Protein AF-A0A6A5S8Y4-F1 (afdb_monomer_lite)

Foldseek 3Di:
DVVLVVCVVPPDPVPNDDDDDDDDPPPDPVNVVVVVVVVCVVDQDAPLVLLLQLLVCVVVVPVVSNVVSQPPRDDDCLNVLSVLQVVLPLSSVLVSLCSQQSLLRRQDDSVLSVLVSPLLASVVLSVQSVVLSVLLQLLQDQDPDGDRSPLNHNQQCVQQAFAALLVDVVSLVSLVVCLVVCSHSVVDPDPSSSVSSSVSSNNRHDGNHGSNVSSVVSVLCSLLSVLLCVLLNVPDPHGSLVSQLVQADADPFQWADPDPPDIDTDPDDDDSVRLSVRLVVRLSVLCSVCSLQCDQDDDDDDDVDDDDHRNDPQLVSLLVSLVSSVVSGGRRPSSVVSVVCVVVSLLVVQVVVVCVVCVVDPDDDPVSSVVSVVVVVVVVVVPPDDDPPDDDDDDDDDD

Organism: NCBI:txid706981

Secondary structure (DSSP, 8-state):
-HHHHHHHHHS-GGG---------TTS-HHHHHHHHHHHGGGSPPPHHHHHHHHHHHHHTT-HHHHHHHHTTT--TTHHHHHHHHHT-HHHHHHHHTTTT-GGGGTT--GGGHHHHHHH--HHHHHHHHHHHHHHHHHHTEETTEEPPGGG--HHHHHHHTT--TTT-HHHHHHHHHHHHTT-SSTT---HHHHHHHHHHHHT--SPPP-HHHHHHHHHHHHHHHHHHHHHH-TT--S-HHHHHHHTB---SS-EEEEETTEEEE--SPPPHHHHHHHHHHHHHHHHHHHHHHHSS--PPPPTTPPPPPP----HHHHHHHHHHHHHTTB--HHHHHHHHTHHHHHHHHHHHHHHHH-TT-----HHHHHHHHHHHHHHHHTT----------------

Sequence (399 aa):
MHRIEAARRFLNENDKWWIVRLFSYDTPKPVLVRIIESYSNKQKPSDGEIFRKIRLYHRENDQEAQKRWWSPRLEKSKPKDLRQLFRRPLLAAGFNALIDMPGLWAKLQLGALHRLLVLKCDEEMTLYLDHIAKAWKRILRCGDTMLPFSAVDAVTVQSLELLAPKHSDIDKSLVMDLMERGEIFPSQNDRGIQKTLGENICDFPGVILSLWTFFETLKYLEPLCKALRQLLGEQMRRTIRSSLTGLFFAPSKNMVQLNETKDVEIKVGLSQQDAMMVAYTELWAFCSRHFDGLTASTPRKETGGPKPHVKGPNPVAWQHLAKFAVSRGFQITHAQALVAKEEQYHSQLALDYLRKAKPMCPNFSSNHVQRVLTAVRSDESLKTPYLLTSKSSWSQPLA

pLDDT: mean 84.92, std 15.08, range [27.47, 98.0]

Structure (mmCIF, N/CA/C/O backbone):
data_AF-A0A6A5S8Y4-F1
#
_entry.id   AF-A0A6A5S8Y4-F1
#
loop_
_atom_site.group_PDB
_atom_site.id
_atom_site.type_symbol
_atom_site.label_atom_id
_atom_site.label_alt_id
_atom_site.label_comp_id
_atom_site.label_asym_id
_atom_site.label_entity_id
_atom_site.label_seq_id
_atom_site.pdbx_PDB_ins_code
_atom_site.Cartn_x
_atom_site.Cartn_y
_atom_site.Cartn_z
_atom_site.occupancy
_atom_site.B_iso_or_equiv
_atom_site.auth_seq_id
_atom_site.auth_comp_id
_atom_site.auth_asym_id
_atom_site.auth_atom_id
_atom_site.pdbx_PDB_model_num
ATOM 1 N N . MET A 1 1 ? -29.151 -1.128 18.030 1.00 43.75 1 MET A N 1
ATOM 2 C CA . MET A 1 1 ? -30.528 -0.779 17.613 1.00 43.75 1 MET A CA 1
ATOM 3 C C . MET A 1 1 ? -31.006 -1.486 16.344 1.00 43.75 1 MET A C 1
ATOM 5 O O . MET A 1 1 ? -32.141 -1.930 16.348 1.00 43.75 1 MET A O 1
ATOM 9 N N . HIS A 1 2 ? -30.185 -1.697 15.304 1.00 47.50 2 HIS A N 1
ATOM 10 C CA . HIS A 1 2 ? -30.650 -2.240 14.007 1.00 47.50 2 HIS A CA 1
ATOM 11 C C . HIS A 1 2 ? -31.459 -3.558 14.065 1.00 47.50 2 HIS A C 1
ATOM 13 O O . HIS A 1 2 ? -32.430 -3.725 13.336 1.00 47.50 2 HIS A O 1
ATOM 19 N N . ARG A 1 3 ? -31.115 -4.493 14.964 1.00 55.91 3 ARG A N 1
ATOM 20 C CA . ARG A 1 3 ? -31.872 -5.750 15.129 1.00 55.91 3 ARG A CA 1
ATOM 21 C C . ARG A 1 3 ? -33.262 -5.545 15.747 1.00 55.91 3 ARG A C 1
ATOM 23 O O . ARG A 1 3 ? -34.152 -6.329 15.453 1.00 55.91 3 ARG A O 1
ATOM 30 N N . ILE A 1 4 ? -33.440 -4.521 16.589 1.00 63.94 4 ILE A N 1
ATOM 31 C CA . ILE A 1 4 ? -34.725 -4.206 17.241 1.00 63.94 4 ILE A CA 1
ATOM 32 C C . ILE A 1 4 ? -35.672 -3.602 16.206 1.00 63.94 4 ILE A C 1
ATOM 34 O O . ILE A 1 4 ? -36.810 -4.044 16.085 1.00 63.94 4 ILE A O 1
ATOM 38 N N . GLU A 1 5 ? -35.172 -2.670 15.394 1.00 65.56 5 GLU A N 1
ATOM 39 C CA . GLU A 1 5 ? -35.935 -2.073 14.293 1.00 65.56 5 GLU A CA 1
ATOM 40 C C . GLU A 1 5 ? -36.303 -3.102 13.215 1.00 65.56 5 GLU A C 1
ATOM 42 O O . GLU A 1 5 ? -37.439 -3.132 12.744 1.00 65.56 5 GLU A O 1
ATOM 47 N N . ALA A 1 6 ? -35.373 -3.996 12.858 1.00 64.62 6 ALA A N 1
ATOM 48 C CA . ALA A 1 6 ? -35.650 -5.085 11.922 1.00 64.62 6 ALA A CA 1
ATOM 49 C C . ALA A 1 6 ? -36.683 -6.073 12.491 1.00 64.62 6 ALA A C 1
ATOM 51 O O . ALA A 1 6 ? -37.641 -6.421 11.809 1.00 64.62 6 ALA A O 1
ATOM 52 N N . ALA A 1 7 ? -36.549 -6.473 13.758 1.00 69.56 7 ALA A N 1
ATOM 53 C CA . ALA A 1 7 ? -37.529 -7.323 14.430 1.00 69.56 7 ALA A CA 1
ATOM 54 C C . ALA A 1 7 ? -38.927 -6.686 14.464 1.00 69.56 7 ALA A C 1
ATOM 56 O O . ALA A 1 7 ? -39.912 -7.365 14.199 1.00 69.56 7 ALA A O 1
ATOM 57 N N . ARG A 1 8 ? -39.028 -5.374 14.723 1.00 73.19 8 ARG A N 1
ATOM 58 C CA . ARG A 1 8 ? -40.309 -4.649 14.684 1.00 73.19 8 ARG A CA 1
ATOM 59 C C . ARG A 1 8 ? -40.976 -4.687 13.311 1.00 73.19 8 ARG A C 1
ATOM 61 O O . ARG A 1 8 ? -42.199 -4.740 13.258 1.00 73.19 8 ARG A O 1
ATOM 68 N N . ARG A 1 9 ? -40.186 -4.645 12.233 1.00 78.62 9 ARG A N 1
ATOM 69 C CA . ARG A 1 9 ? -40.687 -4.653 10.849 1.00 78.62 9 ARG A CA 1
ATOM 70 C C . ARG A 1 9 ? -41.025 -6.045 10.318 1.00 78.62 9 ARG A C 1
ATOM 72 O O . ARG A 1 9 ? -41.909 -6.143 9.480 1.00 78.62 9 ARG A O 1
ATOM 79 N N . PHE A 1 10 ? -40.315 -7.085 10.758 1.00 78.94 10 PHE A N 1
ATOM 80 C CA . PHE A 1 10 ? -40.352 -8.398 10.099 1.00 78.94 10 PHE A CA 1
ATOM 81 C C . PHE A 1 10 ? -40.799 -9.568 10.987 1.00 78.94 10 PHE A C 1
ATOM 83 O O . PHE A 1 10 ? -41.067 -10.636 10.446 1.00 78.94 10 PHE A O 1
ATOM 90 N N . LEU A 1 11 ? -40.870 -9.415 12.315 1.00 80.06 11 LEU A N 1
ATOM 91 C CA . LEU A 1 11 ? -41.334 -10.481 13.213 1.00 80.06 11 LEU A CA 1
ATOM 92 C C . LEU A 1 11 ? -42.788 -10.260 13.638 1.00 80.06 11 LEU A C 1
ATOM 94 O O . LEU A 1 11 ? -43.197 -9.144 13.974 1.00 80.06 11 LEU A O 1
ATOM 98 N N . ASN A 1 12 ? -43.543 -11.356 13.677 1.00 81.81 12 ASN A N 1
ATOM 99 C CA . ASN A 1 12 ? -44.898 -11.403 14.222 1.00 81.81 12 ASN A CA 1
ATOM 100 C C . ASN A 1 12 ? -44.878 -11.132 15.734 1.00 81.81 12 ASN A C 1
ATOM 102 O O . ASN A 1 12 ? -43.851 -11.318 16.384 1.00 81.81 12 ASN A O 1
ATOM 106 N N . GLU A 1 13 ? -46.000 -10.703 16.320 1.00 76.50 13 GLU A N 1
ATOM 107 C CA . GLU A 1 13 ? -46.037 -10.313 17.741 1.00 76.50 13 GLU A CA 1
ATOM 108 C C . GLU A 1 13 ? -45.572 -11.416 18.700 1.00 76.50 13 GLU A C 1
ATOM 110 O O . GLU A 1 13 ? -44.832 -11.127 19.639 1.00 76.50 13 GLU A O 1
ATOM 115 N N . ASN A 1 14 ? -45.889 -12.677 18.397 1.00 77.00 14 ASN A N 1
ATOM 116 C CA . ASN A 1 14 ? -45.474 -13.833 19.197 1.00 77.00 14 ASN A CA 1
ATOM 117 C C . ASN A 1 14 ? -43.965 -14.137 19.132 1.00 77.00 14 ASN A C 1
ATOM 119 O O . ASN A 1 14 ? -43.458 -14.864 19.981 1.00 77.00 14 ASN A O 1
ATOM 123 N N . ASP A 1 15 ? -43.234 -13.554 18.178 1.00 73.81 15 ASP A N 1
ATOM 124 C CA . ASP A 1 15 ? -41.795 -13.774 17.978 1.00 73.81 15 ASP A CA 1
ATOM 125 C C . ASP A 1 15 ? -40.939 -12.574 18.431 1.00 73.81 15 ASP A C 1
ATOM 127 O O . ASP A 1 15 ? -39.716 -12.573 18.283 1.00 73.81 15 ASP A O 1
ATOM 131 N N . LYS A 1 16 ? -41.553 -11.537 19.024 1.00 76.56 16 LYS A N 1
ATOM 132 C CA . LYS A 1 16 ? -40.869 -10.319 19.508 1.00 76.56 16 LYS A CA 1
ATOM 133 C C . LYS A 1 16 ? -40.268 -10.468 20.913 1.00 76.56 16 LYS A C 1
ATOM 135 O O . LYS A 1 16 ? -40.224 -9.504 21.676 1.00 76.56 16 LYS A O 1
ATOM 140 N N . TRP A 1 17 ? -39.758 -11.641 21.270 1.00 69.12 17 TRP A N 1
ATOM 141 C CA . TRP A 1 17 ? -39.119 -11.886 22.566 1.00 69.12 17 TRP A CA 1
ATOM 142 C C . TRP A 1 17 ? -37.604 -12.057 22.422 1.00 69.12 17 TRP A C 1
ATOM 144 O O . TRP A 1 17 ? -37.085 -12.553 21.423 1.00 69.12 17 TRP A O 1
ATOM 154 N N . TRP A 1 18 ? -36.867 -11.566 23.419 1.00 69.56 18 TRP A N 1
ATOM 155 C CA . TRP A 1 18 ? -35.413 -11.461 23.375 1.00 69.56 18 TRP A CA 1
ATOM 156 C C . TRP A 1 18 ? -34.839 -12.123 24.611 1.00 69.56 18 TRP A C 1
ATOM 158 O O . TRP A 1 18 ? -35.209 -11.793 25.735 1.00 69.56 18 TRP A O 1
ATOM 168 N N . ILE A 1 19 ? -33.884 -13.025 24.411 1.00 68.94 19 ILE A N 1
ATOM 169 C CA . ILE A 1 19 ? -33.106 -13.556 25.525 1.00 68.94 19 ILE A CA 1
ATOM 170 C C . ILE A 1 19 ? -32.0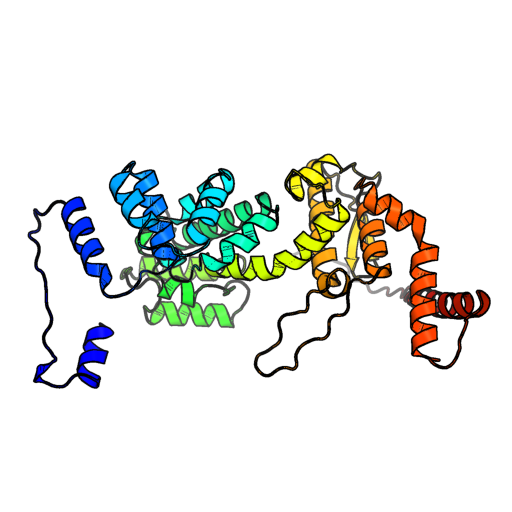68 -12.499 25.889 1.00 68.94 19 ILE A C 1
ATOM 172 O O . ILE A 1 19 ? -31.053 -12.349 25.205 1.00 68.94 19 ILE A O 1
ATOM 176 N N . VAL A 1 20 ? -32.332 -11.765 26.965 1.00 65.19 20 VAL A N 1
ATOM 177 C CA . VAL A 1 20 ? -31.358 -10.868 27.588 1.00 65.19 20 VAL A CA 1
ATOM 178 C C . VAL A 1 20 ? -30.668 -11.639 28.703 1.00 65.19 20 VAL A C 1
ATOM 180 O O . VAL A 1 20 ? -31.318 -12.296 29.512 1.00 65.19 20 VAL A O 1
ATOM 183 N N . ARG A 1 21 ? -29.336 -11.586 28.741 1.00 67.56 21 ARG A N 1
ATOM 184 C CA . ARG A 1 21 ? -28.565 -12.117 29.864 1.00 67.56 21 ARG A CA 1
ATOM 185 C C . ARG A 1 21 ? -27.991 -10.964 30.650 1.00 67.56 21 ARG A C 1
ATOM 187 O O . ARG A 1 21 ? -27.239 -10.159 30.108 1.00 67.56 21 ARG A O 1
ATOM 194 N N . LEU A 1 22 ? -28.377 -10.909 31.913 1.00 73.44 22 LEU A N 1
ATOM 195 C CA . LEU A 1 22 ? -27.861 -9.957 32.873 1.00 73.44 22 LEU A CA 1
ATOM 196 C C . LEU A 1 22 ? -26.676 -10.609 33.578 1.00 73.44 22 LEU A C 1
ATOM 198 O O . LEU A 1 22 ? -26.742 -11.775 33.967 1.00 73.44 22 LEU A O 1
ATOM 202 N N . PHE A 1 23 ? -25.589 -9.862 33.705 1.00 76.62 23 PHE A N 1
ATOM 203 C CA . PHE A 1 23 ? -24.412 -10.290 34.442 1.00 76.62 23 PHE A CA 1
ATOM 204 C C . PHE A 1 23 ? -24.214 -9.357 35.631 1.00 76.62 23 PHE A C 1
ATOM 206 O O . PHE A 1 23 ? -24.435 -8.153 35.498 1.00 76.62 23 PHE A O 1
ATOM 213 N N . SER A 1 24 ? -23.790 -9.903 36.773 1.00 78.12 24 SER A N 1
ATOM 214 C CA . SER A 1 24 ? -23.404 -9.075 37.919 1.00 78.12 24 SER A CA 1
ATOM 215 C C . SER A 1 24 ? -22.168 -8.244 37.571 1.00 78.12 24 SER A C 1
ATOM 217 O O . SER A 1 24 ? -21.296 -8.720 36.834 1.00 78.12 24 SER A O 1
ATOM 219 N N . TYR A 1 25 ? -22.071 -7.039 38.134 1.00 74.69 25 TYR A N 1
ATOM 220 C CA . TYR A 1 25 ? -20.902 -6.166 38.000 1.00 74.69 25 TYR A CA 1
ATOM 221 C C . TYR A 1 25 ? -19.612 -6.848 38.491 1.00 74.69 25 TYR A C 1
ATOM 223 O O . TYR A 1 25 ? -18.545 -6.639 37.917 1.00 74.69 25 TYR A O 1
ATOM 231 N N . ASP A 1 26 ? -19.735 -7.752 39.467 1.00 80.00 26 ASP A N 1
ATOM 232 C CA . ASP A 1 26 ? -18.618 -8.507 40.050 1.00 80.00 26 ASP A CA 1
ATOM 233 C C . ASP A 1 26 ? -18.139 -9.668 39.167 1.00 80.00 26 ASP A C 1
ATOM 235 O O . ASP A 1 26 ? -17.163 -10.348 39.489 1.00 80.00 26 ASP A O 1
ATOM 239 N N . THR A 1 27 ? -18.819 -9.935 38.045 1.00 76.69 27 THR A N 1
ATOM 240 C CA . THR A 1 27 ? -18.430 -11.030 37.155 1.00 76.69 27 THR A CA 1
ATOM 241 C C . THR A 1 27 ? -17.073 -10.711 36.526 1.00 76.69 27 THR A C 1
ATOM 243 O O . THR A 1 27 ? -16.950 -9.708 35.813 1.00 76.69 27 THR A O 1
ATOM 246 N N . PRO A 1 28 ? -16.050 -11.570 36.691 1.00 80.56 28 PRO A N 1
ATOM 247 C CA . PRO A 1 28 ? -14.742 -11.303 36.117 1.00 80.56 28 PRO A CA 1
ATOM 248 C C . PRO A 1 28 ? -14.831 -11.119 34.597 1.00 80.56 28 PRO A C 1
ATOM 250 O O . PRO A 1 28 ? -15.389 -11.963 33.888 1.00 80.56 28 PRO A O 1
ATOM 253 N N . LYS A 1 29 ? -14.224 -10.046 34.071 1.00 75.31 29 LYS A N 1
ATOM 254 C CA . LYS A 1 29 ? -14.181 -9.752 32.624 1.00 75.31 29 LYS A CA 1
ATOM 255 C C . LYS A 1 29 ? -13.794 -10.963 31.754 1.00 75.31 29 LYS A C 1
ATOM 257 O O . LYS A 1 29 ? -14.450 -11.161 30.732 1.00 75.31 29 LYS A O 1
ATOM 262 N N . PRO A 1 30 ? -12.817 -11.819 32.126 1.00 73.88 30 PRO A N 1
ATOM 263 C CA . PRO A 1 30 ? -12.481 -13.005 31.332 1.00 73.88 30 PRO A CA 1
ATOM 264 C C . PRO A 1 30 ? -13.640 -14.003 31.199 1.00 73.88 30 PRO A C 1
ATOM 266 O O . PRO A 1 30 ? -13.806 -14.630 30.153 1.00 73.88 30 PRO A O 1
ATOM 269 N N . VAL A 1 31 ? -14.469 -14.132 32.238 1.00 73.38 31 VAL A N 1
ATOM 270 C CA . VAL A 1 31 ? -15.653 -15.002 32.241 1.00 73.38 31 VAL A CA 1
ATOM 271 C C . VAL A 1 31 ? -16.736 -14.411 31.343 1.00 73.38 31 VAL A C 1
ATOM 273 O O . VAL A 1 31 ? -17.281 -15.125 30.503 1.00 73.38 31 VAL A O 1
ATOM 276 N N . LEU A 1 32 ? -16.977 -13.099 31.433 1.00 75.50 32 LEU A N 1
ATOM 277 C CA . LEU A 1 32 ? -17.913 -12.394 30.550 1.00 75.50 32 LEU A CA 1
ATOM 278 C C . LEU A 1 32 ? -17.531 -12.536 29.078 1.00 75.50 32 LEU A C 1
ATOM 280 O O . LEU A 1 32 ? -18.374 -12.893 28.259 1.00 75.50 32 LEU A O 1
ATOM 284 N N . VAL A 1 33 ? -16.257 -12.317 28.746 1.00 74.62 33 VAL A N 1
ATOM 285 C CA . VAL A 1 33 ? -15.745 -12.463 27.377 1.00 74.62 33 VAL A CA 1
ATOM 286 C C . VAL A 1 33 ? -15.956 -13.891 26.878 1.00 74.62 33 VAL A C 1
ATOM 288 O O . VAL A 1 33 ? -16.502 -14.074 25.793 1.00 74.62 33 VAL A O 1
ATOM 291 N N . ARG A 1 34 ? -15.611 -14.908 27.680 1.00 71.75 34 ARG A N 1
ATOM 292 C CA . ARG A 1 34 ? -15.822 -16.322 27.318 1.00 71.75 34 ARG A CA 1
ATOM 293 C C . ARG A 1 34 ? -17.290 -16.639 27.061 1.00 71.75 34 ARG A C 1
ATOM 295 O O . ARG A 1 34 ? -17.603 -17.320 26.085 1.00 71.75 34 ARG A O 1
ATOM 302 N N . ILE A 1 35 ? -18.182 -16.135 27.910 1.00 72.12 35 ILE A N 1
ATOM 303 C CA . ILE A 1 35 ? -19.621 -16.316 27.743 1.00 72.12 35 ILE A CA 1
ATOM 304 C C . ILE A 1 35 ? -20.068 -15.642 26.444 1.00 72.12 35 ILE A C 1
ATOM 306 O O . ILE A 1 35 ? -20.588 -16.326 25.566 1.00 72.12 35 ILE A O 1
ATOM 310 N N . ILE A 1 36 ? -19.799 -14.349 26.258 1.00 73.44 36 ILE A N 1
ATOM 311 C CA . ILE A 1 36 ? -20.179 -13.600 25.048 1.00 73.44 36 ILE A CA 1
ATOM 312 C C . ILE A 1 36 ? -19.683 -14.313 23.779 1.00 73.44 36 ILE A C 1
ATOM 314 O O . ILE A 1 36 ? -20.463 -14.556 22.858 1.00 73.44 36 ILE A O 1
ATOM 318 N N . GLU A 1 37 ? -18.421 -14.740 23.753 1.00 73.56 37 GLU A N 1
ATOM 319 C CA . GLU A 1 37 ? -17.821 -15.408 22.595 1.00 73.56 37 GLU A CA 1
ATOM 320 C C . GLU A 1 37 ? -18.408 -16.787 22.295 1.00 73.56 37 GLU A C 1
ATOM 322 O O . GLU A 1 37 ? -18.508 -17.158 21.121 1.00 73.56 37 GLU A O 1
ATOM 327 N N . SER A 1 38 ? -18.815 -17.530 23.328 1.00 65.75 38 SER A N 1
ATOM 328 C CA . SER A 1 38 ? -19.502 -18.817 23.173 1.00 65.75 38 SER A CA 1
ATOM 329 C C . SER A 1 38 ? -20.913 -18.676 22.590 1.00 65.75 38 SER A C 1
ATOM 331 O O . SER A 1 38 ? -21.428 -19.619 21.996 1.00 65.75 38 SER A O 1
ATOM 333 N N . TYR A 1 39 ? -21.531 -17.496 22.697 1.00 60.97 39 TYR A N 1
ATOM 334 C CA . TYR A 1 39 ? -22.864 -17.225 22.149 1.00 60.97 39 TYR A CA 1
ATOM 335 C C . TYR A 1 39 ? -22.850 -16.435 20.833 1.00 60.97 39 TYR A C 1
ATOM 337 O O . TYR A 1 39 ? -23.851 -16.459 20.113 1.00 60.97 39 TYR A O 1
ATOM 345 N N . SER A 1 40 ? -21.712 -15.845 20.439 1.00 54.09 40 SER A N 1
ATOM 346 C CA . SER A 1 40 ? -21.488 -15.327 19.074 1.00 54.09 40 SER A CA 1
ATOM 347 C C . SER A 1 40 ? -21.615 -16.400 17.985 1.00 54.09 40 SER A C 1
ATOM 349 O O . SER A 1 40 ? -21.705 -16.071 16.811 1.00 54.09 40 SER A O 1
ATOM 351 N N . ASN A 1 41 ? -21.712 -17.679 18.352 1.00 50.56 41 ASN A N 1
ATOM 352 C CA . ASN A 1 41 ? -21.891 -18.812 17.442 1.00 50.56 41 ASN A CA 1
ATOM 353 C C . ASN A 1 41 ? -23.171 -18.756 16.572 1.00 50.56 41 ASN A C 1
ATOM 355 O O . ASN A 1 41 ? -23.299 -19.561 15.655 1.00 50.56 41 ASN A O 1
ATOM 359 N N . LYS A 1 42 ? -24.111 -17.826 16.817 1.00 57.53 42 LYS A N 1
ATOM 360 C CA . LYS A 1 42 ? -25.316 -17.643 15.978 1.00 57.53 42 LYS A CA 1
ATOM 361 C C . LYS A 1 42 ? -25.034 -16.981 14.617 1.00 57.53 42 LYS A C 1
ATOM 363 O O . LYS A 1 42 ? -25.841 -17.114 13.705 1.00 57.53 42 LYS A O 1
ATOM 368 N N . GLN A 1 43 ? -23.908 -16.282 14.462 1.00 62.84 43 GLN A N 1
ATOM 369 C CA . GLN A 1 43 ? -23.438 -15.734 13.185 1.00 62.84 43 GLN A CA 1
ATOM 370 C C . GLN A 1 43 ? -21.932 -15.972 13.079 1.00 62.84 43 GLN A C 1
ATOM 372 O O . GLN A 1 43 ? -21.195 -15.693 14.020 1.00 62.84 43 GLN A O 1
ATOM 377 N N . LYS A 1 44 ? -21.457 -16.489 11.940 1.00 72.75 44 LYS A N 1
ATOM 378 C CA . LYS A 1 44 ? -20.020 -16.708 11.729 1.00 72.75 44 LYS A CA 1
ATOM 379 C C . LYS A 1 44 ? -19.282 -15.362 11.865 1.00 72.75 44 LYS A C 1
ATOM 381 O O . LYS A 1 44 ? -19.632 -14.437 11.130 1.00 72.75 44 LYS A O 1
ATOM 386 N N . PRO A 1 45 ? -18.298 -15.235 12.777 1.00 79.56 45 PRO A N 1
ATOM 387 C CA . PRO A 1 45 ? -17.516 -14.011 12.915 1.00 79.56 45 PRO A CA 1
ATOM 388 C C . PRO A 1 45 ? -16.831 -13.639 11.601 1.00 79.56 45 PRO A C 1
ATOM 390 O O . PRO A 1 45 ? -16.515 -14.515 10.788 1.00 79.56 45 PRO A O 1
ATOM 393 N N . SER A 1 46 ? -16.576 -12.347 11.404 1.00 85.56 46 SER A N 1
ATOM 394 C CA . SER A 1 46 ? -15.843 -11.896 10.221 1.00 85.56 46 SER A CA 1
ATOM 395 C C . SER A 1 46 ? -14.410 -12.437 10.222 1.00 85.56 46 SER A C 1
ATOM 397 O O . SER A 1 46 ? -13.809 -12.690 11.269 1.00 85.56 46 SER A O 1
ATOM 399 N N . ASP A 1 47 ? -13.838 -12.580 9.029 1.00 87.94 47 ASP A N 1
ATOM 400 C CA . ASP A 1 47 ? -12.448 -13.000 8.838 1.00 87.94 47 ASP A CA 1
ATOM 401 C C . ASP A 1 47 ? -11.464 -12.103 9.617 1.00 87.94 47 ASP A C 1
ATOM 403 O O . ASP A 1 47 ? -10.520 -12.596 10.242 1.00 87.94 47 ASP A O 1
ATOM 407 N N . GLY A 1 48 ? -11.715 -10.792 9.641 1.00 89.50 48 GLY A N 1
ATOM 408 C CA . GLY A 1 48 ? -10.938 -9.838 10.425 1.00 89.50 48 GLY A CA 1
ATOM 409 C C . GLY A 1 48 ? -11.091 -9.978 11.930 1.00 89.50 48 GLY A C 1
ATOM 410 O O . GLY A 1 48 ? -10.094 -9.892 12.642 1.00 89.50 48 GLY A O 1
ATOM 411 N N . GLU A 1 49 ? -12.297 -10.249 12.426 1.00 88.50 49 GLU A N 1
ATOM 412 C CA . GLU A 1 49 ? -12.515 -10.490 13.854 1.00 88.50 49 GLU A CA 1
ATOM 413 C C . GLU A 1 49 ? -11.776 -11.747 14.324 1.00 88.50 49 GLU A C 1
ATOM 415 O O . GLU A 1 49 ? -11.107 -11.713 15.359 1.00 88.50 49 GLU A O 1
ATOM 420 N N . ILE A 1 50 ? -11.820 -12.823 13.530 1.00 89.56 50 ILE A N 1
ATOM 421 C CA . ILE A 1 50 ? -11.084 -14.061 13.812 1.00 89.56 50 ILE A CA 1
ATOM 422 C C . ILE A 1 50 ? -9.584 -13.782 13.887 1.00 89.56 50 ILE A C 1
ATOM 424 O O . ILE A 1 50 ? -8.934 -14.148 14.867 1.00 89.56 50 ILE A O 1
ATOM 428 N N . PHE A 1 51 ? -9.030 -13.101 12.880 1.00 91.31 51 PHE A N 1
ATOM 429 C CA . PHE A 1 51 ? -7.612 -12.748 12.858 1.00 91.31 51 PHE A CA 1
ATOM 430 C C . PHE A 1 51 ? -7.244 -11.888 14.079 1.00 91.31 51 PHE A C 1
ATOM 432 O O . PHE A 1 51 ? -6.348 -12.244 14.851 1.00 91.31 51 PHE A O 1
ATOM 439 N N . ARG A 1 52 ? -7.975 -10.797 14.313 1.00 92.44 52 ARG A N 1
ATOM 440 C CA . ARG A 1 52 ? -7.737 -9.887 15.435 1.00 92.44 52 ARG A CA 1
ATOM 441 C C . ARG A 1 52 ? -7.720 -10.628 16.773 1.00 92.44 52 ARG A C 1
ATOM 443 O O . ARG A 1 52 ? -6.799 -10.431 17.561 1.00 92.44 52 ARG A O 1
ATOM 450 N N . LYS A 1 53 ? -8.694 -11.511 17.017 1.00 90.06 53 LYS A N 1
ATOM 451 C CA . LYS A 1 53 ? -8.802 -12.298 18.256 1.00 90.06 53 LYS A CA 1
ATOM 452 C C . LYS A 1 53 ? -7.655 -13.286 18.424 1.00 90.06 53 LYS A C 1
ATOM 454 O O . LYS A 1 53 ? -7.074 -13.346 19.503 1.00 90.06 53 LYS A O 1
ATOM 459 N N . ILE A 1 54 ? -7.245 -13.978 17.357 1.00 90.75 54 ILE A N 1
ATOM 460 C CA . ILE A 1 54 ? -6.061 -14.855 17.385 1.00 90.75 54 ILE A CA 1
ATOM 461 C C . ILE A 1 54 ? -4.812 -14.089 17.836 1.00 90.75 54 ILE A C 1
ATOM 463 O O . ILE A 1 54 ? -4.001 -14.630 18.590 1.00 90.75 54 ILE A O 1
ATOM 467 N N . ARG A 1 55 ? -4.630 -12.845 17.379 1.00 91.56 55 ARG A N 1
ATOM 468 C CA . ARG A 1 55 ? -3.472 -12.029 17.771 1.00 91.56 55 ARG A CA 1
ATOM 469 C C . ARG A 1 55 ? -3.604 -11.422 19.160 1.00 91.56 55 ARG A C 1
ATOM 471 O O . ARG A 1 55 ? -2.605 -11.349 19.866 1.00 91.56 55 ARG A O 1
ATOM 478 N N . LEU A 1 56 ? -4.810 -11.035 19.560 1.00 90.69 56 LEU A N 1
ATOM 479 C CA . LEU A 1 56 ? -5.084 -10.529 20.901 1.00 90.69 56 LEU A CA 1
ATOM 480 C C . LEU A 1 56 ? -4.775 -11.595 21.963 1.00 90.69 56 LEU A C 1
ATOM 482 O O . LEU A 1 56 ? -3.984 -11.329 22.860 1.00 90.69 56 LEU A O 1
ATOM 486 N N . TYR A 1 57 ? -5.254 -12.831 21.787 1.00 89.88 57 TYR A N 1
ATOM 487 C CA . TYR A 1 57 ? -4.929 -13.930 22.708 1.00 89.88 57 TYR A CA 1
ATOM 488 C C . TYR A 1 57 ? -3.465 -14.352 22.668 1.00 89.88 57 TYR A C 1
ATOM 490 O O . TYR A 1 57 ? -2.906 -14.751 23.685 1.00 89.88 57 TYR A O 1
ATOM 498 N N . HIS A 1 58 ? -2.815 -14.216 21.512 1.00 88.81 58 HIS A N 1
ATOM 499 C CA . HIS A 1 58 ? -1.372 -14.403 21.429 1.00 88.81 58 HIS A CA 1
ATOM 500 C C . HIS A 1 58 ? -0.608 -13.360 22.261 1.00 88.81 58 HIS A C 1
ATOM 502 O O . HIS A 1 58 ? 0.358 -13.716 22.927 1.00 88.81 58 HIS A O 1
ATOM 508 N N . ARG A 1 59 ? -1.052 -12.093 22.256 1.00 88.81 59 ARG A N 1
ATOM 509 C CA . ARG A 1 59 ? -0.481 -11.011 23.078 1.00 88.81 59 ARG A CA 1
ATOM 510 C C . ARG A 1 59 ? -0.707 -11.241 24.576 1.00 88.81 59 ARG A C 1
ATOM 512 O O . ARG A 1 59 ? 0.160 -10.904 25.368 1.00 88.81 59 ARG A O 1
ATOM 519 N N . GLU A 1 60 ? -1.842 -11.825 24.950 1.00 87.88 60 GLU A N 1
ATOM 520 C CA . GLU A 1 60 ? -2.211 -12.142 26.341 1.00 87.88 60 GLU A CA 1
ATOM 521 C C . GLU A 1 60 ? -1.623 -13.472 26.850 1.00 87.88 60 GLU A C 1
ATOM 523 O O . GLU A 1 60 ? -1.815 -13.823 28.010 1.00 87.88 60 GLU A O 1
ATOM 528 N N . ASN A 1 61 ? -0.905 -14.213 25.999 1.00 86.69 61 ASN A N 1
ATOM 529 C CA . ASN A 1 61 ? -0.375 -15.550 26.286 1.00 86.69 61 ASN A CA 1
ATOM 530 C C . ASN A 1 61 ? -1.455 -16.600 26.664 1.00 86.69 61 ASN A C 1
ATOM 532 O O . ASN A 1 61 ? -1.150 -17.607 27.304 1.00 86.69 61 ASN A O 1
ATOM 536 N N . ASP A 1 62 ? -2.711 -16.410 26.233 1.00 87.19 62 ASP A N 1
ATOM 537 C CA . ASP A 1 62 ? -3.804 -17.378 26.428 1.00 87.19 62 ASP A CA 1
ATOM 538 C C . ASP A 1 62 ? -3.862 -18.359 25.245 1.00 87.19 62 ASP A C 1
ATOM 540 O O . ASP A 1 62 ? -4.553 -18.154 24.240 1.00 87.19 62 ASP A O 1
ATOM 544 N N . GLN A 1 63 ? -3.104 -19.451 25.359 1.00 84.81 63 GLN A N 1
ATOM 545 C CA . GLN A 1 63 ? -3.014 -20.474 24.313 1.00 84.81 63 GLN A CA 1
ATOM 546 C C . GLN A 1 63 ? -4.344 -21.195 24.063 1.00 84.81 63 GLN A C 1
ATOM 548 O O . GLN A 1 63 ? -4.635 -21.580 22.929 1.00 84.81 63 GLN A O 1
ATOM 553 N N . GLU A 1 64 ? -5.159 -21.382 25.100 1.00 83.38 64 GLU A N 1
ATOM 554 C CA . GLU A 1 64 ? -6.424 -22.107 24.997 1.00 83.38 64 GLU A CA 1
ATOM 555 C C . GLU A 1 64 ? -7.471 -21.273 24.260 1.00 83.38 64 GLU A C 1
ATOM 557 O O . GLU A 1 64 ? -8.112 -21.763 23.323 1.00 83.38 64 GLU A O 1
ATOM 562 N N . ALA A 1 65 ? -7.593 -19.988 24.602 1.00 81.75 65 ALA A N 1
ATOM 563 C CA . ALA A 1 65 ? -8.423 -19.063 23.844 1.00 81.75 65 ALA A CA 1
ATOM 564 C C . ALA A 1 65 ? -7.924 -18.943 22.400 1.00 81.75 65 ALA A C 1
ATOM 566 O O . ALA A 1 65 ? -8.721 -19.034 21.466 1.00 81.75 65 ALA A O 1
ATOM 567 N N . GLN A 1 66 ? -6.608 -18.854 22.185 1.00 84.19 66 GLN A N 1
ATOM 568 C CA . GLN A 1 66 ? -6.051 -18.801 20.838 1.00 84.19 66 GLN A CA 1
ATOM 569 C C . GLN A 1 66 ? -6.461 -20.028 20.001 1.00 84.19 66 GLN A C 1
ATOM 571 O O . GLN A 1 66 ? -7.005 -19.864 18.905 1.00 84.19 66 GLN A O 1
ATOM 576 N N . LYS A 1 67 ? -6.261 -21.255 20.509 1.00 83.19 67 LYS A N 1
ATOM 577 C CA . LYS A 1 67 ? -6.625 -22.511 19.817 1.00 83.19 67 LYS A CA 1
ATOM 578 C C . LYS A 1 67 ? -8.109 -22.565 19.440 1.00 83.19 67 LYS A C 1
ATOM 580 O O . LYS A 1 67 ? -8.440 -23.006 18.338 1.00 83.19 67 LYS A O 1
ATOM 585 N N . ARG A 1 68 ? -8.999 -22.065 20.307 1.00 82.44 68 ARG A N 1
ATOM 586 C CA . ARG A 1 68 ? -10.450 -21.996 20.042 1.00 82.44 68 ARG A CA 1
ATOM 587 C C . ARG A 1 68 ? -10.809 -21.101 18.863 1.00 82.44 68 ARG A C 1
ATOM 589 O O . ARG A 1 68 ? -11.813 -21.353 18.206 1.00 82.44 68 ARG A O 1
ATOM 596 N N . TRP A 1 69 ? -10.010 -20.079 18.579 1.00 82.75 69 TRP A N 1
ATOM 597 C CA . TRP A 1 69 ? -10.218 -19.215 17.418 1.00 82.75 69 TRP A CA 1
ATOM 598 C C . TRP A 1 69 ? -9.562 -19.764 16.138 1.00 82.75 69 TRP A C 1
ATOM 600 O O . TRP A 1 69 ? -10.020 -19.441 15.043 1.00 82.75 69 TRP A O 1
ATOM 610 N N . TRP A 1 70 ? -8.558 -20.644 16.253 1.00 81.12 70 TRP A N 1
ATOM 611 C CA . TRP A 1 70 ? -7.923 -21.313 15.109 1.00 81.12 70 TRP A CA 1
ATOM 612 C C . TRP A 1 70 ? -8.767 -22.443 14.505 1.00 81.12 70 TRP A C 1
ATOM 614 O O . TRP A 1 70 ? -8.966 -22.462 13.293 1.00 81.12 70 TRP A O 1
ATOM 624 N N . SER A 1 71 ? -9.213 -23.407 15.317 1.00 66.75 71 SER A N 1
ATOM 625 C CA . SER A 1 71 ? -9.673 -24.714 14.811 1.00 66.75 71 SER A CA 1
ATOM 626 C C . SER A 1 71 ? -11.105 -24.761 14.244 1.00 66.75 71 SER A C 1
ATOM 628 O O . SER A 1 71 ? -11.287 -25.387 13.205 1.00 66.75 71 SER A O 1
ATOM 630 N N . PRO A 1 72 ? -12.129 -24.123 14.847 1.00 66.31 72 PRO A N 1
ATOM 631 C CA . PRO A 1 72 ? -13.509 -24.211 14.363 1.00 66.31 72 PRO A CA 1
ATOM 632 C C . PRO A 1 72 ? -13.929 -23.070 13.420 1.00 66.31 72 PRO A C 1
ATOM 634 O O . PRO A 1 72 ? -15.001 -23.138 12.829 1.00 66.31 72 PRO A O 1
ATOM 637 N N . ARG A 1 73 ? -13.137 -21.991 13.299 1.00 70.00 73 ARG A N 1
ATOM 638 C CA . ARG A 1 73 ? -13.557 -20.749 12.608 1.00 70.00 73 ARG A CA 1
ATOM 639 C C . ARG A 1 73 ? -12.786 -20.451 11.320 1.00 70.00 73 ARG A C 1
ATOM 641 O O . ARG A 1 73 ? -13.249 -19.653 10.505 1.00 70.00 73 ARG A O 1
ATOM 648 N N . LEU A 1 74 ? -11.646 -21.107 11.103 1.00 73.88 74 LEU A N 1
ATOM 649 C CA . LEU A 1 74 ? -10.840 -20.974 9.892 1.00 73.88 74 LEU A CA 1
ATOM 650 C C . LEU A 1 74 ? -10.979 -22.221 9.017 1.00 73.88 74 LEU A C 1
ATOM 652 O O . LEU A 1 74 ? -10.498 -23.295 9.358 1.00 73.88 74 LEU A O 1
ATOM 656 N N . GLU A 1 75 ? -11.601 -22.062 7.855 1.00 74.56 75 GLU A N 1
ATOM 657 C CA . GLU A 1 75 ? -11.776 -23.141 6.879 1.00 74.56 75 GLU A CA 1
ATOM 658 C C . GLU A 1 75 ? -10.703 -23.093 5.776 1.00 74.56 75 GLU A C 1
ATOM 660 O O . GLU A 1 75 ? -10.135 -22.036 5.474 1.00 74.56 75 GLU A O 1
ATOM 665 N N . LYS A 1 76 ? -10.505 -24.230 5.096 1.00 79.19 76 LYS A N 1
ATOM 666 C CA . LYS A 1 76 ? -9.684 -24.366 3.876 1.00 79.19 76 LYS A CA 1
ATOM 667 C C . LYS A 1 76 ? -8.210 -23.985 4.104 1.00 79.19 76 LYS A C 1
ATOM 669 O O . LYS A 1 76 ? -7.586 -24.470 5.043 1.00 79.19 76 LYS A O 1
ATOM 674 N N . SER A 1 77 ? -7.629 -23.152 3.234 1.00 81.50 77 SER A N 1
ATOM 675 C CA . SER A 1 77 ? -6.216 -22.749 3.287 1.00 81.50 77 SER A CA 1
ATOM 676 C C . SER A 1 77 ? -5.913 -21.685 4.345 1.00 81.50 77 SER A C 1
ATOM 678 O O . SER A 1 77 ? -4.749 -21.510 4.703 1.00 81.50 77 SER A O 1
ATOM 680 N N . LYS A 1 78 ? -6.933 -21.010 4.900 1.00 84.19 78 LYS A N 1
ATOM 681 C CA . LYS A 1 78 ? -6.761 -19.855 5.799 1.00 84.19 78 LYS A CA 1
ATOM 682 C C . LYS A 1 78 ? -5.838 -20.127 6.998 1.00 84.19 78 LYS A C 1
ATOM 684 O O . LYS A 1 78 ? -4.998 -19.271 7.276 1.00 84.19 78 LYS A O 1
ATOM 689 N N . PRO A 1 79 ? -5.908 -21.286 7.694 1.00 86.19 79 PRO A N 1
ATOM 690 C CA . PRO A 1 79 ? -4.973 -21.581 8.779 1.00 86.19 79 PRO A CA 1
ATOM 691 C C . PRO A 1 79 ? -3.517 -21.650 8.304 1.00 86.19 79 PRO A C 1
ATOM 693 O O . PRO A 1 79 ? -2.614 -21.157 8.977 1.00 86.19 79 PRO A O 1
ATOM 696 N N . LYS A 1 80 ? -3.274 -22.256 7.137 1.00 86.75 80 LYS A N 1
ATOM 697 C CA . LYS A 1 80 ? -1.931 -22.380 6.560 1.00 86.75 80 LYS A CA 1
ATOM 698 C C . LYS A 1 80 ? -1.378 -21.004 6.192 1.00 86.75 80 LYS A C 1
ATOM 700 O O . LYS A 1 80 ? -0.252 -20.687 6.577 1.00 86.75 80 LYS A O 1
ATOM 705 N N . ASP A 1 81 ? -2.191 -20.186 5.529 1.00 87.31 81 ASP A N 1
ATOM 706 C CA . ASP A 1 81 ? -1.815 -18.840 5.092 1.00 87.31 81 ASP A CA 1
ATOM 707 C C . ASP A 1 81 ? -1.512 -17.933 6.299 1.00 87.31 81 ASP A C 1
ATOM 709 O O . ASP A 1 81 ? -0.473 -17.275 6.345 1.00 87.31 81 ASP A O 1
ATOM 713 N N . LEU A 1 82 ? -2.345 -17.970 7.346 1.00 89.44 82 LEU A N 1
ATOM 714 C CA . LEU A 1 82 ? -2.098 -17.218 8.582 1.00 89.44 82 LEU A CA 1
ATOM 715 C C . LEU A 1 82 ? -0.820 -17.659 9.303 1.00 89.44 82 LEU A C 1
ATOM 717 O O . LEU A 1 82 ? -0.039 -16.815 9.740 1.00 89.44 82 LEU A O 1
ATOM 721 N N . ARG A 1 83 ? -0.558 -18.970 9.402 1.00 89.56 83 ARG A N 1
ATOM 722 C CA . ARG A 1 83 ? 0.704 -19.465 9.981 1.00 89.56 83 ARG A CA 1
ATOM 723 C C . ARG A 1 83 ? 1.908 -18.967 9.187 1.00 89.56 83 ARG A C 1
ATOM 725 O O . ARG A 1 83 ? 2.916 -18.598 9.782 1.00 89.56 83 ARG A O 1
ATOM 732 N N . GLN A 1 84 ? 1.814 -18.946 7.859 1.00 89.38 84 GLN A N 1
ATOM 733 C CA . GLN A 1 84 ? 2.889 -18.448 7.006 1.00 89.38 84 GLN A CA 1
ATOM 734 C C . GLN A 1 84 ? 3.088 -16.933 7.151 1.00 89.38 84 GLN A C 1
ATOM 736 O O . GLN A 1 84 ? 4.232 -16.485 7.184 1.00 89.38 84 GLN A O 1
ATOM 741 N N . LEU A 1 85 ? 2.010 -16.160 7.304 1.00 90.38 85 LEU A N 1
ATOM 742 C CA . LEU A 1 85 ? 2.080 -14.729 7.605 1.00 90.38 85 LEU A CA 1
ATOM 743 C C . LEU A 1 85 ? 2.788 -14.477 8.942 1.00 90.38 85 LEU A C 1
ATOM 745 O O . LEU A 1 85 ? 3.670 -13.630 9.021 1.00 90.38 85 LEU A O 1
ATOM 749 N N . PHE A 1 86 ? 2.460 -15.244 9.984 1.00 89.94 86 PHE A N 1
ATOM 750 C CA . PHE A 1 86 ? 3.063 -15.070 11.311 1.00 89.94 86 PHE A CA 1
ATOM 751 C C . PHE A 1 86 ? 4.539 -15.462 11.380 1.00 89.94 86 PHE A C 1
ATOM 753 O O . PHE A 1 86 ? 5.240 -15.006 12.276 1.00 89.94 86 PHE A O 1
ATOM 760 N N . ARG A 1 87 ? 5.042 -16.232 10.408 1.00 90.94 87 ARG A N 1
ATOM 761 C CA . ARG A 1 87 ? 6.483 -16.475 10.240 1.00 90.94 87 ARG A CA 1
ATOM 762 C C . ARG A 1 87 ? 7.244 -15.268 9.681 1.00 90.94 87 ARG A C 1
ATOM 764 O O . ARG A 1 87 ? 8.462 -15.347 9.579 1.00 90.94 87 ARG A O 1
ATOM 771 N N . ARG A 1 88 ? 6.561 -14.180 9.305 1.00 91.06 88 ARG A N 1
ATOM 772 C CA . ARG A 1 88 ? 7.156 -12.915 8.848 1.00 91.06 88 ARG A CA 1
ATOM 773 C C . ARG A 1 88 ? 7.036 -11.876 9.973 1.00 91.06 88 ARG A C 1
ATOM 775 O O . ARG A 1 88 ? 5.982 -11.247 10.091 1.00 91.06 88 ARG A O 1
ATOM 782 N N . PRO A 1 89 ? 8.077 -11.683 10.809 1.00 91.38 89 PRO A N 1
ATOM 783 C CA . PRO A 1 89 ? 7.962 -10.899 12.041 1.00 91.38 89 PRO A CA 1
ATOM 784 C C . PRO A 1 89 ? 7.542 -9.447 11.806 1.00 91.38 89 PRO A C 1
ATOM 786 O O . PRO A 1 89 ? 6.703 -8.934 12.541 1.00 91.38 89 PRO A O 1
ATOM 789 N N . LEU A 1 90 ? 8.062 -8.809 10.752 1.00 91.75 90 LEU A N 1
ATOM 790 C CA . LEU A 1 90 ? 7.755 -7.413 10.422 1.00 91.75 90 LEU A CA 1
ATOM 791 C C . LEU A 1 90 ? 6.280 -7.215 10.051 1.00 91.75 90 LEU A C 1
ATOM 793 O O . LEU A 1 90 ? 5.623 -6.325 10.586 1.00 91.75 90 LEU A O 1
ATOM 797 N N . LEU A 1 91 ? 5.721 -8.099 9.220 1.00 92.44 91 LEU A N 1
ATOM 798 C CA . LEU A 1 91 ? 4.295 -8.056 8.883 1.00 92.44 91 LEU A CA 1
ATOM 799 C C . LEU A 1 91 ? 3.428 -8.345 10.105 1.00 92.44 91 LEU A C 1
ATOM 801 O O . LEU A 1 91 ? 2.448 -7.645 10.349 1.00 92.44 91 LEU A O 1
ATOM 805 N N . ALA A 1 92 ? 3.797 -9.353 10.900 1.00 92.88 92 ALA A N 1
ATOM 806 C CA . ALA A 1 92 ? 3.079 -9.681 12.125 1.00 92.88 92 ALA A CA 1
ATOM 807 C C . ALA A 1 92 ? 3.079 -8.506 13.121 1.00 92.88 92 ALA A C 1
ATOM 809 O O . ALA A 1 92 ? 2.058 -8.256 13.760 1.00 92.88 92 ALA A O 1
ATOM 810 N N . ALA A 1 93 ? 4.187 -7.766 13.224 1.00 93.88 93 ALA A N 1
ATOM 811 C CA . ALA A 1 93 ? 4.287 -6.550 14.026 1.00 93.88 93 ALA A CA 1
ATOM 812 C C . ALA A 1 93 ? 3.408 -5.415 13.469 1.00 93.88 93 ALA A C 1
ATOM 814 O O . ALA A 1 93 ? 2.690 -4.778 14.239 1.00 93.88 93 ALA A O 1
ATOM 815 N N . GLY A 1 94 ? 3.386 -5.219 12.146 1.00 94.88 94 GLY A N 1
ATOM 816 C CA . GLY A 1 94 ? 2.514 -4.240 11.490 1.00 94.88 94 GLY A CA 1
ATOM 817 C C . GLY A 1 94 ? 1.028 -4.495 11.766 1.00 94.88 94 GLY A C 1
ATOM 818 O O . GLY A 1 94 ? 0.313 -3.595 12.195 1.00 94.88 94 GLY A O 1
ATOM 819 N N . PHE A 1 95 ? 0.567 -5.743 11.626 1.00 94.56 95 PHE A N 1
ATOM 820 C CA . PHE A 1 95 ? -0.803 -6.115 12.003 1.00 94.56 95 PHE A CA 1
ATOM 821 C C . PHE A 1 95 ? -1.056 -5.957 13.507 1.00 94.56 95 PHE A C 1
ATOM 823 O O . PHE A 1 95 ? -2.134 -5.517 13.904 1.00 94.56 95 PHE A O 1
ATOM 830 N N . ASN A 1 96 ? -0.071 -6.282 14.351 1.00 93.75 96 ASN A N 1
ATOM 831 C CA . ASN A 1 96 ? -0.196 -6.118 15.798 1.00 93.75 96 ASN A CA 1
ATOM 832 C C . ASN A 1 96 ? -0.430 -4.664 16.214 1.00 93.75 96 ASN A C 1
ATOM 834 O O . ASN A 1 96 ? -1.223 -4.422 17.122 1.00 93.75 96 ASN A O 1
ATOM 838 N N . ALA A 1 97 ? 0.213 -3.709 15.539 1.00 94.50 97 ALA A N 1
ATOM 839 C CA . ALA A 1 97 ? 0.058 -2.283 15.818 1.00 94.50 97 ALA A CA 1
ATOM 840 C C . ALA A 1 97 ? -1.378 -1.765 15.597 1.00 94.50 97 ALA A C 1
ATOM 842 O O . ALA A 1 97 ? -1.718 -0.692 16.090 1.00 94.50 97 ALA A O 1
ATOM 843 N N . LEU A 1 98 ? -2.214 -2.527 14.882 1.00 95.62 98 LEU A N 1
ATOM 844 C CA . LEU A 1 98 ? -3.594 -2.180 14.534 1.00 95.62 98 LEU A CA 1
ATOM 845 C C . LEU A 1 98 ? -4.641 -2.940 15.366 1.00 95.62 98 LEU A C 1
ATOM 847 O O . LEU A 1 98 ? -5.836 -2.690 15.216 1.00 95.62 98 LEU A O 1
ATOM 851 N N . ILE A 1 99 ? -4.239 -3.880 16.235 1.00 94.25 99 ILE A N 1
ATOM 852 C CA . ILE A 1 99 ? -5.174 -4.738 16.995 1.00 94.25 99 ILE A CA 1
ATOM 853 C C . ILE A 1 99 ? -6.122 -3.909 17.857 1.00 94.25 99 ILE A C 1
ATOM 855 O O . ILE A 1 99 ? -7.303 -4.232 17.973 1.00 94.25 99 ILE A O 1
ATOM 859 N N . ASP A 1 100 ? -5.635 -2.838 18.464 1.00 92.88 100 ASP A N 1
ATOM 860 C CA . ASP A 1 100 ? -6.404 -2.070 19.442 1.00 92.88 100 ASP A CA 1
ATOM 861 C C . ASP A 1 100 ? -7.462 -1.149 18.801 1.00 92.88 100 ASP A C 1
ATOM 863 O O . ASP A 1 100 ? -8.304 -0.612 19.514 1.00 92.88 100 ASP A O 1
ATOM 867 N N . MET A 1 101 ? -7.486 -1.045 17.465 1.00 94.50 101 MET A N 1
ATOM 868 C CA . MET A 1 101 ? -8.473 -0.296 16.675 1.00 94.50 101 MET A CA 1
ATOM 869 C C . MET A 1 101 ? -9.440 -1.270 15.975 1.00 94.50 101 MET A C 1
ATOM 871 O O . MET A 1 101 ? -9.209 -1.655 14.826 1.00 94.50 101 MET A O 1
ATOM 875 N N . PRO A 1 102 ? -10.510 -1.739 16.647 1.00 91.69 102 PRO A N 1
ATOM 876 C CA . PRO A 1 102 ? -11.366 -2.812 16.138 1.00 91.69 102 PRO A CA 1
ATOM 877 C C . PRO A 1 102 ? -12.056 -2.474 14.809 1.00 91.69 102 PRO A C 1
ATOM 879 O O . PRO A 1 102 ? -12.225 -3.376 13.987 1.00 91.69 102 PRO A O 1
ATOM 882 N N . GLY A 1 103 ? -12.397 -1.203 14.563 1.00 92.88 103 GLY A N 1
ATOM 883 C CA . GLY A 1 103 ? -13.061 -0.755 13.336 1.00 92.88 103 GLY A CA 1
ATOM 884 C C . GLY A 1 103 ? -12.302 -1.096 12.056 1.00 92.88 103 GLY A C 1
ATOM 885 O O . GLY A 1 103 ? -12.920 -1.455 11.056 1.00 92.88 103 GLY A O 1
ATOM 886 N N . LEU A 1 104 ? -10.963 -1.106 12.102 1.00 95.19 104 LEU A N 1
ATOM 887 C CA . LEU A 1 104 ? -10.122 -1.426 10.943 1.00 95.19 104 LEU A CA 1
ATOM 888 C C . LEU A 1 104 ? -10.310 -2.864 10.445 1.00 95.19 104 LEU A C 1
ATOM 890 O O . LEU A 1 104 ? -10.062 -3.153 9.278 1.00 95.19 104 LEU A O 1
ATOM 894 N N . TRP A 1 105 ? -10.736 -3.781 11.312 1.00 94.31 105 TRP A N 1
ATOM 895 C CA . TRP A 1 105 ? -10.769 -5.210 11.008 1.00 94.31 105 TRP A CA 1
ATOM 896 C C . TRP A 1 105 ? -12.084 -5.660 10.364 1.00 94.31 105 TRP A C 1
ATOM 898 O O . TRP A 1 105 ? -12.143 -6.764 9.831 1.00 94.31 105 TRP A O 1
ATOM 908 N N . ALA A 1 106 ? -13.130 -4.828 10.361 1.00 89.12 106 ALA A N 1
ATOM 909 C CA . ALA A 1 106 ? -14.483 -5.240 9.977 1.00 89.12 106 ALA A CA 1
ATOM 910 C C . ALA A 1 106 ? -14.596 -5.787 8.539 1.00 89.12 106 ALA A C 1
ATOM 912 O O . ALA A 1 106 ? -15.308 -6.761 8.301 1.00 89.12 106 ALA A O 1
ATOM 913 N N . LYS A 1 107 ? -13.867 -5.192 7.584 1.00 87.31 107 LYS A N 1
ATOM 914 C CA . LYS A 1 107 ? -13.895 -5.560 6.155 1.00 87.31 107 LYS A CA 1
ATOM 915 C C . LYS A 1 107 ? -12.750 -6.487 5.719 1.00 87.31 107 LYS A C 1
ATOM 917 O O . LYS A 1 107 ? -12.594 -6.754 4.527 1.00 87.31 107 LYS A O 1
ATOM 922 N N . LEU A 1 108 ? -11.924 -6.974 6.648 1.00 87.25 108 LEU A N 1
ATOM 923 C CA . LEU A 1 108 ? -10.770 -7.807 6.304 1.00 87.25 108 LEU A CA 1
ATOM 924 C C . LEU A 1 108 ? -11.211 -9.190 5.808 1.00 87.25 108 LEU A C 1
ATOM 926 O O . LEU A 1 108 ? -12.011 -9.865 6.453 1.00 87.25 108 LEU A O 1
ATOM 930 N N . GLN A 1 109 ? -10.624 -9.639 4.695 1.00 83.56 109 GLN A N 1
ATOM 931 C CA . GLN A 1 109 ? -10.876 -10.953 4.100 1.00 83.56 109 GLN A CA 1
ATOM 932 C C . GLN A 1 109 ? -9.606 -11.811 4.111 1.00 83.56 109 GLN A C 1
ATOM 934 O O . GLN A 1 109 ? -8.661 -11.571 3.358 1.00 83.56 109 GLN A O 1
ATOM 939 N N . LEU A 1 110 ? -9.599 -12.878 4.914 1.00 83.56 110 LEU A N 1
ATOM 940 C CA . LEU A 1 110 ? -8.461 -13.799 5.028 1.00 83.56 110 LEU A CA 1
ATOM 941 C C . LEU A 1 110 ? -8.225 -14.588 3.741 1.00 83.56 110 LEU A C 1
ATOM 943 O O . LEU A 1 110 ? -7.105 -15.014 3.474 1.00 83.56 110 LEU A O 1
ATOM 947 N N . GLY A 1 111 ? -9.265 -14.746 2.918 1.00 79.00 111 GLY A N 1
ATOM 948 C CA . GLY A 1 111 ? -9.159 -15.386 1.609 1.00 79.00 111 GLY A CA 1
ATOM 949 C C . GLY A 1 111 ? -8.132 -14.728 0.682 1.00 79.00 111 GLY A C 1
ATOM 950 O O . GLY A 1 111 ? -7.607 -15.411 -0.185 1.00 79.00 111 GLY A O 1
ATOM 951 N N . ALA A 1 112 ? -7.789 -13.450 0.871 1.00 79.56 112 ALA A N 1
ATOM 952 C CA . ALA A 1 112 ? -6.788 -12.759 0.057 1.00 79.56 112 ALA A CA 1
ATOM 953 C C . ALA A 1 112 ? -5.335 -12.992 0.520 1.00 79.56 112 ALA A C 1
ATOM 955 O O . ALA A 1 112 ? -4.409 -12.682 -0.230 1.00 79.56 112 ALA A O 1
ATOM 956 N N . LEU A 1 113 ? -5.108 -13.565 1.712 1.00 82.19 113 LEU A N 1
ATOM 957 C CA . LEU A 1 113 ? -3.762 -13.723 2.283 1.00 82.19 113 LEU A CA 1
ATOM 958 C C . LEU A 1 113 ? -2.829 -14.576 1.420 1.00 82.19 113 LEU A C 1
ATOM 960 O O . LEU A 1 113 ? -1.653 -14.239 1.298 1.00 82.19 113 LEU A O 1
ATOM 964 N N . HIS A 1 114 ? -3.335 -15.644 0.794 1.00 82.19 114 HIS A N 1
ATOM 965 C CA . HIS A 1 114 ? -2.517 -16.502 -0.069 1.00 82.19 114 HIS A CA 1
ATOM 966 C C . HIS A 1 114 ? -1.843 -15.711 -1.202 1.00 82.19 114 HIS A C 1
ATOM 968 O O . HIS A 1 114 ? -0.688 -15.978 -1.526 1.00 82.19 114 HIS A O 1
ATOM 974 N N . ARG A 1 115 ? -2.521 -14.689 -1.753 1.00 83.06 115 ARG A N 1
ATOM 975 C CA . ARG A 1 115 ? -1.961 -13.805 -2.790 1.00 83.06 115 ARG A CA 1
ATOM 976 C C . ARG A 1 115 ? -0.794 -13.000 -2.233 1.00 83.06 115 ARG A C 1
ATOM 978 O O . ARG A 1 115 ? 0.270 -12.975 -2.841 1.00 83.06 115 ARG A O 1
ATOM 985 N N . LEU A 1 116 ? -0.956 -12.434 -1.034 1.00 82.25 116 LEU A N 1
ATOM 986 C CA . LEU A 1 116 ? 0.059 -11.598 -0.377 1.00 82.25 116 LEU A CA 1
ATOM 987 C C . LEU A 1 116 ? 1.369 -12.346 -0.148 1.00 82.25 116 LEU A C 1
ATOM 989 O O . LEU A 1 116 ? 2.463 -11.823 -0.362 1.00 82.25 116 L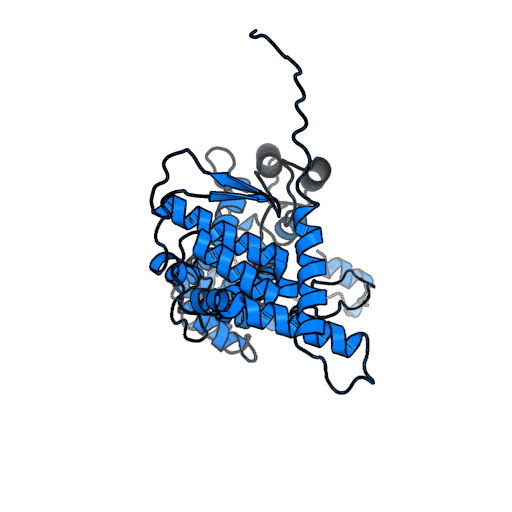EU A O 1
ATOM 993 N N . LEU A 1 117 ? 1.260 -13.606 0.267 1.00 83.50 117 LEU A N 1
ATOM 994 C CA . LEU A 1 117 ? 2.415 -14.427 0.605 1.00 83.50 117 LEU A CA 1
ATOM 995 C C . LEU A 1 117 ? 3.294 -14.727 -0.618 1.00 83.50 117 LEU A C 1
ATOM 997 O O . LEU A 1 117 ? 4.494 -14.961 -0.456 1.00 83.50 117 LEU A O 1
ATOM 1001 N N . VAL A 1 118 ? 2.737 -14.666 -1.828 1.00 87.69 118 VAL A N 1
ATOM 1002 C CA . VAL A 1 118 ? 3.455 -14.923 -3.083 1.00 87.69 118 VAL A CA 1
ATOM 1003 C C . VAL A 1 118 ? 4.167 -13.671 -3.618 1.00 87.69 118 VAL A C 1
ATOM 1005 O O . VAL A 1 118 ? 5.141 -13.803 -4.363 1.00 87.69 118 VAL A O 1
ATOM 1008 N N . LEU A 1 119 ? 3.744 -12.467 -3.212 1.00 90.00 119 LEU A N 1
ATOM 1009 C CA . LEU A 1 119 ? 4.226 -11.205 -3.791 1.00 90.00 119 LEU A CA 1
ATOM 1010 C C . LEU A 1 119 ? 5.702 -10.900 -3.517 1.00 90.00 119 LEU A C 1
ATOM 1012 O O . LEU A 1 119 ? 6.339 -10.269 -4.352 1.00 90.00 119 LEU A O 1
ATOM 1016 N N . LYS A 1 120 ? 6.250 -11.367 -2.385 1.00 90.75 120 LYS A N 1
ATOM 1017 C CA . LYS A 1 120 ? 7.645 -11.110 -1.964 1.00 90.75 120 LYS A CA 1
ATOM 1018 C C . LYS A 1 120 ? 7.985 -9.608 -1.807 1.00 90.75 120 LYS A C 1
ATOM 1020 O O . LYS A 1 120 ? 9.143 -9.235 -1.962 1.00 90.75 120 LYS A O 1
ATOM 1025 N N . CYS A 1 121 ? 7.007 -8.764 -1.471 1.00 93.38 121 CYS A N 1
ATOM 1026 C CA . CYS A 1 121 ? 7.157 -7.322 -1.204 1.00 93.38 121 CYS A CA 1
ATOM 1027 C C . CYS A 1 121 ? 6.863 -6.995 0.279 1.00 93.38 121 CYS A C 1
ATOM 1029 O O . CYS A 1 121 ? 5.949 -6.236 0.613 1.00 93.38 121 CYS A O 1
ATOM 1031 N N . ASP A 1 122 ? 7.554 -7.686 1.192 1.00 93.44 122 ASP A N 1
ATOM 1032 C CA . ASP A 1 122 ? 7.243 -7.639 2.629 1.00 93.44 122 ASP A CA 1
ATOM 1033 C C . ASP A 1 122 ? 7.520 -6.256 3.232 1.00 93.44 122 ASP A C 1
ATOM 1035 O O . ASP A 1 122 ? 6.798 -5.809 4.124 1.00 93.44 122 ASP A O 1
ATOM 1039 N N . GLU A 1 123 ? 8.525 -5.554 2.718 1.00 94.81 123 GLU A N 1
ATOM 1040 C CA . GLU A 1 123 ? 8.907 -4.210 3.132 1.00 94.81 123 GLU A CA 1
ATOM 1041 C C . GLU A 1 123 ? 7.828 -3.181 2.775 1.00 94.81 123 GLU A C 1
ATOM 1043 O O . GLU A 1 123 ? 7.434 -2.386 3.625 1.00 94.81 123 GLU A O 1
ATOM 1048 N N . GLU A 1 124 ? 7.294 -3.223 1.552 1.00 95.12 124 GLU A N 1
ATOM 1049 C CA . GLU A 1 124 ? 6.209 -2.347 1.089 1.00 95.12 124 GLU A CA 1
ATOM 1050 C C . GLU A 1 124 ? 4.923 -2.591 1.874 1.00 95.12 124 GLU A C 1
ATOM 1052 O O . GLU A 1 124 ? 4.258 -1.648 2.299 1.00 95.12 124 GLU A O 1
ATOM 1057 N N . MET A 1 125 ? 4.591 -3.862 2.109 1.00 94.75 125 MET A N 1
ATOM 1058 C CA . MET A 1 125 ? 3.431 -4.228 2.917 1.00 94.75 125 MET A CA 1
ATOM 1059 C C . MET A 1 125 ? 3.575 -3.727 4.358 1.00 94.75 125 MET A C 1
ATOM 1061 O O . MET A 1 125 ? 2.621 -3.195 4.923 1.00 94.75 125 MET A O 1
ATOM 1065 N N . THR A 1 126 ? 4.768 -3.856 4.945 1.00 95.56 126 THR A N 1
ATOM 1066 C CA . THR A 1 126 ? 5.046 -3.358 6.300 1.00 95.56 126 THR A CA 1
ATOM 1067 C C . THR A 1 126 ? 4.921 -1.836 6.362 1.00 95.56 126 THR A C 1
ATOM 1069 O O . THR A 1 126 ? 4.281 -1.319 7.276 1.00 95.56 126 THR A O 1
ATOM 1072 N N . LEU A 1 127 ? 5.463 -1.120 5.370 1.00 95.25 127 LEU A N 1
ATOM 1073 C CA . LEU A 1 127 ? 5.341 0.336 5.264 1.00 95.25 127 LEU A CA 1
ATOM 1074 C C . LEU A 1 127 ? 3.880 0.789 5.161 1.00 95.25 127 LEU A C 1
ATOM 1076 O O . LEU A 1 127 ? 3.498 1.758 5.809 1.00 95.25 127 LEU A O 1
ATOM 1080 N N . TYR A 1 128 ? 3.050 0.074 4.401 1.00 95.88 128 TYR A N 1
ATOM 1081 C CA . TYR A 1 128 ? 1.624 0.386 4.293 1.00 95.88 128 TYR A CA 1
ATOM 1082 C C . TYR A 1 128 ? 0.904 0.211 5.640 1.00 95.88 128 TYR A C 1
ATOM 1084 O O . TYR A 1 128 ? 0.139 1.081 6.052 1.00 95.88 128 TYR A O 1
ATOM 1092 N N . LEU A 1 129 ? 1.158 -0.893 6.353 1.00 96.81 129 LEU A N 1
ATOM 1093 C CA . LEU A 1 129 ? 0.557 -1.149 7.670 1.00 96.81 129 LEU A CA 1
ATOM 1094 C C . LEU A 1 129 ? 0.978 -0.098 8.708 1.00 96.81 129 LEU A C 1
ATOM 1096 O O . LEU A 1 129 ? 0.143 0.377 9.478 1.00 96.81 129 LEU A O 1
ATOM 1100 N N . ASP A 1 130 ? 2.253 0.296 8.701 1.00 96.69 130 ASP A N 1
ATOM 1101 C CA . ASP A 1 130 ? 2.765 1.385 9.538 1.00 96.69 130 ASP A CA 1
ATOM 1102 C C . ASP A 1 130 ? 2.103 2.727 9.188 1.00 96.69 130 ASP A C 1
ATOM 1104 O O . ASP A 1 130 ? 1.715 3.479 10.084 1.00 96.69 130 ASP A O 1
ATOM 1108 N N . HIS A 1 131 ? 1.883 3.001 7.899 1.00 96.00 131 HIS A N 1
ATOM 1109 C CA . HIS A 1 131 ? 1.180 4.203 7.459 1.00 96.00 131 HIS A CA 1
ATOM 1110 C C . HIS A 1 131 ? -0.270 4.243 7.955 1.00 96.00 131 HIS A C 1
ATOM 1112 O O . HIS A 1 131 ? -0.691 5.273 8.477 1.00 96.00 131 HIS A O 1
ATOM 1118 N N . ILE A 1 132 ? -1.010 3.124 7.893 1.00 97.44 132 ILE A N 1
ATOM 1119 C CA . ILE A 1 132 ? -2.348 3.022 8.505 1.00 97.44 132 ILE A CA 1
ATOM 1120 C C . ILE A 1 132 ? -2.251 3.367 9.997 1.00 97.44 132 ILE A C 1
ATOM 1122 O O . ILE A 1 132 ? -2.972 4.236 10.483 1.00 97.44 132 ILE A O 1
ATOM 1126 N N . ALA A 1 133 ? -1.339 2.724 10.733 1.00 96.75 133 ALA A N 1
ATOM 1127 C CA . ALA A 1 133 ? -1.221 2.929 12.174 1.00 96.75 133 ALA A CA 1
ATOM 1128 C C . ALA A 1 133 ? -0.930 4.397 12.522 1.00 96.75 133 ALA A C 1
ATOM 1130 O O . ALA A 1 133 ? -1.548 4.953 13.430 1.00 96.75 133 ALA A O 1
ATOM 1131 N N . LYS A 1 134 ? -0.009 5.037 11.796 1.00 95.62 134 LYS A N 1
ATOM 1132 C CA . LYS A 1 134 ? 0.339 6.451 11.976 1.00 95.62 134 LYS A CA 1
ATOM 1133 C C . LYS A 1 134 ? -0.815 7.381 11.612 1.00 95.62 134 LYS A C 1
ATOM 1135 O O . LYS A 1 134 ? -1.047 8.339 12.346 1.00 95.62 134 LYS A O 1
ATOM 1140 N N . ALA A 1 135 ? -1.550 7.091 10.539 1.00 95.69 135 ALA A N 1
ATOM 1141 C CA . ALA A 1 135 ? -2.686 7.896 10.104 1.00 95.69 135 ALA A CA 1
ATOM 1142 C C . ALA A 1 135 ? -3.786 7.942 11.169 1.00 95.69 135 ALA A C 1
ATOM 1144 O O . ALA A 1 135 ? -4.145 9.018 11.644 1.00 95.69 135 ALA A O 1
ATOM 1145 N N . TRP A 1 136 ? -4.241 6.779 11.634 1.00 97.19 136 TRP A N 1
ATOM 1146 C CA . TRP A 1 136 ? -5.287 6.706 12.656 1.00 97.19 136 TRP A CA 1
ATOM 1147 C C . TRP A 1 136 ? -4.825 7.255 14.004 1.00 97.19 136 TRP A C 1
ATOM 1149 O O . TRP A 1 136 ? -5.588 7.931 14.687 1.00 97.19 136 TRP A O 1
ATOM 1159 N N . LYS A 1 137 ? -3.553 7.055 14.371 1.00 96.31 137 LYS A N 1
ATOM 1160 C CA . LYS A 1 137 ? -2.991 7.687 15.570 1.00 96.31 137 LYS A CA 1
ATOM 1161 C C . LYS A 1 137 ? -2.980 9.213 15.474 1.00 96.31 137 LYS A C 1
ATOM 1163 O O . LYS A 1 137 ? -3.288 9.882 16.451 1.00 96.31 137 LYS A O 1
ATOM 1168 N N . ARG A 1 138 ? -2.636 9.763 14.310 1.00 95.88 138 ARG A N 1
ATOM 1169 C CA . ARG A 1 138 ? -2.667 11.209 14.084 1.00 95.88 138 ARG A CA 1
ATOM 1170 C C . ARG A 1 138 ? -4.088 11.756 14.197 1.00 95.88 138 ARG A C 1
ATOM 1172 O O . ARG A 1 138 ? -4.269 12.763 14.863 1.00 95.88 138 ARG A O 1
ATOM 1179 N N . ILE A 1 139 ? -5.069 11.077 13.600 1.00 96.69 139 ILE A N 1
ATOM 1180 C CA . ILE A 1 139 ? -6.480 11.483 13.672 1.00 96.69 139 ILE A CA 1
ATOM 1181 C C . ILE A 1 139 ? -6.957 11.532 15.128 1.00 96.69 139 ILE A C 1
ATOM 1183 O O . ILE A 1 139 ? -7.553 12.518 15.541 1.00 96.69 139 ILE A O 1
ATOM 1187 N N . LEU A 1 140 ? -6.635 10.513 15.928 1.00 96.31 140 LEU A N 1
ATOM 1188 C CA . LEU A 1 140 ? -7.075 10.388 17.323 1.00 96.31 140 LEU A CA 1
ATOM 1189 C C . LEU A 1 140 ? -6.352 11.303 18.326 1.00 96.31 140 LEU A C 1
ATOM 1191 O O . LEU A 1 140 ? -6.667 11.260 19.518 1.00 96.31 140 LEU A O 1
ATOM 1195 N N . ARG A 1 141 ? -5.360 12.088 17.897 1.00 95.50 141 ARG A N 1
ATOM 1196 C CA . ARG A 1 141 ? -4.576 12.930 18.804 1.00 95.50 141 ARG A CA 1
ATOM 1197 C C . ARG A 1 141 ? -5.276 14.265 19.040 1.00 95.50 141 ARG A C 1
ATOM 1199 O O . ARG A 1 141 ? -5.320 15.102 18.148 1.00 95.50 141 ARG A O 1
ATOM 1206 N N . CYS A 1 142 ? -5.768 14.485 20.253 1.00 92.75 142 CYS A N 1
ATOM 1207 C CA . CYS A 1 142 ? -6.415 15.733 20.653 1.00 92.75 142 CYS A CA 1
ATOM 1208 C C . CYS A 1 142 ? -5.520 16.476 21.654 1.00 92.75 142 CYS A C 1
ATOM 1210 O O . CYS A 1 142 ? -5.525 16.179 22.851 1.00 92.75 142 CYS A O 1
ATOM 1212 N N . GLY A 1 143 ? -4.699 17.404 21.151 1.00 87.31 143 GLY A N 1
ATOM 1213 C CA . GLY A 1 143 ? -3.659 18.070 21.941 1.00 87.31 143 GLY A CA 1
ATOM 1214 C C . GLY A 1 143 ? -2.620 17.074 22.475 1.00 87.31 143 GLY A C 1
ATOM 1215 O O . GLY A 1 143 ? -2.032 16.297 21.711 1.00 87.31 143 GLY A O 1
ATOM 1216 N N . ASP A 1 144 ? -2.427 17.071 23.794 1.00 86.81 144 ASP A N 1
ATOM 1217 C CA . ASP A 1 144 ? -1.554 16.116 24.493 1.00 86.81 144 ASP A CA 1
ATOM 1218 C C . ASP A 1 144 ? -2.247 14.790 24.830 1.00 86.81 144 ASP A C 1
ATOM 1220 O O . ASP A 1 144 ? -1.603 13.838 25.273 1.00 86.81 144 ASP A O 1
ATOM 1224 N N . THR A 1 145 ? -3.556 14.694 24.588 1.00 90.75 145 THR A N 1
ATOM 1225 C CA . THR A 1 145 ? -4.339 13.501 24.905 1.00 90.75 145 THR A CA 1
ATOM 1226 C C . THR A 1 145 ? -4.494 12.608 23.682 1.00 90.75 145 THR A C 1
ATOM 1228 O O . THR A 1 145 ? -4.889 13.042 22.598 1.00 90.75 145 THR A O 1
ATOM 1231 N N . MET A 1 146 ? -4.226 11.317 23.871 1.00 95.25 146 MET A N 1
ATOM 1232 C CA . MET A 1 146 ? -4.547 10.291 22.889 1.00 95.25 146 MET A CA 1
ATOM 1233 C C . MET A 1 146 ? -5.909 9.686 23.208 1.00 95.25 146 MET A C 1
ATOM 1235 O O . MET A 1 146 ? -6.083 9.094 24.276 1.00 95.25 146 MET A O 1
ATOM 1239 N N . LEU A 1 147 ? -6.865 9.799 22.286 1.00 94.56 147 LEU A N 1
ATOM 1240 C CA . LEU A 1 147 ? -8.170 9.178 22.488 1.00 94.56 147 LEU A CA 1
ATOM 1241 C C . LEU A 1 147 ? -8.065 7.643 22.521 1.00 94.56 147 LEU A C 1
ATOM 1243 O O . LEU A 1 147 ? -7.179 7.061 21.880 1.00 94.56 147 LEU A O 1
ATOM 1247 N N . PRO A 1 148 ? -8.989 6.955 23.218 1.00 93.50 148 PRO A N 1
ATOM 1248 C CA . PRO A 1 148 ? -9.036 5.499 23.219 1.00 93.50 148 PRO A CA 1
ATOM 1249 C C . PRO A 1 148 ? -9.161 4.939 21.799 1.00 93.50 148 PRO A C 1
ATOM 1251 O O . PRO A 1 148 ? -10.054 5.320 21.047 1.00 93.50 148 PRO A O 1
ATOM 1254 N N . PHE A 1 149 ? -8.324 3.964 21.441 1.00 94.06 149 PHE A N 1
ATOM 1255 C CA . PHE A 1 149 ? -8.356 3.337 20.107 1.00 94.06 149 PHE A CA 1
ATOM 1256 C C . PHE A 1 149 ? -9.662 2.588 19.818 1.00 94.06 149 PHE A C 1
ATOM 1258 O O . PHE A 1 149 ? -10.017 2.382 18.658 1.00 94.06 149 PHE A O 1
ATOM 1265 N N . SER A 1 150 ? -10.423 2.251 20.863 1.00 90.38 150 SER A N 1
ATOM 1266 C CA . SER A 1 150 ? -11.784 1.726 20.753 1.00 90.38 150 SER A CA 1
ATOM 1267 C C . SER A 1 150 ? -12.784 2.714 20.144 1.00 90.38 150 SER A C 1
ATOM 1269 O O . SER A 1 150 ? -13.851 2.274 19.733 1.00 90.38 150 SER A O 1
ATOM 1271 N N . ALA A 1 151 ? -12.457 4.012 20.075 1.00 91.62 151 ALA A N 1
ATOM 1272 C CA . ALA A 1 151 ? -13.263 5.022 19.387 1.00 91.62 151 ALA A CA 1
ATOM 1273 C C . ALA A 1 151 ? -13.277 4.834 17.859 1.00 91.62 151 ALA A C 1
ATOM 1275 O O . ALA A 1 151 ? -14.158 5.357 17.188 1.00 91.62 151 ALA A O 1
ATOM 1276 N N . VAL A 1 152 ? -12.312 4.087 17.308 1.00 93.88 152 VAL A N 1
ATOM 1277 C CA . VAL A 1 152 ? -12.277 3.728 15.886 1.00 93.88 152 VAL A CA 1
ATOM 1278 C C . VAL A 1 152 ? -13.211 2.545 15.656 1.00 93.88 152 VAL A C 1
ATOM 1280 O O . VAL A 1 152 ? -12.814 1.380 15.783 1.00 93.88 152 VAL A O 1
ATOM 1283 N N . ASP A 1 153 ? -14.464 2.845 15.334 1.00 93.38 153 ASP A N 1
ATOM 1284 C CA . ASP A 1 153 ? -15.467 1.856 14.958 1.00 93.38 153 ASP A CA 1
ATOM 1285 C C . ASP A 1 153 ? -15.512 1.619 13.435 1.00 93.38 153 ASP A C 1
ATOM 1287 O O . ASP A 1 153 ? -14.853 2.294 12.642 1.00 93.38 153 ASP A O 1
ATOM 1291 N N . ALA A 1 154 ? -16.255 0.592 13.024 1.00 93.75 154 ALA A N 1
ATOM 1292 C CA . ALA A 1 154 ? -16.303 0.157 11.631 1.00 93.75 154 ALA A CA 1
ATOM 1293 C C . ALA A 1 154 ? -16.980 1.171 10.696 1.00 93.75 154 ALA A C 1
ATOM 1295 O O . ALA A 1 154 ? -16.574 1.270 9.539 1.00 93.75 154 ALA A O 1
ATOM 1296 N N . VAL A 1 155 ? -17.987 1.906 11.182 1.00 95.06 155 VAL A N 1
ATOM 1297 C CA . VAL A 1 155 ? -18.691 2.933 10.401 1.00 95.06 155 VAL A CA 1
ATOM 1298 C C . VAL A 1 155 ? -17.747 4.101 10.167 1.00 95.06 155 VAL A C 1
ATOM 1300 O O . VAL A 1 155 ? -17.539 4.478 9.021 1.00 95.06 155 VAL A O 1
ATOM 1303 N N . THR A 1 156 ? -17.068 4.571 11.217 1.00 95.94 156 THR A N 1
ATOM 1304 C CA . THR A 1 156 ? -16.050 5.624 11.101 1.00 95.94 156 THR A CA 1
ATOM 1305 C C . THR A 1 156 ? -14.975 5.288 10.069 1.00 95.94 156 THR A C 1
ATOM 1307 O O . THR A 1 156 ? -14.677 6.098 9.195 1.00 95.94 156 THR A O 1
ATOM 1310 N N . VAL A 1 157 ? -14.410 4.077 10.120 1.00 96.88 157 VAL A N 1
ATOM 1311 C CA . VAL A 1 157 ? -13.395 3.652 9.140 1.00 96.88 157 VAL A CA 1
ATOM 1312 C C . VAL A 1 157 ? -13.965 3.614 7.727 1.00 96.88 157 VAL A C 1
ATOM 1314 O O . VAL A 1 157 ? -13.315 4.086 6.801 1.00 96.88 157 VAL A O 1
ATOM 1317 N N . GLN A 1 158 ? -15.166 3.067 7.555 1.00 96.00 158 GLN A N 1
ATOM 1318 C CA . GLN A 1 158 ? -15.802 2.951 6.248 1.00 96.00 158 GLN A CA 1
ATOM 1319 C C . GLN A 1 158 ? -16.151 4.307 5.629 1.00 96.00 158 GLN A C 1
ATOM 1321 O O . GLN A 1 158 ? -16.075 4.439 4.411 1.00 96.00 158 GLN A O 1
ATOM 1326 N N . SER A 1 159 ? -16.551 5.282 6.439 1.00 96.69 159 SER A N 1
ATOM 1327 C CA . SER A 1 159 ? -16.901 6.614 5.949 1.00 96.69 159 SER A CA 1
ATOM 1328 C C . SER A 1 159 ? -15.669 7.451 5.606 1.00 96.69 159 SER A C 1
ATOM 1330 O O . SER A 1 159 ? -15.766 8.338 4.768 1.00 96.69 159 SER A O 1
ATOM 1332 N N . LEU A 1 160 ? -14.520 7.176 6.236 1.00 97.06 160 LEU A N 1
ATOM 1333 C CA . LEU A 1 160 ? -13.288 7.943 6.035 1.00 97.06 160 LEU A CA 1
ATOM 1334 C C . LEU A 1 160 ? -12.301 7.302 5.054 1.00 97.06 160 LEU A C 1
ATOM 1336 O O . LEU A 1 160 ? -11.472 8.011 4.487 1.00 97.06 160 LEU A O 1
ATOM 1340 N N . GLU A 1 161 ? -12.328 5.980 4.864 1.00 96.19 161 GLU A N 1
ATOM 1341 C CA . GLU A 1 161 ? -11.381 5.309 3.971 1.00 96.19 161 GLU A CA 1
ATOM 1342 C C . GLU A 1 161 ? -11.477 5.840 2.534 1.00 96.19 161 GLU A C 1
ATOM 1344 O O . GLU A 1 161 ? -12.564 6.039 2.003 1.00 96.19 161 GLU A O 1
ATOM 1349 N N . LEU A 1 162 ? -10.319 6.029 1.896 1.00 95.81 162 LEU A N 1
ATOM 1350 C CA . LEU A 1 162 ? -10.159 6.606 0.554 1.00 95.81 162 LEU A CA 1
ATOM 1351 C C . LEU A 1 162 ? -10.435 8.113 0.407 1.00 95.81 162 LEU A C 1
ATOM 1353 O O . LEU A 1 162 ? -10.182 8.638 -0.675 1.00 95.81 162 LEU A O 1
ATOM 1357 N N . LEU A 1 163 ? -10.848 8.822 1.460 1.00 97.56 163 LEU A N 1
ATOM 1358 C CA . LEU A 1 163 ? -10.972 10.282 1.409 1.00 97.56 163 LEU A CA 1
ATOM 1359 C C . LEU A 1 163 ? -9.604 10.969 1.523 1.00 97.56 163 LEU A C 1
ATOM 1361 O O . LEU A 1 163 ? -8.730 10.501 2.260 1.00 97.56 163 LEU A O 1
ATOM 1365 N N . ALA A 1 164 ? -9.441 12.113 0.853 1.00 97.38 164 ALA A N 1
ATOM 1366 C CA . ALA A 1 164 ? -8.294 13.018 0.976 1.00 97.38 164 ALA A CA 1
ATOM 1367 C C . ALA A 1 164 ? -8.728 14.473 1.282 1.00 97.38 164 ALA A C 1
ATOM 1369 O O . ALA A 1 164 ? -8.497 15.374 0.468 1.00 97.38 164 ALA A O 1
ATOM 1370 N N . PRO A 1 165 ? -9.307 14.741 2.470 1.00 97.12 165 PRO A N 1
ATOM 1371 C CA . PRO A 1 165 ? -9.966 16.013 2.803 1.00 97.12 165 PRO A CA 1
ATOM 1372 C C . PRO A 1 165 ? -9.084 17.262 2.695 1.00 97.12 165 PRO A C 1
ATOM 1374 O O . PRO A 1 165 ? -9.574 18.345 2.391 1.00 97.12 165 PRO A O 1
ATOM 1377 N N . LYS A 1 166 ? -7.767 17.130 2.889 1.00 97.25 166 LYS A N 1
ATOM 1378 C CA . LYS A 1 166 ? -6.830 18.252 2.724 1.00 97.25 166 LYS A CA 1
ATOM 1379 C C . LYS A 1 166 ? -6.747 18.760 1.282 1.00 97.25 166 LYS A C 1
ATOM 1381 O O . LYS A 1 166 ? -6.388 19.912 1.052 1.00 97.25 166 LYS A O 1
ATOM 1386 N N . HIS A 1 167 ? -7.002 17.881 0.317 1.00 96.62 167 HIS A N 1
ATOM 1387 C CA . HIS A 1 167 ? -6.783 18.126 -1.107 1.00 96.62 167 HIS A CA 1
ATOM 1388 C C . HIS A 1 167 ? -8.079 18.123 -1.932 1.00 96.62 167 HIS A C 1
ATOM 1390 O O . HIS A 1 167 ? -8.027 18.433 -3.119 1.00 96.62 167 HIS A O 1
ATOM 1396 N N . SER A 1 168 ? -9.218 17.772 -1.328 1.00 97.56 168 SER A N 1
ATOM 1397 C CA . SER A 1 168 ? -10.533 17.703 -1.970 1.00 97.56 168 SER A CA 1
ATOM 1398 C C . SER A 1 168 ? -11.559 18.433 -1.110 1.00 97.56 168 SER A C 1
ATOM 1400 O O . SER A 1 168 ? -11.892 17.974 -0.017 1.00 97.56 168 SER A O 1
ATOM 1402 N N . ASP A 1 169 ? -12.091 19.548 -1.616 1.00 97.12 169 ASP A N 1
ATOM 1403 C CA . ASP A 1 169 ? -13.148 20.301 -0.927 1.00 97.12 169 ASP A CA 1
ATOM 1404 C C . ASP A 1 169 ? -14.424 19.464 -0.762 1.00 97.12 169 ASP A C 1
ATOM 1406 O O . ASP A 1 169 ? -15.106 19.573 0.252 1.00 97.12 169 ASP A O 1
ATOM 1410 N N . ILE A 1 170 ? -14.706 18.568 -1.717 1.00 97.88 170 ILE A N 1
ATOM 1411 C CA . ILE A 1 170 ? -15.841 17.636 -1.648 1.00 97.88 170 ILE A CA 1
ATOM 1412 C C . ILE A 1 170 ? -15.668 16.680 -0.463 1.00 97.88 170 ILE A C 1
ATOM 1414 O O . ILE A 1 170 ? -16.588 16.514 0.338 1.00 97.88 170 ILE A O 1
ATOM 1418 N N . ASP A 1 171 ? -14.481 16.085 -0.320 1.00 98.00 171 ASP A N 1
ATOM 1419 C CA . ASP A 1 171 ? -14.186 15.161 0.780 1.00 98.00 171 ASP A CA 1
ATOM 1420 C C . ASP A 1 171 ? -14.202 15.901 2.119 1.00 98.00 171 ASP A C 1
ATOM 1422 O O . ASP A 1 171 ? -14.683 15.373 3.120 1.00 98.00 171 ASP A O 1
ATOM 1426 N N . LYS A 1 172 ? -13.701 17.141 2.139 1.00 97.69 172 LYS A N 1
ATOM 1427 C CA . LYS A 1 172 ? -13.718 18.003 3.318 1.00 97.69 172 LYS A CA 1
ATOM 1428 C C . LYS A 1 172 ? -15.141 18.304 3.778 1.00 97.69 172 LYS A C 1
ATOM 1430 O O . LYS A 1 172 ? -15.443 18.099 4.951 1.00 97.69 172 LYS A O 1
ATOM 1435 N N . SER A 1 173 ? -16.013 18.747 2.874 1.00 97.56 173 SER A N 1
ATOM 1436 C CA . SER A 1 173 ? -17.428 18.985 3.178 1.00 97.56 173 SER A CA 1
ATOM 1437 C C . SER A 1 173 ? -18.113 17.714 3.675 1.00 97.56 173 SER A C 1
ATOM 1439 O O . SER A 1 173 ? -18.775 17.752 4.707 1.00 97.56 173 SER A O 1
ATOM 1441 N N . LEU A 1 174 ? -17.873 16.573 3.020 1.00 97.75 174 LEU A N 1
ATOM 1442 C CA . LEU A 1 174 ? -18.418 15.286 3.452 1.00 97.75 174 LEU A CA 1
ATOM 1443 C C . LEU A 1 174 ? -17.992 14.928 4.884 1.00 97.75 174 LEU A C 1
ATOM 1445 O O . LEU A 1 174 ? -18.824 14.508 5.684 1.00 97.75 174 LEU A O 1
ATOM 1449 N N . VAL A 1 175 ? -16.714 15.101 5.230 1.00 97.19 175 VAL A N 1
ATOM 1450 C CA . VAL A 1 175 ? -16.221 14.842 6.593 1.00 97.19 175 VAL A CA 1
ATOM 1451 C C . VAL A 1 175 ? -16.895 15.756 7.611 1.00 97.19 175 VAL A C 1
ATOM 1453 O O . VAL A 1 175 ? -17.307 15.275 8.666 1.00 97.19 175 VAL A O 1
ATOM 1456 N N . MET A 1 176 ? -17.016 17.051 7.314 1.00 95.62 176 MET A N 1
ATOM 1457 C CA . MET A 1 176 ? -17.655 18.009 8.219 1.00 95.62 176 MET A CA 1
ATOM 1458 C C . MET A 1 176 ? -19.124 17.647 8.468 1.00 95.62 176 MET A C 1
ATOM 1460 O O . MET A 1 176 ? -19.540 17.591 9.625 1.00 95.62 176 MET A O 1
ATOM 1464 N N . ASP A 1 177 ? -19.864 17.294 7.415 1.00 96.56 177 ASP A N 1
ATOM 1465 C CA . ASP A 1 177 ? -21.258 16.849 7.514 1.00 96.56 177 ASP A CA 1
ATOM 1466 C C . ASP A 1 177 ? -21.388 15.570 8.359 1.00 96.56 177 ASP A C 1
ATOM 1468 O O . ASP A 1 177 ? -22.278 15.455 9.204 1.00 96.56 177 ASP A O 1
ATOM 1472 N N . LEU A 1 178 ? -20.492 14.596 8.159 1.00 96.00 178 LEU A N 1
ATOM 1473 C CA . LEU A 1 178 ? -20.473 13.347 8.928 1.00 96.00 178 LEU A CA 1
ATOM 1474 C C . LEU A 1 178 ? -20.168 13.582 10.415 1.00 96.00 178 LEU A C 1
ATOM 1476 O O . LEU A 1 178 ? -20.758 12.915 11.271 1.00 96.00 178 LEU A O 1
ATOM 1480 N N . MET A 1 179 ? -19.262 14.516 10.727 1.00 94.00 179 MET A N 1
ATOM 1481 C CA . MET A 1 179 ? -18.960 14.921 12.105 1.00 94.00 179 MET A CA 1
ATOM 1482 C C . MET A 1 179 ? -20.161 15.618 12.752 1.00 94.00 179 MET A C 1
ATOM 1484 O O . MET A 1 179 ? -20.522 15.274 13.875 1.00 94.00 179 MET A O 1
ATOM 1488 N N . GLU A 1 180 ? -20.805 16.559 12.052 1.00 92.06 180 GLU A N 1
ATOM 1489 C CA . GLU A 1 180 ? -21.960 17.311 12.567 1.00 92.06 180 GLU A CA 1
ATOM 1490 C C . GLU A 1 180 ? -23.150 16.394 12.879 1.00 92.06 180 GLU A C 1
ATOM 1492 O O . GLU A 1 180 ? -23.811 16.542 13.908 1.00 92.06 180 GLU A O 1
ATOM 1497 N N . ARG A 1 181 ? -23.382 15.386 12.032 1.00 92.06 181 ARG A N 1
ATOM 1498 C CA . ARG A 1 181 ? -24.426 14.371 12.243 1.00 92.06 181 ARG A CA 1
ATOM 1499 C C . ARG A 1 181 ? -24.074 13.339 13.316 1.00 92.06 181 ARG A C 1
ATOM 1501 O O . ARG A 1 181 ? -24.926 12.526 13.671 1.00 92.06 181 ARG A O 1
ATOM 1508 N N . GLY A 1 182 ? -22.837 13.338 13.820 1.00 90.88 182 GLY A N 1
ATOM 1509 C CA . GLY A 1 182 ? -22.348 12.343 14.775 1.00 90.88 182 GLY A CA 1
ATOM 1510 C C . GLY A 1 182 ? -22.284 10.923 14.200 1.00 90.88 182 GLY A C 1
ATOM 1511 O O . GLY A 1 182 ? -22.385 9.950 14.947 1.00 90.88 182 GLY A O 1
ATOM 1512 N N . GLU A 1 183 ? -22.153 10.786 12.876 1.00 93.38 183 GLU A N 1
ATOM 1513 C CA . GLU A 1 183 ? -22.092 9.484 12.196 1.00 93.38 183 GLU A CA 1
ATOM 1514 C C . GLU A 1 183 ? -20.713 8.826 12.323 1.00 93.38 183 GLU A C 1
ATOM 1516 O O . GLU A 1 183 ? -20.596 7.599 12.269 1.00 93.38 183 GLU A O 1
ATOM 1521 N N . ILE A 1 184 ? -19.672 9.637 12.520 1.00 94.94 184 ILE A N 1
ATOM 1522 C CA . ILE A 1 184 ? -18.299 9.193 12.748 1.00 94.94 184 ILE A CA 1
ATOM 1523 C C . ILE A 1 184 ? -17.821 9.615 14.142 1.00 94.94 184 ILE A C 1
ATOM 1525 O O . ILE A 1 184 ? -18.197 10.663 14.659 1.00 94.94 184 ILE A O 1
ATOM 1529 N N . PHE A 1 185 ? -17.014 8.762 14.772 1.00 93.75 185 PHE A N 1
ATOM 1530 C CA . PHE A 1 185 ? -16.630 8.834 16.187 1.00 93.75 185 PHE A CA 1
ATOM 1531 C C . PHE A 1 185 ? -17.814 9.000 17.167 1.00 93.75 185 PHE A C 1
ATOM 1533 O O . PHE A 1 185 ? -17.723 9.795 18.105 1.00 93.75 185 PHE A O 1
ATOM 1540 N N . PRO A 1 186 ? -18.898 8.204 17.052 1.00 90.69 186 PRO A N 1
ATOM 1541 C CA . PRO A 1 186 ? -20.132 8.393 17.828 1.00 90.69 186 PRO A CA 1
ATOM 1542 C C . PRO A 1 186 ? -19.962 8.202 19.343 1.00 90.69 186 PRO A C 1
ATOM 1544 O O . PRO A 1 186 ? -20.842 8.553 20.122 1.00 90.69 186 PRO A O 1
ATOM 1547 N N . SER A 1 187 ? -18.851 7.609 19.792 1.00 88.00 187 SER A N 1
ATOM 1548 C CA . SER A 1 187 ? -18.545 7.478 21.220 1.00 88.00 187 SER A CA 1
ATOM 1549 C C . SER A 1 187 ? -17.983 8.763 21.841 1.00 88.00 187 SER A C 1
ATOM 1551 O O . SER A 1 187 ? -17.788 8.803 23.053 1.00 88.00 187 SER A O 1
ATOM 1553 N N . GLN A 1 188 ? -17.640 9.767 21.029 1.00 89.75 188 GLN A N 1
ATOM 1554 C CA . GLN A 1 188 ? -17.060 11.033 21.469 1.00 89.75 188 GLN A CA 1
ATOM 1555 C C . GLN A 1 188 ? -18.146 12.111 21.437 1.00 89.75 188 GLN A C 1
ATOM 1557 O O . GLN A 1 188 ? -18.508 12.590 20.369 1.00 89.75 188 GLN A O 1
ATOM 1562 N N . ASN A 1 189 ? -18.662 12.491 22.609 1.00 83.44 189 ASN A N 1
ATOM 1563 C CA . ASN A 1 189 ? -19.750 13.477 22.742 1.00 83.44 189 ASN A CA 1
ATOM 1564 C C . ASN A 1 189 ? -19.260 14.887 23.110 1.00 83.44 189 ASN A C 1
ATOM 1566 O O . ASN A 1 189 ? -20.053 15.824 23.181 1.00 83.44 189 ASN A O 1
ATOM 1570 N N . ASP A 1 190 ? -17.967 15.040 23.390 1.00 90.38 190 ASP A N 1
ATOM 1571 C CA . ASP A 1 190 ? -17.381 16.334 23.715 1.00 90.38 190 ASP A CA 1
ATOM 1572 C C . ASP A 1 190 ? -17.184 17.165 22.438 1.00 90.38 190 ASP A C 1
ATOM 1574 O O . ASP A 1 190 ? -16.502 16.736 21.504 1.00 90.38 190 ASP A O 1
ATOM 1578 N N . ARG A 1 191 ? -17.775 18.367 22.401 1.00 89.31 191 ARG A N 1
ATOM 1579 C CA . ARG A 1 191 ? -17.711 19.257 21.229 1.00 89.31 191 ARG A CA 1
ATOM 1580 C C . ARG A 1 191 ? -16.292 19.719 20.900 1.00 89.31 191 ARG A C 1
ATOM 1582 O O . ARG A 1 191 ? -15.989 19.927 19.727 1.00 89.31 191 ARG A O 1
ATOM 1589 N N . GLY A 1 192 ? -15.433 19.895 21.903 1.00 91.38 192 GLY A N 1
ATOM 1590 C CA . GLY A 1 192 ? -14.031 20.252 21.695 1.00 91.38 192 GLY A CA 1
ATOM 1591 C C . GLY A 1 192 ? -13.279 19.121 21.002 1.00 91.38 192 GLY A C 1
ATOM 1592 O O . GLY A 1 192 ? -12.645 19.346 19.974 1.00 91.38 192 GLY A O 1
ATOM 1593 N N . ILE A 1 193 ? -13.439 17.893 21.502 1.00 92.69 193 ILE A N 1
ATOM 1594 C CA . ILE A 1 193 ? -12.852 16.685 20.904 1.00 92.69 193 ILE A CA 1
ATOM 1595 C C . ILE A 1 193 ? -13.358 16.479 19.474 1.00 92.69 193 ILE A C 1
ATOM 1597 O O . ILE A 1 193 ? -12.553 16.243 18.576 1.00 92.69 193 ILE A O 1
ATOM 1601 N N . GLN A 1 194 ? -14.667 16.594 19.235 1.00 92.88 194 GLN A N 1
ATOM 1602 C CA . GLN A 1 194 ? -15.234 16.470 17.889 1.00 92.88 194 GLN A CA 1
ATOM 1603 C C . GLN A 1 194 ? -14.644 17.509 16.931 1.00 92.88 194 GLN A C 1
ATOM 1605 O O . GLN A 1 194 ? -14.241 17.162 15.823 1.00 92.88 194 GLN A O 1
ATOM 1610 N N . LYS A 1 195 ? -14.516 18.769 17.361 1.00 93.19 195 LYS A N 1
ATOM 1611 C CA . LYS A 1 195 ? -13.892 19.808 16.538 1.00 93.19 195 LYS A CA 1
ATOM 1612 C C . LYS A 1 195 ? -12.440 19.460 16.192 1.00 93.19 195 LYS A C 1
ATOM 1614 O O . LYS A 1 195 ? -12.086 19.481 15.017 1.00 93.19 195 LYS A O 1
ATOM 1619 N N . THR A 1 196 ? -11.630 19.065 17.176 1.00 95.81 196 THR A N 1
ATOM 1620 C CA . THR A 1 196 ? -10.228 18.677 16.941 1.00 95.81 196 THR A CA 1
ATOM 1621 C C . THR A 1 196 ? -10.104 17.454 16.033 1.00 95.81 196 THR A C 1
ATOM 1623 O O . THR A 1 196 ? -9.248 17.424 15.155 1.00 95.81 196 THR A O 1
ATOM 1626 N N . LEU A 1 197 ? -10.971 16.451 16.194 1.00 96.19 197 LEU A N 1
ATOM 1627 C CA . LEU A 1 197 ? -11.014 15.294 15.299 1.00 96.19 197 LEU A CA 1
ATOM 1628 C C . LEU A 1 197 ? -11.305 15.717 13.854 1.00 96.19 197 LEU A C 1
ATOM 1630 O O . LEU A 1 197 ? -10.616 15.267 12.941 1.00 96.19 197 LEU A O 1
ATOM 1634 N N . GLY A 1 198 ? -12.284 16.602 13.652 1.00 95.88 198 GLY A N 1
ATOM 1635 C CA . GLY A 1 198 ? -12.642 17.120 12.333 1.00 95.88 198 GLY A CA 1
ATOM 1636 C C . GLY A 1 198 ? -11.475 17.860 11.681 1.00 95.88 198 GLY A C 1
ATOM 1637 O O . GLY A 1 198 ? -11.135 17.576 10.534 1.00 95.88 198 GLY A O 1
ATOM 1638 N N . GLU A 1 199 ? -10.802 18.730 12.437 1.00 96.12 199 GLU A N 1
ATOM 1639 C CA . GLU A 1 199 ? -9.589 19.438 12.004 1.00 96.12 199 GLU A CA 1
ATOM 1640 C C . GLU A 1 199 ? -8.466 18.459 11.633 1.00 96.12 199 GLU A C 1
ATOM 1642 O O . GLU A 1 199 ? -7.917 18.536 10.536 1.00 96.12 199 GLU A O 1
ATOM 1647 N N . ASN A 1 200 ? -8.184 17.464 12.479 1.00 97.25 200 ASN A N 1
ATOM 1648 C CA . ASN A 1 200 ? -7.147 16.463 12.216 1.00 97.25 200 ASN A CA 1
ATOM 1649 C C . ASN A 1 200 ? -7.385 15.675 10.921 1.00 97.25 200 ASN A C 1
ATOM 1651 O O . ASN A 1 200 ? -6.425 15.343 10.218 1.00 97.25 200 ASN A O 1
ATOM 1655 N N . ILE A 1 201 ? -8.645 15.337 10.634 1.00 97.38 201 ILE A N 1
ATOM 1656 C CA . ILE A 1 201 ? -9.048 14.632 9.413 1.00 97.38 201 ILE A CA 1
ATOM 1657 C C . ILE A 1 201 ? -8.913 15.566 8.205 1.00 97.38 201 ILE A C 1
ATOM 1659 O O . ILE A 1 201 ? -8.340 15.171 7.190 1.00 97.38 201 ILE A O 1
ATOM 1663 N N . CYS A 1 202 ? -9.379 16.812 8.330 1.00 96.88 202 CYS A N 1
ATOM 1664 C CA . CYS A 1 202 ? -9.288 17.831 7.283 1.00 96.88 202 CYS A CA 1
ATOM 1665 C C . CYS A 1 202 ? -7.840 18.202 6.933 1.00 96.88 202 CYS A C 1
ATOM 1667 O O . CYS A 1 202 ? -7.536 18.454 5.771 1.00 96.88 202 CYS A O 1
ATOM 1669 N N . ASP A 1 203 ? -6.934 18.174 7.908 1.00 96.44 203 ASP A N 1
ATOM 1670 C CA . ASP A 1 203 ? -5.517 18.504 7.730 1.00 96.44 203 ASP A CA 1
ATOM 1671 C C . ASP A 1 203 ? -4.641 17.289 7.392 1.00 96.44 203 ASP A C 1
ATOM 1673 O O . ASP A 1 203 ? -3.410 17.408 7.252 1.00 96.44 203 ASP A O 1
ATOM 1677 N N . PHE A 1 204 ? -5.238 16.101 7.270 1.00 95.88 204 PHE A N 1
ATOM 1678 C CA . PHE A 1 204 ? -4.510 14.876 6.977 1.00 95.88 204 PHE A CA 1
ATOM 1679 C C . PHE A 1 204 ? -3.904 14.920 5.556 1.00 95.88 204 PHE A C 1
ATOM 1681 O O . PHE A 1 204 ? -4.631 15.064 4.573 1.00 95.88 204 PHE A O 1
ATOM 1688 N N . PRO A 1 205 ? -2.568 14.811 5.403 1.00 93.31 205 PRO A N 1
ATOM 1689 C CA . PRO A 1 205 ? -1.907 14.947 4.113 1.00 93.31 205 PRO A CA 1
ATOM 1690 C C . PRO A 1 205 ? -1.974 13.634 3.334 1.00 93.31 205 PRO A C 1
ATOM 1692 O O . PRO A 1 205 ? -1.096 12.780 3.456 1.00 93.31 205 PRO A O 1
ATOM 1695 N N . GLY A 1 206 ? -3.015 13.501 2.519 1.00 93.31 206 GLY A N 1
ATOM 1696 C CA . GLY A 1 206 ? -3.195 12.388 1.594 1.00 93.31 206 GLY A CA 1
ATOM 1697 C C . GLY A 1 206 ? -4.464 11.593 1.866 1.00 93.31 206 GLY A C 1
ATOM 1698 O O . GLY A 1 206 ? -5.393 12.070 2.508 1.00 93.31 206 GLY A O 1
ATOM 1699 N N . VAL A 1 207 ? -4.490 10.375 1.335 1.00 95.56 207 VAL A N 1
ATOM 1700 C CA . VAL A 1 207 ? -5.646 9.482 1.403 1.00 95.56 207 VAL A CA 1
ATOM 1701 C C . VAL A 1 207 ? -5.661 8.732 2.734 1.00 95.56 207 VAL A C 1
ATOM 1703 O O . VAL A 1 207 ? -4.654 8.136 3.121 1.00 95.56 207 VAL A O 1
ATOM 1706 N N . ILE A 1 208 ? -6.801 8.704 3.421 1.00 96.81 208 ILE A N 1
ATOM 1707 C CA . ILE A 1 208 ? -6.968 7.941 4.663 1.00 96.81 208 ILE A CA 1
ATOM 1708 C C . ILE A 1 208 ? -7.042 6.446 4.330 1.00 96.81 208 ILE A C 1
ATOM 1710 O O . ILE A 1 208 ? -7.956 5.972 3.651 1.00 96.81 208 ILE A O 1
ATOM 1714 N N . LEU A 1 209 ? -6.058 5.682 4.813 1.00 96.19 209 LEU A N 1
ATOM 1715 C CA . LEU A 1 209 ? -5.923 4.254 4.518 1.00 96.19 209 LEU A CA 1
ATOM 1716 C C . LEU A 1 209 ? -6.526 3.377 5.623 1.00 96.19 209 LEU A C 1
ATOM 1718 O O . LEU A 1 209 ? -6.475 3.691 6.812 1.00 96.19 209 LEU A O 1
ATOM 1722 N N . SER A 1 210 ? -7.034 2.215 5.225 1.00 95.81 210 SER A N 1
ATOM 1723 C CA . SER A 1 210 ? -7.573 1.171 6.104 1.00 95.81 210 SER A CA 1
ATOM 1724 C C . SER A 1 210 ? -6.984 -0.207 5.775 1.00 95.81 210 SER A C 1
ATOM 1726 O O . SER A 1 210 ? -6.360 -0.403 4.725 1.00 95.81 210 SER A O 1
ATOM 1728 N N . LEU A 1 211 ? -7.219 -1.207 6.634 1.00 95.25 211 LEU A N 1
ATOM 1729 C CA . LEU A 1 211 ? -6.853 -2.592 6.312 1.00 95.25 211 LEU A CA 1
ATOM 1730 C C . LEU A 1 211 ? -7.571 -3.096 5.056 1.00 95.25 211 LEU A C 1
ATOM 1732 O O . LEU A 1 211 ? -7.001 -3.893 4.321 1.00 95.25 211 LEU A O 1
ATOM 1736 N N . TRP A 1 212 ? -8.787 -2.630 4.771 1.00 93.69 212 TRP A N 1
ATOM 1737 C CA . TRP A 1 212 ? -9.464 -2.988 3.528 1.00 93.69 212 TRP A CA 1
ATOM 1738 C C . TRP A 1 212 ? -8.717 -2.431 2.309 1.00 93.69 212 TRP A C 1
ATOM 1740 O O . TRP A 1 212 ? -8.379 -3.198 1.404 1.00 93.69 212 TRP A O 1
ATOM 1750 N N . THR A 1 213 ? -8.343 -1.144 2.330 1.00 93.94 213 THR A N 1
ATOM 1751 C CA . THR A 1 213 ? -7.559 -0.531 1.238 1.00 93.94 213 THR A CA 1
ATOM 1752 C C . THR A 1 213 ? -6.204 -1.213 1.028 1.00 93.94 213 THR A C 1
ATOM 1754 O O . THR A 1 213 ? -5.749 -1.324 -0.107 1.00 93.94 213 THR A O 1
ATOM 1757 N N . PHE A 1 214 ? -5.582 -1.736 2.092 1.00 94.31 214 PHE A N 1
ATOM 1758 C CA . PHE A 1 214 ? -4.358 -2.537 1.998 1.00 94.31 214 PHE A CA 1
ATOM 1759 C C . PHE A 1 214 ? -4.572 -3.774 1.115 1.00 94.31 214 PHE A C 1
ATOM 1761 O O . PHE A 1 214 ? -3.814 -3.999 0.172 1.00 94.31 214 PHE A O 1
ATOM 1768 N N . PHE A 1 215 ? -5.638 -4.546 1.352 1.00 90.88 215 PHE A N 1
ATOM 1769 C CA . PHE A 1 215 ? -5.941 -5.722 0.528 1.00 90.88 215 PHE A CA 1
ATOM 1770 C C . PHE A 1 215 ? -6.327 -5.361 -0.908 1.00 90.88 215 PHE A C 1
ATOM 1772 O O . PHE A 1 215 ? -5.942 -6.087 -1.825 1.00 90.88 215 PHE A O 1
ATOM 1779 N N . GLU A 1 216 ? -7.057 -4.265 -1.130 1.00 90.12 216 GLU A N 1
ATOM 1780 C CA . GLU A 1 216 ? -7.372 -3.796 -2.487 1.00 90.12 216 GLU A CA 1
ATOM 1781 C C . GLU A 1 216 ? -6.112 -3.357 -3.243 1.00 90.12 216 GLU A C 1
ATOM 1783 O O . GLU A 1 216 ? -5.900 -3.783 -4.380 1.00 90.12 216 GLU A O 1
ATOM 1788 N N . THR A 1 217 ? -5.226 -2.601 -2.592 1.00 90.62 217 THR A N 1
ATOM 1789 C CA . THR A 1 217 ? -3.948 -2.156 -3.168 1.00 90.62 217 THR A CA 1
ATOM 1790 C C . THR A 1 217 ? -3.072 -3.342 -3.560 1.00 90.62 217 THR A C 1
ATOM 1792 O O . THR A 1 217 ? -2.403 -3.320 -4.588 1.00 90.62 217 THR A O 1
ATOM 1795 N N . LEU A 1 218 ? -3.111 -4.443 -2.811 1.00 89.06 218 LEU A N 1
ATOM 1796 C CA . LEU A 1 218 ? -2.304 -5.622 -3.135 1.00 89.06 218 LEU A CA 1
ATOM 1797 C C . LEU A 1 218 ? -2.780 -6.347 -4.395 1.00 89.06 218 LEU A C 1
ATOM 1799 O O . LEU A 1 218 ? -1.967 -6.962 -5.084 1.00 89.06 218 LEU A O 1
ATOM 1803 N N . LYS A 1 219 ? -4.063 -6.224 -4.757 1.00 87.88 219 LYS A N 1
ATOM 1804 C CA . LYS A 1 219 ? -4.559 -6.706 -6.057 1.00 87.88 219 LYS A CA 1
ATOM 1805 C C . LYS A 1 219 ? -3.939 -5.918 -7.204 1.00 87.88 219 LYS A C 1
ATOM 1807 O O . LYS A 1 219 ? -3.679 -6.498 -8.254 1.00 87.88 219 LYS A O 1
ATOM 1812 N N . TYR A 1 220 ? -3.713 -4.622 -6.991 1.00 89.12 220 TYR A N 1
ATOM 1813 C CA . TYR A 1 220 ? -3.014 -3.765 -7.936 1.00 89.12 220 TYR A CA 1
ATOM 1814 C C . TYR A 1 220 ? -1.523 -4.100 -7.997 1.00 89.12 220 TYR A C 1
ATOM 1816 O O . TYR A 1 220 ? -0.997 -4.272 -9.087 1.00 89.12 220 TYR A O 1
ATOM 1824 N N . LEU A 1 221 ? -0.857 -4.283 -6.850 1.00 92.62 221 LEU A N 1
ATOM 1825 C CA . LEU A 1 221 ? 0.576 -4.597 -6.795 1.00 92.62 221 LEU A CA 1
ATOM 1826 C C . LEU A 1 221 ? 0.930 -5.974 -7.368 1.00 92.62 221 LEU A C 1
ATOM 1828 O O . LEU A 1 221 ? 2.054 -6.170 -7.816 1.00 92.62 221 LEU A O 1
ATOM 1832 N N . GLU A 1 222 ? 0.005 -6.933 -7.386 1.00 92.00 222 GLU A N 1
ATOM 1833 C CA . GLU A 1 222 ? 0.276 -8.293 -7.859 1.00 92.00 222 GLU A CA 1
ATOM 1834 C C . GLU A 1 222 ? 0.896 -8.384 -9.267 1.00 92.00 222 GLU A C 1
ATOM 1836 O O . GLU A 1 222 ? 1.951 -9.017 -9.397 1.00 92.00 222 GLU A O 1
ATOM 1841 N N . PRO A 1 223 ? 0.328 -7.769 -10.324 1.00 93.12 223 PRO A N 1
ATOM 1842 C CA . PRO A 1 223 ? 0.971 -7.743 -11.635 1.00 93.12 223 PRO A CA 1
ATOM 1843 C C . PRO A 1 223 ? 2.337 -7.040 -11.636 1.00 93.12 223 PRO A C 1
ATOM 1845 O O . PRO A 1 223 ? 3.240 -7.501 -12.334 1.00 93.12 223 PRO A O 1
ATOM 1848 N N . LEU A 1 224 ? 2.535 -5.996 -10.824 1.00 95.25 224 LEU A N 1
ATOM 1849 C CA . LEU A 1 224 ? 3.820 -5.293 -10.724 1.00 95.25 224 LEU A CA 1
ATOM 1850 C C . LEU A 1 224 ? 4.883 -6.201 -10.088 1.00 95.25 224 LEU A C 1
ATOM 1852 O O . LEU A 1 224 ? 5.959 -6.392 -10.652 1.00 95.25 224 LEU A O 1
ATOM 1856 N N . CYS A 1 225 ? 4.554 -6.848 -8.966 1.00 94.69 225 CYS A N 1
ATOM 1857 C CA . CYS A 1 225 ? 5.411 -7.842 -8.319 1.00 94.69 225 CYS A CA 1
ATOM 1858 C C . CYS A 1 225 ? 5.725 -9.003 -9.262 1.00 94.69 225 CYS A C 1
ATOM 1860 O O . CYS A 1 225 ? 6.848 -9.503 -9.290 1.00 94.69 225 CYS A O 1
ATOM 1862 N N . LYS A 1 226 ? 4.743 -9.463 -10.048 1.00 92.75 226 LYS A N 1
ATOM 1863 C CA . LYS A 1 226 ? 4.962 -10.514 -11.044 1.00 92.75 226 LYS A CA 1
ATOM 1864 C C . LYS A 1 226 ? 6.006 -10.083 -12.074 1.00 92.75 226 LYS A C 1
ATOM 1866 O O . LYS A 1 226 ? 6.926 -10.863 -12.312 1.00 92.75 226 LYS A O 1
ATOM 1871 N N . ALA A 1 227 ? 5.895 -8.868 -12.611 1.00 94.69 227 ALA A N 1
ATOM 1872 C CA . ALA A 1 227 ? 6.860 -8.326 -13.562 1.00 94.69 227 ALA A CA 1
ATOM 1873 C C . ALA A 1 227 ? 8.262 -8.184 -12.938 1.00 94.69 227 ALA A C 1
ATOM 1875 O O . ALA A 1 227 ? 9.235 -8.712 -13.470 1.00 94.69 227 ALA A O 1
ATOM 1876 N N . LEU A 1 228 ? 8.377 -7.575 -11.756 1.00 95.50 228 LEU A N 1
ATOM 1877 C CA . LEU A 1 228 ? 9.670 -7.392 -11.084 1.00 95.50 228 LEU A CA 1
ATOM 1878 C C . LEU A 1 228 ? 10.344 -8.723 -10.724 1.00 95.50 228 LEU A C 1
ATOM 1880 O O . LEU A 1 228 ? 11.548 -8.880 -10.912 1.00 95.50 228 LEU A O 1
ATOM 1884 N N . ARG A 1 229 ? 9.583 -9.719 -10.253 1.00 93.56 229 ARG A N 1
ATOM 1885 C CA . ARG A 1 229 ? 10.131 -11.056 -9.968 1.00 93.56 229 ARG A CA 1
ATOM 1886 C C . ARG A 1 229 ? 10.602 -11.765 -11.232 1.00 93.56 229 ARG A C 1
ATOM 1888 O O . ARG A 1 229 ? 11.646 -12.399 -11.198 1.00 93.56 229 ARG A O 1
ATOM 1895 N N . GLN A 1 230 ? 9.853 -11.663 -12.328 1.00 92.75 230 GLN A N 1
ATOM 1896 C CA . GLN A 1 230 ? 10.270 -12.226 -13.613 1.00 92.75 230 GLN A CA 1
ATOM 1897 C C . GLN A 1 230 ? 11.533 -11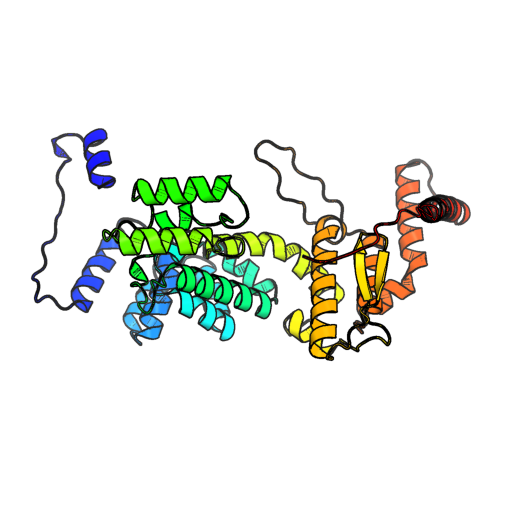.531 -14.140 1.00 92.75 230 GLN A C 1
ATOM 1899 O O . GLN A 1 230 ? 12.447 -12.219 -14.582 1.00 92.75 230 GLN A O 1
ATOM 1904 N N . LEU A 1 231 ? 11.645 -10.205 -13.986 1.00 94.00 231 LEU A N 1
ATOM 1905 C CA . LEU A 1 231 ? 12.860 -9.456 -14.323 1.00 94.00 231 LEU A CA 1
ATOM 1906 C C . LEU A 1 231 ? 14.076 -9.943 -13.518 1.00 94.00 231 LEU A C 1
ATOM 1908 O O . LEU A 1 231 ? 15.150 -10.132 -14.079 1.00 94.00 231 LEU A O 1
ATOM 1912 N N . LEU A 1 232 ? 13.901 -10.160 -12.213 1.00 92.50 232 LEU A N 1
ATOM 1913 C CA . LEU A 1 232 ? 14.947 -10.625 -11.292 1.00 92.50 232 LEU A CA 1
ATOM 1914 C C . LEU A 1 232 ? 15.263 -12.127 -11.422 1.00 92.50 232 LEU A C 1
ATOM 1916 O O . LEU A 1 232 ? 16.275 -12.585 -10.892 1.00 92.50 232 LEU A O 1
ATOM 1920 N N . GLY A 1 233 ? 14.420 -12.883 -12.128 1.00 84.50 233 GLY A N 1
ATOM 1921 C CA . GLY A 1 233 ? 14.533 -14.324 -12.323 1.00 84.50 233 GLY A CA 1
ATOM 1922 C C . GLY A 1 233 ? 13.684 -15.154 -11.351 1.00 84.50 233 GLY A C 1
ATOM 1923 O O . GLY A 1 233 ? 13.482 -14.815 -10.183 1.00 84.50 233 GLY A O 1
ATOM 1924 N N . GLU A 1 234 ? 13.209 -16.305 -11.834 1.00 69.94 234 GLU A N 1
ATOM 1925 C CA . GLU A 1 234 ? 12.236 -17.159 -11.131 1.00 69.94 234 GLU A CA 1
ATOM 1926 C C . GLU A 1 234 ? 12.764 -17.787 -9.827 1.00 69.94 234 GLU A C 1
ATOM 1928 O O . GLU A 1 234 ? 11.980 -18.189 -8.970 1.00 69.94 234 GLU A O 1
ATOM 1933 N N . GLN A 1 235 ? 14.086 -17.821 -9.631 1.00 70.50 235 GLN A N 1
ATOM 1934 C CA . GLN A 1 235 ? 14.744 -18.439 -8.470 1.00 70.50 235 GLN A CA 1
ATOM 1935 C C . GLN A 1 235 ? 14.955 -17.478 -7.285 1.00 70.50 235 GLN A C 1
ATOM 1937 O O . GLN A 1 235 ? 15.767 -17.737 -6.390 1.00 70.50 235 GLN A O 1
ATOM 1942 N N . MET A 1 236 ? 14.235 -16.354 -7.250 1.00 83.19 236 MET A N 1
ATOM 1943 C CA . MET A 1 236 ? 14.354 -15.372 -6.174 1.00 83.19 236 MET A CA 1
ATOM 1944 C C . MET A 1 236 ? 13.980 -15.970 -4.807 1.00 83.19 236 MET A C 1
ATOM 1946 O O . MET A 1 236 ? 12.833 -16.332 -4.534 1.00 83.19 236 MET A O 1
ATOM 1950 N N . ARG A 1 237 ? 14.960 -16.009 -3.897 1.00 82.06 237 ARG A N 1
ATOM 1951 C CA . ARG A 1 237 ? 14.755 -16.468 -2.512 1.00 82.06 237 ARG A CA 1
ATOM 1952 C C . ARG A 1 237 ? 14.269 -15.345 -1.588 1.00 82.06 237 ARG A C 1
ATOM 1954 O O . ARG A 1 237 ? 13.365 -15.577 -0.777 1.00 82.06 237 ARG A O 1
ATOM 1961 N N . ARG A 1 238 ? 14.859 -14.152 -1.728 1.00 90.38 238 ARG A N 1
ATOM 1962 C CA . ARG A 1 238 ? 14.613 -12.955 -0.898 1.00 90.38 238 ARG A CA 1
ATOM 1963 C C . ARG A 1 238 ? 13.390 -12.159 -1.384 1.00 90.38 238 ARG A C 1
ATOM 1965 O O . ARG A 1 238 ? 12.646 -12.631 -2.240 1.00 90.38 238 ARG A O 1
ATOM 1972 N N . THR A 1 239 ? 13.136 -11.012 -0.763 1.00 93.62 239 THR A N 1
ATOM 1973 C CA . THR A 1 239 ? 12.123 -10.036 -1.187 1.00 93.62 239 THR A CA 1
ATOM 1974 C C . THR A 1 239 ? 12.604 -9.245 -2.405 1.00 93.62 239 THR A C 1
ATOM 1976 O O . THR A 1 239 ? 13.807 -9.158 -2.658 1.00 93.62 239 THR A O 1
ATOM 1979 N N . ILE A 1 240 ? 11.669 -8.639 -3.142 1.00 95.62 240 ILE A N 1
ATOM 1980 C CA . ILE A 1 240 ? 11.960 -7.803 -4.315 1.00 95.62 240 ILE A CA 1
ATOM 1981 C C . ILE A 1 240 ? 12.921 -6.672 -3.930 1.00 95.62 240 ILE A C 1
ATOM 1983 O O . ILE A 1 240 ? 13.947 -6.499 -4.587 1.00 95.62 240 ILE A O 1
ATOM 1987 N N . ARG A 1 241 ? 12.631 -5.955 -2.833 1.00 95.50 241 ARG A N 1
ATOM 1988 C CA . ARG A 1 241 ? 13.474 -4.854 -2.355 1.00 95.50 241 ARG A CA 1
ATOM 1989 C C . ARG A 1 241 ? 14.871 -5.340 -1.989 1.00 95.50 241 ARG A C 1
ATOM 1991 O O . ARG A 1 241 ? 15.838 -4.827 -2.535 1.00 95.50 241 ARG A O 1
ATOM 1998 N N . SER A 1 242 ? 14.989 -6.366 -1.142 1.00 95.00 242 SER A N 1
ATOM 1999 C CA . SER A 1 242 ? 16.295 -6.909 -0.737 1.00 95.00 242 SER A CA 1
ATOM 2000 C C . SER A 1 242 ? 17.133 -7.382 -1.929 1.00 95.00 242 SER A C 1
ATOM 2002 O O . SER A 1 242 ? 18.341 -7.142 -1.967 1.00 95.00 242 SER A O 1
ATOM 2004 N N . SER A 1 243 ? 16.505 -8.032 -2.913 1.00 95.56 243 SER A N 1
ATOM 2005 C CA . SER A 1 243 ? 17.174 -8.461 -4.141 1.00 95.56 243 SER A CA 1
ATOM 2006 C C . SER A 1 243 ? 17.660 -7.281 -4.979 1.00 95.56 243 SER A C 1
ATOM 2008 O O . SER A 1 243 ? 18.813 -7.286 -5.392 1.00 95.56 243 SER A O 1
ATOM 2010 N N . LEU A 1 244 ? 16.826 -6.262 -5.203 1.00 95.69 244 LEU A N 1
ATOM 2011 C CA . LEU A 1 244 ? 17.212 -5.089 -5.996 1.00 95.69 244 LEU A CA 1
ATOM 2012 C C . LEU A 1 244 ? 18.280 -4.244 -5.304 1.00 95.69 244 LEU A C 1
ATOM 2014 O O . LEU A 1 244 ? 19.219 -3.815 -5.965 1.00 95.69 244 LEU A O 1
ATOM 2018 N N . THR A 1 245 ? 18.197 -4.071 -3.984 1.00 95.94 245 THR A N 1
ATOM 2019 C CA . THR A 1 245 ? 19.233 -3.379 -3.207 1.00 95.94 245 THR A CA 1
ATOM 2020 C C . THR A 1 245 ? 20.593 -4.059 -3.355 1.00 95.94 245 THR A C 1
ATOM 2022 O O . THR A 1 245 ? 21.592 -3.380 -3.557 1.00 95.94 245 THR A O 1
ATOM 2025 N N . GLY A 1 246 ? 20.641 -5.395 -3.311 1.00 94.50 246 GLY A N 1
ATOM 2026 C CA . GLY A 1 246 ? 21.889 -6.148 -3.485 1.00 94.50 246 GLY A CA 1
ATOM 2027 C C . GLY A 1 246 ? 22.456 -6.133 -4.910 1.00 94.50 246 GLY A C 1
ATOM 2028 O O . GLY A 1 246 ? 23.597 -6.539 -5.101 1.00 94.50 246 GLY A O 1
ATOM 2029 N N . LEU A 1 247 ? 21.674 -5.688 -5.897 1.00 95.19 247 LEU A N 1
ATOM 2030 C CA . LEU A 1 247 ? 22.062 -5.602 -7.308 1.00 95.19 247 LEU A CA 1
ATOM 2031 C C . LEU A 1 247 ? 22.234 -4.151 -7.781 1.00 95.19 247 LEU A C 1
ATOM 2033 O O . LEU A 1 247 ? 22.424 -3.921 -8.976 1.00 95.19 247 LEU A O 1
ATOM 2037 N N . PHE A 1 248 ? 22.128 -3.173 -6.879 1.00 97.00 248 PHE A N 1
ATOM 2038 C CA . PHE A 1 248 ? 22.202 -1.759 -7.221 1.00 97.00 248 PHE A CA 1
ATOM 2039 C C . PHE A 1 248 ? 23.632 -1.227 -7.122 1.00 97.00 248 PHE A C 1
ATOM 2041 O O . PHE A 1 248 ? 24.267 -1.283 -6.068 1.00 97.00 248 PHE A O 1
ATOM 2048 N N . PHE A 1 249 ? 24.096 -0.630 -8.214 1.00 94.75 249 PHE A N 1
ATOM 2049 C CA . PHE A 1 249 ? 25.366 0.073 -8.306 1.00 94.75 249 PHE A CA 1
ATOM 2050 C C . PHE A 1 249 ? 25.088 1.453 -8.881 1.00 94.75 249 PHE A C 1
ATOM 2052 O O . PHE A 1 249 ? 24.635 1.570 -10.019 1.00 94.75 249 PHE A O 1
ATOM 2059 N N . ALA A 1 250 ? 25.324 2.490 -8.075 1.00 89.50 250 ALA A N 1
ATOM 2060 C CA . ALA A 1 250 ? 24.985 3.853 -8.456 1.00 89.50 250 ALA A CA 1
ATOM 2061 C C . ALA A 1 250 ? 25.671 4.222 -9.787 1.00 89.50 250 ALA A C 1
ATOM 2063 O O . ALA A 1 250 ? 26.895 4.080 -9.897 1.00 89.50 250 ALA A O 1
ATOM 2064 N N . PRO A 1 251 ? 24.912 4.669 -10.803 1.00 88.62 251 PRO A N 1
ATOM 2065 C CA . PRO A 1 251 ? 25.499 5.147 -12.045 1.00 88.62 251 PRO A CA 1
ATOM 2066 C C . PRO A 1 251 ? 26.283 6.443 -11.798 1.00 88.62 251 PRO A C 1
ATOM 2068 O O . PRO A 1 251 ? 26.067 7.142 -10.809 1.00 88.62 251 PRO A O 1
ATOM 2071 N N . SER A 1 252 ? 27.157 6.815 -12.738 1.00 86.81 252 SER A N 1
ATOM 2072 C CA . SER A 1 252 ? 27.899 8.086 -12.667 1.00 86.81 252 SER A CA 1
ATOM 2073 C C . SER A 1 252 ? 26.977 9.308 -12.617 1.00 86.81 252 SER A C 1
ATOM 2075 O O . SER A 1 252 ? 27.360 10.353 -12.101 1.00 86.81 252 SER A O 1
ATOM 2077 N N . LYS A 1 253 ? 25.772 9.176 -13.180 1.00 88.75 253 LYS A N 1
ATOM 2078 C CA . LYS A 1 253 ? 24.720 10.189 -13.191 1.00 88.75 253 LYS A CA 1
ATOM 2079 C C . LYS A 1 253 ? 23.411 9.553 -12.761 1.00 88.75 253 LYS A C 1
ATOM 2081 O O . LYS A 1 253 ? 22.921 8.646 -13.432 1.00 88.75 253 LYS A O 1
ATOM 2086 N N . ASN A 1 254 ? 22.838 10.042 -11.668 1.00 89.06 254 ASN A N 1
ATOM 2087 C CA . ASN A 1 254 ? 21.508 9.623 -11.241 1.00 89.06 254 ASN A CA 1
ATOM 2088 C C . ASN A 1 254 ? 20.471 10.329 -12.113 1.00 89.06 254 ASN A C 1
ATOM 2090 O O . ASN A 1 254 ? 20.415 11.557 -12.144 1.00 89.06 254 ASN A O 1
ATOM 2094 N N . MET A 1 255 ? 19.667 9.553 -12.827 1.00 90.69 255 MET A N 1
ATOM 2095 C CA . MET A 1 255 ? 18.634 10.058 -13.726 1.00 90.69 255 MET A CA 1
ATOM 2096 C C . MET A 1 255 ? 17.259 9.797 -13.120 1.00 90.69 255 MET A C 1
ATOM 2098 O O . MET A 1 255 ? 17.074 8.780 -12.461 1.00 90.69 255 MET A O 1
ATOM 2102 N N . VAL A 1 256 ? 16.303 10.689 -13.378 1.00 92.62 256 VAL A N 1
ATOM 2103 C CA . VAL A 1 256 ? 14.883 10.494 -13.069 1.00 92.62 256 VAL A CA 1
ATOM 2104 C C . VAL A 1 256 ? 14.032 10.805 -14.293 1.00 92.62 256 VAL A C 1
ATOM 2106 O O . VAL A 1 256 ? 14.257 11.793 -14.995 1.00 92.62 256 VAL A O 1
ATOM 2109 N N . GLN A 1 257 ? 13.048 9.957 -14.554 1.00 91.25 257 GLN A N 1
ATOM 2110 C CA . GLN A 1 257 ? 12.114 10.102 -15.654 1.00 91.25 257 GLN A CA 1
ATOM 2111 C C . GLN A 1 257 ? 11.032 11.120 -15.281 1.00 91.25 257 GLN A C 1
ATOM 2113 O O . GLN A 1 257 ? 10.276 10.920 -14.330 1.00 91.25 257 GLN A O 1
ATOM 2118 N N . LEU A 1 258 ? 10.931 12.206 -16.050 1.00 87.50 258 LEU A N 1
ATOM 2119 C CA . LEU A 1 258 ? 9.874 13.208 -15.874 1.00 87.50 258 LEU A CA 1
ATOM 2120 C C . LEU A 1 258 ? 8.603 12.846 -16.645 1.00 87.50 258 LEU A C 1
ATOM 2122 O O . LEU A 1 258 ? 7.496 13.116 -16.186 1.00 87.50 258 LEU A O 1
ATOM 2126 N N . ASN A 1 259 ? 8.758 12.264 -17.832 1.00 84.88 259 ASN A N 1
ATOM 2127 C CA . ASN A 1 259 ? 7.665 11.796 -18.681 1.00 84.88 259 ASN A CA 1
ATOM 2128 C C . ASN A 1 259 ? 8.156 10.654 -19.586 1.00 84.88 259 ASN A C 1
ATOM 2130 O O . ASN A 1 259 ? 9.304 10.234 -19.487 1.00 84.88 259 ASN A O 1
ATOM 2134 N N . GLU A 1 260 ? 7.301 10.148 -20.474 1.00 77.31 260 GLU A N 1
ATOM 2135 C CA . GLU A 1 260 ? 7.599 8.968 -21.303 1.00 77.31 260 GLU A CA 1
ATOM 2136 C C . GLU A 1 260 ? 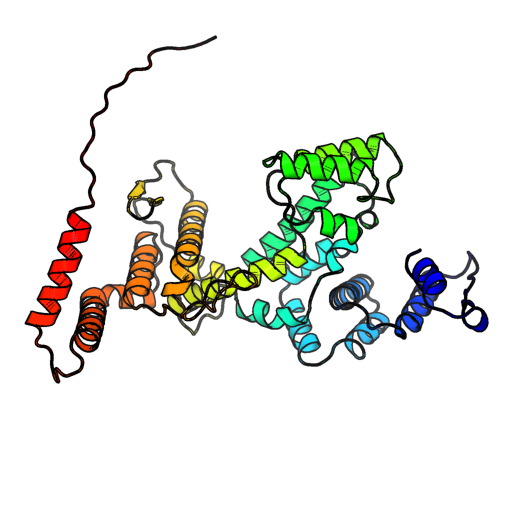8.844 9.108 -22.193 1.00 77.31 260 GLU A C 1
ATOM 2138 O O . GLU A 1 260 ? 9.436 8.097 -22.561 1.00 77.31 260 GLU A O 1
ATOM 2143 N N . THR A 1 261 ? 9.264 10.334 -22.516 1.00 78.50 261 THR A N 1
ATOM 2144 C CA . THR A 1 261 ? 10.346 10.598 -23.474 1.00 78.50 261 THR A CA 1
ATOM 2145 C C . THR A 1 261 ? 11.535 11.343 -22.871 1.00 78.50 261 THR A C 1
ATOM 2147 O O . THR A 1 261 ? 12.524 11.560 -23.569 1.00 78.50 261 THR A O 1
ATOM 2150 N N . LYS A 1 262 ? 11.452 11.792 -21.613 1.00 87.06 262 LYS A N 1
ATOM 2151 C CA . LYS A 1 262 ? 12.447 12.691 -21.019 1.00 87.06 262 LYS A CA 1
ATOM 2152 C C . LYS A 1 262 ? 12.923 12.219 -19.653 1.00 87.06 262 LYS A C 1
ATOM 2154 O O . LYS A 1 262 ? 12.154 12.177 -18.690 1.00 87.06 262 LYS A O 1
ATOM 2159 N N . ASP A 1 263 ? 14.238 12.057 -19.575 1.00 90.75 263 ASP A N 1
ATOM 2160 C CA . ASP A 1 263 ? 14.991 11.873 -18.342 1.00 90.75 263 ASP A CA 1
ATOM 2161 C C . ASP A 1 263 ? 15.749 13.156 -17.981 1.00 90.75 263 ASP A C 1
ATOM 2163 O O . ASP A 1 263 ? 16.206 13.903 -18.852 1.00 90.75 263 ASP A O 1
ATOM 2167 N N . VAL A 1 264 ? 15.886 13.419 -16.684 1.00 92.69 264 VAL A N 1
ATOM 2168 C CA . VAL A 1 264 ? 16.650 14.549 -16.146 1.00 92.69 264 VAL A CA 1
ATOM 2169 C C . VAL A 1 264 ? 17.640 14.057 -15.101 1.00 92.69 264 VAL A C 1
ATOM 2171 O O . VAL A 1 264 ? 17.339 13.176 -14.303 1.00 92.69 264 VAL A O 1
ATOM 2174 N N . GLU A 1 265 ? 18.837 14.636 -15.121 1.00 93.50 265 GLU A N 1
ATOM 2175 C CA . GLU A 1 265 ? 19.888 14.352 -14.148 1.00 93.50 265 GLU A CA 1
ATOM 2176 C C . GLU A 1 265 ? 19.564 15.007 -12.798 1.00 93.50 265 GLU A C 1
ATOM 2178 O O . GLU A 1 265 ? 19.299 16.212 -12.718 1.00 93.50 265 GLU A O 1
ATOM 2183 N N . ILE A 1 266 ? 19.619 14.220 -11.725 1.00 92.25 266 ILE A N 1
ATOM 2184 C CA . ILE A 1 266 ? 19.532 14.714 -10.354 1.00 92.25 266 ILE A CA 1
ATOM 2185 C C . ILE A 1 266 ? 20.890 15.312 -9.994 1.00 92.25 266 ILE A C 1
ATOM 2187 O O . ILE A 1 266 ? 21.857 14.598 -9.743 1.00 92.25 266 ILE A O 1
ATOM 2191 N N . LYS A 1 267 ? 20.952 16.646 -9.970 1.00 91.06 267 LYS A N 1
ATOM 2192 C CA . LYS A 1 267 ? 22.188 17.395 -9.688 1.00 91.06 267 LYS A CA 1
ATOM 2193 C C . LYS A 1 267 ? 22.551 17.461 -8.203 1.00 91.06 267 LYS A C 1
ATOM 2195 O O . LYS A 1 267 ? 23.671 17.829 -7.867 1.00 91.06 267 LYS A O 1
ATOM 2200 N N . VAL A 1 268 ? 21.603 17.162 -7.316 1.00 89.88 268 VAL A N 1
ATOM 2201 C CA . VAL A 1 268 ? 21.855 17.119 -5.872 1.00 89.88 268 VAL A CA 1
ATOM 2202 C C . VAL A 1 268 ? 22.605 15.829 -5.551 1.00 89.88 268 VAL A C 1
ATOM 2204 O O . VAL A 1 268 ? 22.227 14.762 -6.030 1.00 89.88 268 VAL A O 1
ATOM 2207 N N . GLY A 1 269 ? 23.661 15.925 -4.741 1.00 86.56 269 GLY A N 1
ATOM 2208 C CA . GLY A 1 269 ? 24.395 14.753 -4.272 1.00 86.56 269 GLY A CA 1
ATOM 2209 C C . GLY A 1 269 ? 23.473 13.824 -3.484 1.00 86.56 269 GLY A C 1
ATOM 2210 O O . GLY A 1 269 ? 22.921 14.224 -2.462 1.00 86.56 269 GLY A O 1
ATOM 2211 N N . LEU A 1 270 ? 23.302 12.595 -3.970 1.00 90.75 270 LEU A N 1
ATOM 2212 C CA . LEU A 1 270 ? 22.516 11.563 -3.301 1.00 90.75 270 LEU A CA 1
ATOM 2213 C C . LEU A 1 270 ? 23.440 10.608 -2.554 1.00 90.75 270 LEU A C 1
ATOM 2215 O O . LEU A 1 270 ? 24.490 10.215 -3.068 1.00 90.75 270 LEU A O 1
ATOM 2219 N N . SER A 1 271 ? 23.014 10.177 -1.367 1.00 93.50 271 SER A N 1
ATOM 2220 C CA . SER A 1 271 ? 23.616 9.002 -0.744 1.00 93.50 271 SER A CA 1
ATOM 2221 C C . SER A 1 271 ? 23.359 7.765 -1.616 1.00 93.50 271 SER A C 1
ATOM 2223 O O . SER A 1 271 ? 22.409 7.725 -2.403 1.00 93.50 271 SER A O 1
ATOM 2225 N N . GLN A 1 272 ? 24.171 6.716 -1.458 1.00 91.44 272 GLN A N 1
ATOM 2226 C CA . GLN A 1 272 ? 23.946 5.453 -2.171 1.00 91.44 272 GLN A CA 1
ATOM 2227 C C . GLN A 1 272 ? 22.546 4.883 -1.892 1.00 91.44 272 GLN A C 1
ATOM 2229 O O . GLN A 1 272 ? 21.906 4.337 -2.791 1.00 91.44 272 GLN A O 1
ATOM 2234 N N . GLN A 1 273 ? 22.059 5.039 -0.658 1.00 93.75 273 GLN A N 1
ATOM 2235 C CA . GLN A 1 273 ? 20.745 4.559 -0.249 1.00 93.75 273 GLN A CA 1
ATOM 2236 C C . GLN A 1 273 ? 19.617 5.351 -0.919 1.00 93.75 273 GLN A C 1
ATOM 2238 O O . GLN A 1 273 ? 18.661 4.746 -1.403 1.00 93.75 273 GLN A O 1
ATOM 2243 N N . ASP A 1 274 ? 19.730 6.678 -0.990 1.00 94.38 274 ASP A N 1
ATOM 2244 C CA . ASP A 1 274 ? 18.713 7.519 -1.630 1.00 94.38 274 ASP A CA 1
ATOM 2245 C C . ASP A 1 274 ? 18.684 7.294 -3.141 1.00 94.38 274 ASP A C 1
ATOM 2247 O O . ASP A 1 274 ? 17.610 7.123 -3.714 1.00 94.38 274 ASP A O 1
ATOM 2251 N N . ALA A 1 275 ? 19.856 7.198 -3.779 1.00 95.12 275 ALA A N 1
ATOM 2252 C CA . ALA A 1 275 ? 19.966 6.854 -5.194 1.00 95.12 275 ALA A CA 1
ATOM 2253 C C . ALA A 1 275 ? 19.300 5.500 -5.498 1.00 95.12 275 ALA A C 1
ATOM 2255 O O . ALA A 1 275 ? 18.521 5.393 -6.448 1.00 95.12 275 ALA A O 1
ATOM 2256 N N . MET A 1 276 ? 19.531 4.492 -4.647 1.00 96.12 276 MET A N 1
ATOM 2257 C CA . MET A 1 276 ? 18.881 3.184 -4.759 1.00 96.12 276 MET A CA 1
ATOM 2258 C C . MET A 1 276 ? 17.363 3.301 -4.627 1.00 96.12 276 MET A C 1
ATOM 2260 O O . MET A 1 276 ? 16.635 2.742 -5.442 1.00 96.12 276 MET A O 1
ATOM 2264 N N . MET A 1 277 ? 16.870 4.050 -3.637 1.00 95.75 277 MET A N 1
ATOM 2265 C CA . MET A 1 277 ? 15.434 4.213 -3.405 1.00 95.75 277 MET A CA 1
ATOM 2266 C C . MET A 1 277 ? 14.728 4.980 -4.528 1.00 95.75 277 MET A C 1
ATOM 2268 O O . MET A 1 277 ? 13.593 4.636 -4.867 1.00 95.75 277 MET A O 1
ATOM 2272 N N . VAL A 1 278 ? 15.382 5.972 -5.138 1.00 95.19 278 VAL A N 1
ATOM 2273 C CA . VAL A 1 278 ? 14.859 6.677 -6.318 1.00 95.19 278 VAL A CA 1
ATOM 2274 C C . VAL A 1 278 ? 14.747 5.712 -7.498 1.00 95.19 278 VAL A C 1
ATOM 2276 O O . VAL A 1 278 ? 13.647 5.515 -8.015 1.00 95.19 278 VAL A O 1
ATOM 2279 N N . ALA A 1 279 ? 15.842 5.031 -7.850 1.00 96.06 279 ALA A N 1
ATOM 2280 C CA . ALA A 1 279 ? 15.872 4.046 -8.931 1.00 96.06 279 ALA A CA 1
ATOM 2281 C C . ALA A 1 279 ? 14.849 2.914 -8.713 1.00 96.06 279 ALA A C 1
ATOM 2283 O O . ALA A 1 279 ? 14.155 2.481 -9.636 1.00 96.06 279 ALA A O 1
ATOM 2284 N N . TYR A 1 280 ? 14.714 2.457 -7.468 1.00 96.94 280 TYR A N 1
ATOM 2285 C CA . TYR A 1 280 ? 13.730 1.463 -7.056 1.00 96.94 280 TYR A CA 1
ATOM 2286 C C . TYR A 1 280 ? 12.298 1.957 -7.273 1.00 96.94 280 TYR A C 1
ATOM 2288 O O . TYR A 1 280 ? 11.477 1.245 -7.849 1.00 96.94 280 TYR A O 1
ATOM 2296 N N . THR A 1 281 ? 11.993 3.183 -6.850 1.00 95.88 281 THR A N 1
ATOM 2297 C CA . THR A 1 281 ? 10.659 3.779 -7.004 1.00 95.88 281 THR A CA 1
ATOM 2298 C C . THR A 1 281 ? 10.302 3.963 -8.478 1.00 95.88 281 THR A C 1
ATOM 2300 O O . THR A 1 281 ? 9.179 3.661 -8.884 1.00 95.88 281 THR A O 1
ATOM 2303 N N . GLU A 1 282 ? 11.264 4.374 -9.303 1.00 94.81 282 GLU A N 1
ATOM 2304 C CA . GLU A 1 282 ? 11.086 4.472 -10.750 1.00 94.81 282 GLU A CA 1
ATOM 2305 C C . GLU A 1 282 ? 10.775 3.120 -11.405 1.00 94.81 282 GLU A C 1
ATOM 2307 O O . GLU A 1 282 ? 9.913 3.057 -12.280 1.00 94.81 282 GLU A O 1
ATOM 2312 N N . LEU A 1 283 ? 11.402 2.022 -10.964 1.00 95.69 283 LEU A N 1
ATOM 2313 C CA . LEU A 1 283 ? 11.057 0.680 -11.451 1.00 95.69 283 LEU A CA 1
ATOM 2314 C C . LEU A 1 283 ? 9.601 0.310 -11.156 1.00 95.69 283 LEU A C 1
ATOM 2316 O O . LEU A 1 283 ? 8.914 -0.242 -12.022 1.00 95.69 283 LEU A O 1
ATOM 2320 N N . TRP A 1 284 ? 9.114 0.620 -9.952 1.00 96.25 284 TRP A N 1
ATOM 2321 C CA . TRP A 1 284 ? 7.707 0.415 -9.607 1.00 96.25 284 TRP A CA 1
ATOM 2322 C C . TRP A 1 284 ? 6.787 1.286 -10.456 1.00 96.25 284 TRP A C 1
ATOM 2324 O O . TRP A 1 284 ? 5.786 0.779 -10.958 1.00 96.25 284 TRP A O 1
ATOM 2334 N N . ALA A 1 285 ? 7.137 2.556 -10.671 1.00 95.06 285 ALA A N 1
ATOM 2335 C CA . ALA A 1 285 ? 6.373 3.466 -11.518 1.00 95.06 285 ALA A CA 1
ATOM 2336 C C . ALA A 1 285 ? 6.325 2.991 -12.982 1.00 95.06 285 ALA A C 1
ATOM 2338 O O . ALA A 1 285 ? 5.262 3.007 -13.604 1.00 95.06 285 ALA A O 1
ATOM 2339 N N . PHE A 1 286 ? 7.440 2.487 -13.516 1.00 94.75 286 PHE A N 1
ATOM 2340 C CA . PHE A 1 286 ? 7.493 1.898 -14.852 1.00 94.75 286 PHE A CA 1
ATOM 2341 C C . PHE A 1 286 ? 6.576 0.672 -14.949 1.00 94.75 286 PHE A C 1
ATOM 2343 O O . PHE A 1 286 ? 5.729 0.588 -15.841 1.00 94.75 286 PHE A O 1
ATOM 2350 N N . CYS A 1 287 ? 6.698 -0.269 -14.005 1.00 95.69 287 CYS A N 1
ATOM 2351 C CA . CYS A 1 287 ? 5.854 -1.466 -13.979 1.00 95.69 287 CYS A CA 1
ATOM 2352 C C . CYS A 1 287 ? 4.374 -1.104 -13.828 1.00 95.69 287 CYS A C 1
ATOM 2354 O O . CYS A 1 287 ? 3.531 -1.692 -14.494 1.00 95.69 287 CYS A O 1
ATOM 2356 N N . SER A 1 288 ? 4.071 -0.109 -12.996 1.00 94.31 288 SER A N 1
ATOM 2357 C CA . SER A 1 288 ? 2.741 0.463 -12.789 1.00 94.31 288 SER A CA 1
ATOM 2358 C C . SER A 1 288 ? 2.142 1.023 -14.081 1.00 94.31 288 SER A C 1
ATOM 2360 O O . SER A 1 288 ? 0.961 0.822 -14.339 1.00 94.31 288 SER A O 1
ATOM 2362 N N . ARG A 1 289 ? 2.936 1.707 -14.912 1.00 91.56 289 ARG A N 1
ATOM 2363 C CA . ARG A 1 289 ? 2.466 2.298 -16.175 1.00 91.56 289 ARG A CA 1
ATOM 2364 C C . ARG A 1 289 ? 2.217 1.252 -17.264 1.00 91.56 289 ARG A C 1
ATOM 2366 O O . ARG A 1 289 ? 1.320 1.426 -18.080 1.00 91.56 289 ARG A O 1
ATOM 2373 N N . HIS A 1 290 ? 2.997 0.171 -17.271 1.00 92.88 290 HIS A N 1
ATOM 2374 C CA . HIS A 1 290 ? 3.040 -0.788 -18.381 1.00 92.88 290 HIS A CA 1
ATOM 2375 C C . HIS A 1 290 ? 2.620 -2.220 -17.999 1.00 92.88 290 HIS A C 1
ATOM 2377 O O . HIS A 1 290 ? 2.913 -3.167 -18.732 1.00 92.88 290 HIS A O 1
ATOM 2383 N N . PHE A 1 291 ? 1.948 -2.422 -16.858 1.00 92.88 291 PHE A N 1
ATOM 2384 C CA . PHE A 1 291 ? 1.665 -3.765 -16.327 1.00 92.88 291 PHE A CA 1
ATOM 2385 C C . PHE A 1 291 ? 0.829 -4.646 -17.270 1.00 92.88 291 PHE A C 1
ATOM 2387 O O . PHE A 1 291 ? 1.009 -5.867 -17.278 1.00 92.88 291 PHE A O 1
ATOM 2394 N N . ASP A 1 292 ? -0.072 -4.050 -18.053 1.00 91.31 292 ASP A N 1
ATOM 2395 C CA . ASP A 1 292 ? -0.961 -4.738 -18.995 1.00 91.31 292 ASP A CA 1
ATOM 2396 C C . ASP A 1 292 ? -0.226 -5.220 -20.257 1.00 91.31 292 ASP A C 1
ATOM 2398 O O . ASP A 1 292 ? -0.662 -6.175 -20.900 1.00 91.31 292 ASP A O 1
ATOM 2402 N N . GLY A 1 293 ? 0.909 -4.596 -20.588 1.00 91.38 293 GLY A N 1
ATOM 2403 C CA . GLY A 1 293 ? 1.849 -5.045 -21.615 1.00 91.38 293 GLY A CA 1
ATOM 2404 C C . GLY A 1 293 ? 2.940 -5.978 -21.081 1.00 91.38 293 GLY A C 1
ATOM 2405 O O . GLY A 1 293 ? 3.380 -6.876 -21.795 1.00 91.38 293 GLY A O 1
ATOM 2406 N N . LEU A 1 294 ? 3.370 -5.810 -19.828 1.00 93.62 294 LEU A N 1
ATOM 2407 C CA . LEU A 1 294 ? 4.397 -6.652 -19.198 1.00 93.62 294 LEU A CA 1
ATOM 2408 C C . LEU A 1 294 ? 3.847 -8.014 -18.763 1.00 93.62 294 LEU A C 1
ATOM 2410 O O . LEU A 1 294 ? 4.563 -9.014 -18.758 1.00 93.62 294 LEU A O 1
ATOM 2414 N N . THR A 1 295 ? 2.568 -8.083 -18.409 1.00 92.88 295 THR A N 1
ATOM 2415 C CA . THR A 1 295 ? 1.939 -9.300 -17.893 1.00 92.88 295 THR A CA 1
ATOM 2416 C C . THR A 1 295 ? 0.688 -9.661 -18.687 1.00 92.88 295 THR A C 1
ATOM 2418 O O . THR A 1 295 ? 0.168 -8.864 -19.456 1.00 92.88 295 THR A O 1
ATOM 2421 N N . ALA A 1 296 ? 0.168 -10.871 -18.472 1.00 92.31 296 ALA A N 1
ATOM 2422 C CA . ALA A 1 296 ? -1.136 -11.277 -19.001 1.00 92.31 296 ALA A CA 1
ATOM 2423 C C . ALA A 1 296 ? -2.326 -10.701 -18.196 1.00 92.31 296 ALA A C 1
ATOM 2425 O O . ALA A 1 296 ? -3.470 -11.105 -18.400 1.00 92.31 296 ALA A O 1
ATOM 2426 N N . SER A 1 297 ? -2.064 -9.821 -17.225 1.00 89.94 297 SER A N 1
ATOM 2427 C CA . SER A 1 297 ? -3.097 -9.227 -16.380 1.00 89.94 297 SER A CA 1
ATOM 2428 C C . SER A 1 297 ? -3.811 -8.100 -17.113 1.00 89.94 297 SER A C 1
ATOM 2430 O O . SER A 1 297 ? -3.205 -7.340 -17.863 1.00 89.94 297 SER A O 1
ATOM 2432 N N . THR A 1 298 ? -5.104 -7.958 -16.849 1.00 88.50 298 THR A N 1
ATOM 2433 C CA . THR A 1 298 ? -5.923 -6.882 -17.408 1.00 88.50 298 THR A CA 1
ATOM 2434 C C . THR A 1 298 ? -6.284 -5.862 -16.334 1.00 88.50 298 THR A C 1
ATOM 2436 O O . THR A 1 298 ? -6.497 -6.263 -15.184 1.00 88.50 298 THR A O 1
ATOM 2439 N N . PRO A 1 299 ? -6.441 -4.574 -16.690 1.00 86.31 299 PRO A N 1
ATOM 2440 C CA . PRO A 1 299 ? -7.038 -3.589 -15.797 1.00 86.31 299 PRO A CA 1
ATOM 2441 C C . PRO A 1 299 ? -8.398 -4.055 -15.269 1.00 86.31 299 PRO A C 1
ATOM 2443 O O . PRO A 1 299 ? -9.108 -4.837 -15.913 1.00 86.31 299 PRO A O 1
ATOM 2446 N N . ARG A 1 300 ? -8.777 -3.568 -14.085 1.00 85.12 300 ARG A N 1
ATOM 2447 C CA . ARG A 1 300 ? -10.129 -3.786 -13.568 1.00 85.12 300 ARG A CA 1
ATOM 2448 C C . ARG A 1 300 ? -11.114 -3.041 -14.468 1.00 85.12 300 ARG A C 1
ATOM 2450 O O . ARG A 1 300 ? -10.873 -1.896 -14.830 1.00 85.12 300 ARG A O 1
ATOM 2457 N N . LYS A 1 301 ? -12.209 -3.704 -14.832 1.00 86.94 301 LYS A N 1
ATOM 2458 C CA . LYS A 1 301 ? -13.282 -3.076 -15.603 1.00 86.94 301 LYS A CA 1
ATOM 2459 C C . LYS A 1 301 ? -14.205 -2.260 -14.706 1.00 86.94 301 LYS A C 1
ATOM 2461 O O . LYS A 1 301 ? -14.432 -2.640 -13.554 1.00 86.94 301 LYS A O 1
ATOM 2466 N N . GLU A 1 302 ? -14.801 -1.232 -15.292 1.00 87.31 302 GLU A N 1
ATOM 2467 C CA . GLU A 1 302 ? -15.942 -0.536 -14.708 1.00 87.31 302 GLU A CA 1
ATOM 2468 C C . GLU A 1 302 ? -17.181 -1.436 -14.654 1.00 87.31 302 GLU A C 1
ATOM 2470 O O . GLU A 1 302 ? -17.328 -2.404 -15.416 1.00 87.31 302 GLU A O 1
ATOM 2475 N N . THR A 1 303 ? -18.089 -1.126 -13.731 1.00 88.38 303 THR A N 1
ATOM 2476 C CA . THR A 1 303 ? -19.357 -1.853 -13.593 1.00 88.38 303 THR A CA 1
ATOM 2477 C C . THR A 1 303 ? -20.169 -1.718 -14.883 1.00 88.38 303 THR A C 1
ATOM 2479 O O . THR A 1 303 ? -20.365 -0.621 -15.387 1.00 88.38 303 THR A O 1
ATOM 2482 N N . GLY A 1 304 ? -20.607 -2.845 -15.454 1.00 88.44 304 GLY A N 1
ATOM 2483 C CA . GLY A 1 304 ? -21.299 -2.874 -16.752 1.00 88.44 304 GLY A CA 1
ATOM 2484 C C . GLY A 1 304 ? -20.386 -2.777 -17.985 1.00 88.44 304 GLY A C 1
ATOM 2485 O O . GLY A 1 304 ? -20.842 -3.047 -19.091 1.00 88.44 304 GLY A O 1
ATOM 2486 N N . GLY A 1 305 ? -19.092 -2.486 -17.815 1.00 89.25 305 GLY A N 1
ATOM 2487 C CA . GLY A 1 305 ? -18.141 -2.384 -18.922 1.00 89.25 305 GLY A CA 1
ATOM 2488 C C . GLY A 1 305 ? -17.770 -3.734 -19.563 1.00 89.25 305 GLY A C 1
ATOM 2489 O O . GLY A 1 305 ? -17.893 -4.797 -18.919 1.00 89.25 305 GLY A O 1
ATOM 2490 N N . PRO A 1 306 ? -17.274 -3.713 -20.819 1.00 90.00 306 PRO A N 1
ATOM 2491 C CA . PRO A 1 306 ? -16.777 -4.903 -21.501 1.00 90.00 306 PRO A CA 1
ATOM 2492 C C . PRO A 1 306 ? -15.552 -5.481 -20.783 1.00 90.00 306 PRO A C 1
ATOM 2494 O O . PRO A 1 306 ? -14.834 -4.793 -20.054 1.00 90.00 306 PRO A O 1
ATOM 2497 N N . LYS A 1 307 ? -15.308 -6.781 -20.973 1.00 86.69 307 LYS A N 1
ATOM 2498 C CA . LYS A 1 307 ? -14.112 -7.430 -20.430 1.00 86.69 307 LYS A CA 1
ATOM 2499 C C . LYS A 1 307 ? -12.884 -6.947 -21.220 1.00 86.69 307 LYS A C 1
ATOM 2501 O O . LYS A 1 307 ? -12.884 -7.110 -22.438 1.00 86.69 307 LYS A O 1
ATOM 2506 N N . PRO A 1 308 ? -11.844 -6.396 -20.569 1.00 88.50 308 PRO A N 1
ATOM 2507 C CA . PRO A 1 308 ? -10.653 -5.952 -21.279 1.00 88.50 308 PRO A CA 1
ATOM 2508 C C . PRO A 1 308 ? -9.919 -7.128 -21.928 1.00 88.50 308 PRO A C 1
ATOM 2510 O O . PRO A 1 308 ? -9.918 -8.246 -21.402 1.00 88.50 308 PRO A O 1
ATOM 2513 N N . HIS A 1 309 ? -9.265 -6.861 -23.055 1.00 87.88 309 HIS A N 1
ATOM 2514 C CA . HIS A 1 309 ? -8.409 -7.833 -23.724 1.00 87.88 309 HIS A CA 1
ATOM 2515 C C . HIS A 1 309 ? -7.026 -7.887 -23.073 1.00 87.88 309 HIS A C 1
ATOM 2517 O O . HIS A 1 309 ? -6.487 -6.873 -22.629 1.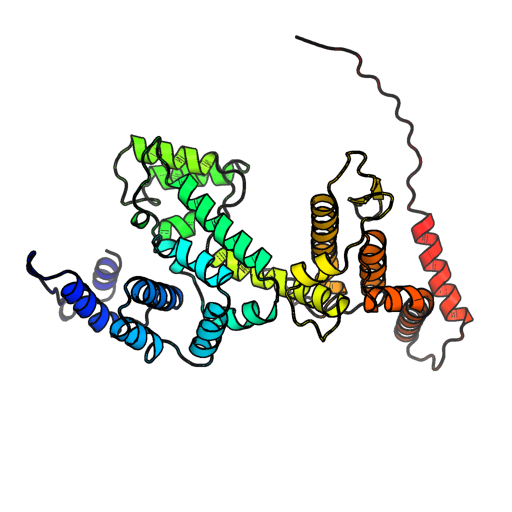00 87.88 309 HIS A O 1
ATOM 2523 N N . VAL A 1 310 ? -6.445 -9.084 -23.044 1.00 90.06 310 VAL A N 1
ATOM 2524 C CA . VAL A 1 310 ? -5.063 -9.294 -22.607 1.00 90.06 310 VAL A CA 1
ATOM 2525 C C . VAL A 1 310 ? -4.125 -8.743 -23.687 1.00 90.06 310 VAL A C 1
ATOM 2527 O O . VAL A 1 310 ? -4.200 -9.189 -24.831 1.00 90.06 310 VAL A O 1
ATOM 2530 N N . LYS A 1 311 ? -3.268 -7.772 -23.338 1.00 87.25 311 LYS A N 1
ATOM 2531 C CA . LYS A 1 311 ? -2.300 -7.165 -24.273 1.00 87.25 311 LYS A CA 1
ATOM 2532 C C . LYS A 1 311 ? -0.915 -7.816 -24.207 1.00 87.25 311 LYS A C 1
ATOM 2534 O O . LYS A 1 311 ? -0.260 -7.942 -25.238 1.00 87.25 311 LYS A O 1
ATOM 2539 N N . GLY A 1 312 ? -0.459 -8.187 -23.010 1.00 86.69 312 GLY A N 1
ATOM 2540 C CA . GLY A 1 312 ? 0.862 -8.764 -22.764 1.00 86.69 312 GLY A CA 1
ATOM 2541 C C . GLY A 1 312 ? 0.887 -10.294 -22.621 1.00 86.69 312 GLY A C 1
ATOM 2542 O O . GLY A 1 312 ? -0.160 -10.944 -22.619 1.00 86.69 312 GLY A O 1
ATOM 2543 N N . PRO A 1 313 ? 2.082 -10.890 -22.442 1.00 90.44 313 PRO A N 1
ATOM 2544 C CA . PRO A 1 313 ? 3.384 -10.222 -22.354 1.00 90.44 313 PRO A CA 1
ATOM 2545 C C . PRO A 1 313 ? 3.925 -9.789 -23.730 1.00 90.44 313 PRO A C 1
ATOM 2547 O O . PRO A 1 313 ? 4.000 -10.594 -24.654 1.00 90.44 313 PRO A O 1
ATOM 2550 N N . ASN A 1 314 ? 4.338 -8.525 -23.855 1.00 88.81 314 ASN A N 1
ATOM 2551 C CA . ASN A 1 314 ? 4.974 -7.968 -25.052 1.00 88.81 314 ASN A CA 1
ATOM 2552 C C . ASN A 1 314 ? 6.511 -7.973 -24.892 1.00 88.81 314 ASN A C 1
ATOM 2554 O O . ASN A 1 314 ? 7.017 -7.273 -24.008 1.00 88.81 314 ASN A O 1
ATOM 2558 N N . PRO A 1 315 ? 7.266 -8.699 -25.742 1.00 86.88 315 PRO A N 1
ATOM 2559 C CA . PRO A 1 315 ? 8.727 -8.763 -25.662 1.00 86.88 315 PRO A CA 1
ATOM 2560 C C . PRO A 1 315 ? 9.434 -7.399 -25.718 1.00 86.88 315 PRO A C 1
ATOM 2562 O O . PRO A 1 315 ? 10.422 -7.196 -25.017 1.00 86.88 315 PRO A O 1
ATOM 2565 N N . VAL A 1 316 ? 8.906 -6.438 -26.483 1.00 86.50 316 VAL A N 1
ATOM 2566 C CA . VAL A 1 316 ? 9.481 -5.085 -26.593 1.00 86.50 316 VAL A CA 1
ATOM 2567 C C . VAL A 1 316 ? 9.274 -4.293 -25.298 1.00 86.50 316 VAL A C 1
ATOM 2569 O O . VAL A 1 316 ? 10.188 -3.623 -24.824 1.00 86.50 316 VAL A O 1
ATOM 2572 N N . ALA A 1 317 ? 8.111 -4.424 -24.650 1.00 90.44 317 ALA A N 1
ATOM 2573 C CA . ALA A 1 317 ? 7.869 -3.792 -23.349 1.00 90.44 317 ALA A CA 1
ATOM 2574 C C . ALA A 1 317 ? 8.814 -4.346 -22.266 1.00 90.44 317 ALA A C 1
ATOM 2576 O O . ALA A 1 317 ? 9.342 -3.591 -21.448 1.00 90.44 317 ALA A O 1
ATOM 2577 N N . TRP A 1 318 ? 9.077 -5.656 -22.297 1.00 92.75 318 TRP A N 1
ATOM 2578 C CA . TRP A 1 318 ? 10.065 -6.309 -21.434 1.00 92.75 318 TRP A CA 1
ATOM 2579 C C . TRP A 1 318 ? 11.485 -5.810 -21.675 1.00 92.75 318 TRP A C 1
ATOM 2581 O O . TRP A 1 318 ? 12.240 -5.594 -20.727 1.00 92.75 318 TRP A O 1
ATOM 2591 N N . GLN A 1 319 ? 11.843 -5.588 -22.934 1.00 90.19 319 GLN A N 1
ATOM 2592 C CA . GLN A 1 319 ? 13.131 -5.019 -23.293 1.00 90.19 319 GLN A CA 1
ATOM 2593 C C . GLN A 1 319 ? 13.267 -3.569 -22.804 1.00 90.19 319 GLN A C 1
ATOM 2595 O O . GLN A 1 319 ? 14.317 -3.209 -22.275 1.00 90.19 319 GLN A O 1
ATOM 2600 N N . HIS A 1 320 ? 12.218 -2.747 -22.914 1.00 91.25 320 HIS A N 1
ATOM 2601 C CA . HIS A 1 320 ? 12.214 -1.392 -22.354 1.00 91.25 320 HIS A CA 1
ATOM 2602 C C . HIS A 1 320 ? 12.372 -1.407 -20.833 1.00 91.25 320 HIS A C 1
ATOM 2604 O O . HIS A 1 320 ? 13.205 -0.668 -20.315 1.00 91.25 320 HIS A O 1
ATOM 2610 N N . LEU A 1 321 ? 11.665 -2.296 -20.123 1.00 94.75 321 LEU A N 1
ATOM 2611 C CA . LEU A 1 321 ? 11.855 -2.486 -18.681 1.00 94.75 321 LEU A CA 1
ATOM 2612 C C . LEU A 1 321 ? 13.307 -2.867 -18.350 1.00 94.75 321 LEU A C 1
ATOM 2614 O O . LEU A 1 321 ? 13.891 -2.325 -17.414 1.00 94.75 321 LEU A O 1
ATOM 2618 N N . ALA A 1 322 ? 13.902 -3.779 -19.121 1.00 94.75 322 ALA A N 1
ATOM 2619 C CA . ALA A 1 322 ? 15.275 -4.225 -18.915 1.00 94.75 322 ALA A CA 1
ATOM 2620 C C . ALA A 1 322 ? 16.300 -3.104 -19.153 1.00 94.75 322 ALA A C 1
ATOM 2622 O O . ALA A 1 322 ? 17.168 -2.883 -18.307 1.00 94.75 322 ALA A O 1
ATOM 2623 N N . LYS A 1 323 ? 16.171 -2.357 -20.259 1.00 92.44 323 LYS A N 1
ATOM 2624 C CA . LYS A 1 323 ? 16.997 -1.172 -20.546 1.00 92.44 323 LYS A CA 1
ATOM 2625 C C . LYS A 1 323 ? 16.859 -0.131 -19.443 1.00 92.44 323 LYS A C 1
ATOM 2627 O O . LYS A 1 323 ? 17.864 0.384 -18.961 1.00 92.44 323 LYS A O 1
ATOM 2632 N N . PHE A 1 324 ? 15.626 0.135 -19.019 1.00 93.88 324 PHE A N 1
ATOM 2633 C CA . PHE A 1 324 ? 15.333 1.093 -17.965 1.00 93.88 324 PHE A CA 1
ATOM 2634 C C . PHE A 1 324 ? 16.012 0.686 -16.650 1.00 93.88 324 PHE A C 1
ATOM 2636 O O . PHE A 1 324 ? 16.778 1.473 -16.098 1.00 93.88 324 PHE A O 1
ATOM 2643 N N . ALA A 1 325 ? 15.858 -0.569 -16.215 1.00 95.75 325 ALA A N 1
ATOM 2644 C CA . ALA A 1 325 ? 16.518 -1.100 -15.021 1.00 95.75 325 ALA A CA 1
ATOM 2645 C C . ALA A 1 325 ? 18.051 -0.972 -15.074 1.00 95.75 325 ALA A C 1
ATOM 2647 O O . ALA A 1 325 ? 18.659 -0.465 -14.131 1.00 95.75 325 ALA A O 1
ATOM 2648 N N . VAL A 1 326 ? 18.676 -1.375 -16.186 1.00 94.44 326 VAL A N 1
ATOM 2649 C CA . VAL A 1 326 ? 20.136 -1.273 -16.354 1.00 94.44 326 VAL A CA 1
ATOM 2650 C C . VAL A 1 326 ? 20.584 0.189 -16.342 1.00 94.44 326 VAL A C 1
ATOM 2652 O O . VAL A 1 326 ? 21.556 0.518 -15.667 1.00 94.44 326 VAL A O 1
ATOM 2655 N N . SER A 1 327 ? 19.847 1.085 -17.010 1.00 92.69 327 SER A N 1
ATOM 2656 C CA . SER A 1 327 ? 20.169 2.519 -17.046 1.00 92.69 327 SER A CA 1
ATOM 2657 C C . SER A 1 327 ? 20.124 3.182 -15.667 1.00 92.69 327 SER A C 1
ATOM 2659 O O . SER A 1 327 ? 20.846 4.144 -15.420 1.00 92.69 327 SER A O 1
ATOM 2661 N N . ARG A 1 328 ? 19.305 2.650 -14.751 1.00 94.56 328 ARG A N 1
ATOM 2662 C CA . ARG A 1 328 ? 19.200 3.109 -13.363 1.00 94.56 328 ARG A CA 1
ATOM 2663 C C . ARG A 1 328 ? 20.215 2.467 -12.416 1.00 94.56 328 ARG A C 1
ATOM 2665 O O . ARG A 1 328 ? 20.164 2.741 -11.226 1.00 94.56 328 ARG A O 1
ATOM 2672 N N . GLY A 1 329 ? 21.146 1.653 -12.918 1.00 94.56 329 GLY A N 1
ATOM 2673 C CA . GLY A 1 329 ? 22.226 1.071 -12.114 1.00 94.56 329 GLY A CA 1
ATOM 2674 C C . GLY A 1 329 ? 21.941 -0.325 -11.556 1.00 94.56 329 GLY A C 1
ATOM 2675 O O . GLY A 1 329 ? 22.708 -0.822 -10.732 1.00 94.56 329 GLY A O 1
ATOM 2676 N N . PHE A 1 330 ? 20.867 -0.994 -11.989 1.00 96.31 330 PHE A N 1
ATOM 2677 C CA . PHE A 1 330 ? 20.599 -2.371 -11.571 1.00 96.31 330 PHE A CA 1
ATOM 2678 C C . PHE A 1 330 ? 21.354 -3.382 -12.440 1.00 96.31 330 PHE A C 1
ATOM 2680 O O . PHE A 1 330 ? 21.099 -3.528 -13.638 1.00 96.31 330 PHE A O 1
ATOM 2687 N N . GLN A 1 331 ? 22.246 -4.150 -11.819 1.00 95.06 331 GLN A N 1
ATOM 2688 C CA . GLN A 1 331 ? 23.000 -5.224 -12.464 1.00 95.06 331 GLN A CA 1
ATOM 2689 C C . GLN A 1 331 ? 22.227 -6.546 -12.401 1.00 95.06 331 GLN A C 1
ATOM 2691 O O . GLN A 1 331 ? 22.532 -7.442 -11.618 1.00 95.06 331 GLN A O 1
ATOM 2696 N N . ILE A 1 332 ? 21.188 -6.667 -13.226 1.00 94.19 332 ILE A N 1
ATOM 2697 C CA . ILE A 1 332 ? 20.352 -7.872 -13.296 1.00 94.19 332 ILE A CA 1
ATOM 2698 C C . ILE A 1 332 ? 20.751 -8.688 -14.528 1.00 94.19 332 ILE A C 1
ATOM 2700 O O . ILE A 1 332 ? 20.510 -8.264 -15.657 1.00 94.19 332 ILE A O 1
ATOM 2704 N N . THR A 1 333 ? 21.301 -9.890 -14.327 1.00 92.31 333 THR A N 1
ATOM 2705 C CA . THR A 1 333 ? 21.787 -10.758 -15.419 1.00 92.31 333 THR A CA 1
ATOM 2706 C C . THR A 1 333 ? 20.712 -11.049 -16.465 1.00 92.31 333 THR A C 1
ATOM 2708 O O . THR A 1 333 ? 20.971 -10.984 -17.665 1.00 92.31 333 THR A O 1
ATOM 2711 N N . HIS A 1 334 ? 19.478 -11.329 -16.031 1.00 91.31 334 HIS A N 1
ATOM 2712 C CA . HIS A 1 334 ? 18.373 -11.574 -16.956 1.00 91.31 334 HIS A CA 1
ATOM 2713 C C . HIS A 1 334 ? 18.013 -10.319 -17.767 1.00 91.31 334 HIS A C 1
ATOM 2715 O O . HIS A 1 334 ? 17.839 -10.415 -18.980 1.00 91.31 334 HIS A O 1
ATOM 2721 N N . ALA A 1 335 ? 17.990 -9.137 -17.138 1.00 91.94 335 ALA A N 1
ATOM 2722 C CA . ALA A 1 335 ? 17.757 -7.874 -17.835 1.00 91.94 335 ALA A CA 1
ATOM 2723 C C . ALA A 1 335 ? 18.849 -7.600 -18.882 1.00 91.94 335 ALA A C 1
ATOM 2725 O O . ALA A 1 335 ? 18.537 -7.281 -20.024 1.00 91.94 335 ALA A O 1
ATOM 2726 N N . GLN A 1 336 ? 20.122 -7.809 -18.541 1.00 92.19 336 GLN A N 1
ATOM 2727 C CA . GLN A 1 336 ? 21.240 -7.660 -19.482 1.00 92.19 336 GLN A CA 1
ATOM 2728 C C . GLN A 1 336 ? 21.102 -8.601 -20.692 1.00 92.19 336 GLN A C 1
ATOM 2730 O O . GLN A 1 336 ? 21.299 -8.180 -21.831 1.00 92.19 336 GLN A O 1
ATOM 2735 N N . ALA A 1 337 ? 20.676 -9.849 -20.470 1.00 90.56 337 ALA A N 1
ATOM 2736 C CA . ALA A 1 337 ? 20.377 -10.797 -21.546 1.00 90.56 337 ALA A CA 1
ATOM 2737 C C . ALA A 1 337 ? 19.195 -10.358 -22.432 1.00 90.56 337 ALA A C 1
ATOM 2739 O O . ALA A 1 337 ? 19.215 -10.608 -23.638 1.00 90.56 337 ALA A O 1
ATOM 2740 N N . LEU A 1 338 ? 18.169 -9.715 -21.862 1.00 88.94 338 LEU A N 1
ATOM 2741 C CA . LEU A 1 338 ? 17.055 -9.152 -22.633 1.00 88.94 338 LEU A CA 1
ATOM 2742 C C . LEU A 1 338 ? 17.509 -7.972 -23.500 1.00 88.94 338 LEU A C 1
ATOM 2744 O O . LEU A 1 338 ? 17.106 -7.890 -24.658 1.00 88.94 338 LEU A O 1
ATOM 2748 N N . VAL A 1 339 ? 18.374 -7.101 -22.971 1.00 87.88 339 VAL A N 1
ATOM 2749 C CA . VAL A 1 339 ? 18.947 -5.973 -23.724 1.00 87.88 339 VAL A CA 1
ATOM 2750 C C . VAL A 1 339 ? 19.801 -6.470 -24.895 1.00 87.88 339 VAL A C 1
ATOM 2752 O O . VAL A 1 339 ? 19.668 -5.958 -26.001 1.00 87.88 339 VAL A O 1
ATOM 2755 N N . ALA A 1 340 ? 20.609 -7.516 -24.696 1.00 86.38 340 ALA A N 1
ATOM 2756 C CA . ALA A 1 340 ? 21.470 -8.077 -25.743 1.00 86.38 340 ALA A CA 1
ATOM 2757 C C . ALA A 1 340 ? 20.706 -8.696 -26.936 1.00 86.38 340 ALA A C 1
ATOM 2759 O O . ALA A 1 340 ? 21.280 -8.871 -28.006 1.00 86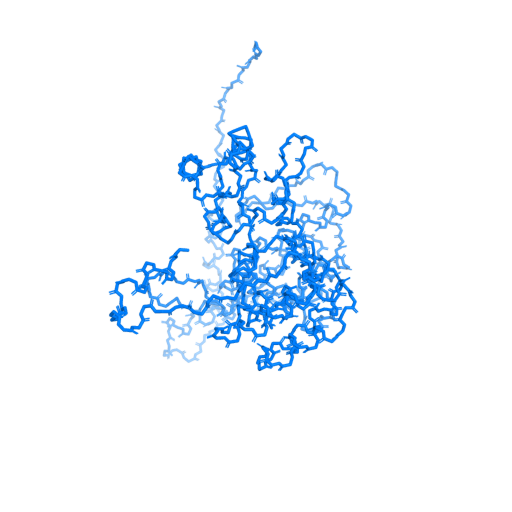.38 340 ALA A O 1
ATOM 2760 N N . LYS A 1 341 ? 19.419 -9.029 -26.772 1.00 82.56 341 LYS A N 1
ATOM 2761 C CA . LYS A 1 341 ? 18.566 -9.650 -27.806 1.00 82.56 341 LYS A CA 1
ATOM 2762 C C . LYS A 1 341 ? 17.624 -8.658 -28.497 1.00 82.56 341 LYS A C 1
ATOM 2764 O O . LYS A 1 341 ? 16.612 -9.057 -29.069 1.00 82.56 341 LYS A O 1
ATOM 2769 N N . GLU A 1 342 ? 17.951 -7.370 -28.448 1.00 76.06 342 GLU A N 1
ATOM 2770 C CA . GLU A 1 342 ? 17.147 -6.272 -28.992 1.00 76.06 342 GLU A CA 1
ATOM 2771 C C . GLU A 1 342 ? 16.616 -6.529 -30.405 1.00 76.06 342 GLU A C 1
ATOM 2773 O O . GLU A 1 342 ? 15.405 -6.556 -30.635 1.00 76.06 342 GLU A O 1
ATOM 2778 N N . GLU A 1 343 ? 17.515 -6.762 -31.357 1.00 74.31 343 GLU A N 1
ATOM 2779 C CA . GLU A 1 343 ? 17.134 -6.912 -32.761 1.00 74.31 343 GLU A CA 1
ATOM 2780 C C . GLU A 1 343 ? 16.246 -8.138 -32.994 1.00 74.31 343 GLU A C 1
ATOM 2782 O O . GLU A 1 343 ? 15.366 -8.115 -33.858 1.00 74.31 343 GLU A O 1
ATOM 2787 N N . GLN A 1 344 ? 16.418 -9.186 -32.185 1.00 79.00 344 GLN A N 1
ATOM 2788 C CA . GLN A 1 344 ? 15.642 -10.416 -32.274 1.00 79.00 344 GLN A CA 1
ATOM 2789 C C . GLN A 1 344 ? 14.175 -10.190 -31.881 1.00 79.00 344 GLN A C 1
ATOM 2791 O O . GLN A 1 344 ? 13.281 -10.636 -32.601 1.00 79.00 344 GLN A O 1
ATOM 2796 N N . TYR A 1 345 ? 13.908 -9.475 -30.781 1.00 79.31 345 TYR A N 1
ATOM 2797 C CA . TYR A 1 345 ? 12.536 -9.243 -30.309 1.00 79.31 345 TYR A CA 1
ATOM 2798 C C . TYR A 1 345 ? 11.749 -8.305 -31.222 1.00 79.31 345 TYR A C 1
ATOM 2800 O O . TYR A 1 345 ? 10.593 -8.585 -31.547 1.00 79.31 345 TYR A O 1
ATOM 2808 N N . HIS A 1 346 ? 12.385 -7.230 -31.691 1.00 77.88 346 HIS A N 1
ATOM 2809 C CA . HIS A 1 346 ? 11.778 -6.336 -32.673 1.00 77.88 346 HIS A CA 1
ATOM 2810 C C . HIS A 1 346 ? 11.474 -7.075 -33.986 1.00 77.88 346 HIS A C 1
ATOM 2812 O O . HIS A 1 346 ? 10.366 -6.962 -34.515 1.00 77.88 346 HIS A O 1
ATOM 2818 N N . SER A 1 347 ? 12.413 -7.892 -34.477 1.00 80.69 347 SER A N 1
ATOM 2819 C CA . SER A 1 347 ? 12.211 -8.699 -35.687 1.00 80.69 347 SER A CA 1
ATOM 2820 C C . SER A 1 347 ? 11.068 -9.705 -35.535 1.00 80.69 347 SER A C 1
ATOM 2822 O O . SER A 1 347 ? 10.268 -9.872 -36.455 1.00 80.69 347 SER A O 1
ATOM 2824 N N . GLN A 1 348 ? 10.945 -10.345 -34.369 1.00 82.25 348 GLN A N 1
ATOM 2825 C CA . GLN A 1 348 ? 9.855 -11.278 -34.084 1.00 82.25 348 GLN A CA 1
ATOM 2826 C C . GLN A 1 348 ? 8.488 -10.580 -34.083 1.00 82.25 348 GLN A C 1
ATOM 2828 O O . GLN A 1 348 ? 7.548 -11.080 -34.699 1.00 82.25 348 GLN A O 1
ATOM 2833 N N . LEU A 1 349 ? 8.380 -9.398 -33.467 1.00 82.50 349 LEU A N 1
ATOM 2834 C CA . LEU A 1 349 ? 7.128 -8.639 -33.452 1.00 82.50 349 LEU A CA 1
ATOM 2835 C C . LEU A 1 349 ? 6.734 -8.156 -34.857 1.00 82.50 349 LEU A C 1
ATOM 2837 O O . LEU A 1 349 ? 5.563 -8.226 -35.232 1.00 82.50 349 LEU A O 1
ATOM 2841 N N . ALA A 1 350 ? 7.709 -7.713 -35.654 1.00 84.50 350 ALA A N 1
ATOM 2842 C CA . ALA A 1 350 ? 7.491 -7.348 -37.050 1.00 84.50 350 ALA A CA 1
ATOM 2843 C C . ALA A 1 350 ? 7.010 -8.549 -37.887 1.00 84.50 350 ALA A C 1
ATOM 2845 O O . ALA A 1 350 ? 6.091 -8.401 -38.692 1.00 84.50 350 ALA A O 1
ATOM 2846 N N . LEU A 1 351 ? 7.560 -9.749 -37.664 1.00 84.88 351 LEU A N 1
ATOM 2847 C CA . LEU A 1 351 ? 7.078 -10.982 -38.297 1.00 84.88 351 LEU A CA 1
ATOM 2848 C C . LEU A 1 351 ? 5.638 -11.320 -37.897 1.00 84.88 351 LEU A C 1
ATOM 2850 O O . LEU A 1 351 ? 4.831 -11.667 -38.759 1.00 84.88 351 LEU A O 1
ATOM 2854 N N . ASP A 1 352 ? 5.291 -11.200 -36.617 1.00 85.12 352 ASP A N 1
ATOM 2855 C CA . ASP A 1 352 ? 3.932 -11.476 -36.145 1.00 85.12 352 ASP A CA 1
ATOM 2856 C C . ASP A 1 352 ? 2.917 -10.464 -36.691 1.00 85.12 352 ASP A C 1
ATOM 2858 O O . ASP A 1 352 ? 1.804 -10.843 -37.066 1.00 85.12 352 ASP A O 1
ATOM 2862 N N . TYR A 1 353 ? 3.305 -9.191 -36.805 1.00 86.00 353 TYR A N 1
ATOM 2863 C CA . TYR A 1 353 ? 2.516 -8.174 -37.500 1.00 86.00 353 TYR A CA 1
ATOM 2864 C C . TYR A 1 353 ? 2.299 -8.545 -38.972 1.00 86.00 353 TYR A C 1
ATOM 2866 O O . TYR A 1 353 ? 1.162 -8.555 -39.443 1.00 86.00 353 TYR A O 1
ATOM 2874 N N . LEU A 1 354 ? 3.367 -8.910 -39.685 1.00 87.56 354 LEU A N 1
ATOM 2875 C CA . LEU A 1 354 ? 3.301 -9.296 -41.094 1.00 87.56 354 LEU A CA 1
ATOM 2876 C C . LEU A 1 354 ? 2.385 -10.509 -41.316 1.00 87.56 354 LEU A C 1
ATOM 2878 O O . LEU A 1 354 ? 1.546 -10.475 -42.216 1.00 87.56 354 LEU A O 1
ATOM 2882 N N . ARG A 1 355 ? 2.474 -11.538 -40.464 1.00 87.19 355 ARG A N 1
ATOM 2883 C CA . ARG A 1 355 ? 1.593 -12.720 -40.504 1.00 87.19 355 ARG A CA 1
ATOM 2884 C C . ARG A 1 355 ? 0.125 -12.366 -40.293 1.00 87.19 355 ARG A C 1
ATOM 2886 O O . ARG A 1 355 ? -0.730 -12.910 -40.981 1.00 87.19 355 ARG A O 1
ATOM 2893 N N . LYS A 1 356 ? -0.177 -11.443 -39.376 1.00 87.00 356 LYS A N 1
ATOM 2894 C CA . LYS A 1 356 ? -1.552 -10.964 -39.153 1.00 87.00 356 LYS A CA 1
ATOM 2895 C C . LYS A 1 356 ? -2.067 -10.131 -40.325 1.00 87.00 356 LYS A C 1
ATOM 2897 O O . LYS A 1 356 ? -3.217 -10.286 -40.716 1.00 87.00 356 LYS A O 1
ATOM 2902 N N . ALA A 1 357 ? -1.223 -9.267 -40.885 1.00 88.06 357 ALA A N 1
ATOM 2903 C CA . ALA A 1 357 ? -1.583 -8.402 -42.004 1.00 88.06 357 ALA A CA 1
ATOM 2904 C C . ALA A 1 357 ? -1.746 -9.177 -43.325 1.00 88.06 357 ALA A C 1
ATOM 2906 O O . ALA A 1 357 ? -2.557 -8.796 -44.167 1.00 88.06 357 ALA A O 1
ATOM 2907 N N . LYS A 1 358 ? -0.980 -10.260 -43.521 1.00 86.94 358 LYS A N 1
ATOM 2908 C CA . LYS A 1 358 ? -1.035 -11.122 -44.711 1.00 86.94 358 LYS A CA 1
ATOM 2909 C C . LYS A 1 358 ? -1.035 -12.612 -44.326 1.00 86.94 358 LYS A C 1
ATOM 2911 O O . LYS A 1 358 ? -0.015 -13.279 -44.499 1.00 86.94 358 LYS A O 1
ATOM 2916 N N . PRO A 1 359 ? -2.177 -13.160 -43.869 1.00 85.31 359 PRO A N 1
ATOM 2917 C CA . PRO A 1 359 ? -2.257 -14.529 -43.344 1.00 85.31 359 PRO A CA 1
ATOM 2918 C C . PRO A 1 359 ? -2.030 -15.617 -44.400 1.00 85.31 359 PRO A C 1
ATOM 2920 O O . PRO A 1 359 ? -1.561 -16.699 -44.070 1.00 85.31 359 PRO A O 1
ATOM 2923 N N . MET A 1 360 ? -2.309 -15.327 -45.674 1.00 89.69 360 MET A N 1
ATOM 2924 C CA . MET A 1 360 ? -2.104 -16.268 -46.786 1.00 89.69 360 MET A CA 1
ATOM 2925 C C . MET A 1 360 ? -0.655 -16.292 -47.301 1.00 89.69 360 MET A C 1
ATOM 2927 O O . MET A 1 360 ? -0.344 -17.042 -48.222 1.00 89.69 360 MET A O 1
ATOM 2931 N N . CYS A 1 361 ? 0.235 -15.453 -46.757 1.00 82.44 361 CYS A N 1
ATOM 2932 C CA . CYS A 1 361 ? 1.637 -15.413 -47.157 1.00 82.44 361 CYS A CA 1
ATOM 2933 C C . CYS A 1 361 ? 2.432 -16.432 -46.324 1.00 82.44 361 CYS A C 1
ATOM 2935 O O . CYS A 1 361 ? 2.560 -16.241 -45.114 1.00 82.44 361 CYS A O 1
ATOM 2937 N N . PRO A 1 362 ? 2.989 -17.494 -46.933 1.00 74.56 362 PRO A N 1
ATOM 2938 C CA . PRO A 1 362 ? 3.596 -18.588 -46.178 1.00 74.56 362 PRO A CA 1
ATOM 2939 C C . PRO A 1 362 ? 4.901 -18.175 -45.489 1.00 74.56 362 PRO A C 1
ATOM 2941 O O . PRO A 1 362 ? 5.193 -18.668 -44.406 1.00 74.56 362 PRO A O 1
ATOM 2944 N N . ASN A 1 363 ? 5.662 -17.246 -46.083 1.00 83.69 363 ASN A N 1
ATOM 2945 C CA . ASN A 1 363 ? 6.962 -16.798 -45.584 1.00 83.69 363 ASN A CA 1
ATOM 2946 C C . ASN A 1 363 ? 7.157 -15.288 -45.779 1.00 83.69 363 ASN A C 1
ATOM 2948 O O . ASN A 1 363 ? 6.694 -14.711 -46.762 1.00 83.69 363 ASN A O 1
ATOM 2952 N N . PHE A 1 364 ? 7.914 -14.658 -44.878 1.00 85.88 364 PHE A N 1
ATOM 2953 C CA . PHE A 1 364 ? 8.367 -13.271 -45.008 1.00 85.88 364 PHE A CA 1
ATOM 2954 C C . PHE A 1 364 ? 9.898 -13.239 -45.032 1.00 85.88 364 PHE A C 1
ATOM 2956 O O . PHE A 1 364 ? 10.538 -13.821 -44.160 1.00 85.88 364 PHE A O 1
ATOM 2963 N N . SER A 1 365 ? 10.489 -12.572 -46.028 1.00 86.81 365 SER A N 1
ATOM 2964 C CA . SER A 1 365 ? 11.940 -12.374 -46.109 1.00 86.81 365 SER A CA 1
ATOM 2965 C C . SER A 1 365 ? 12.431 -11.350 -45.081 1.00 86.81 365 SER A C 1
ATOM 2967 O O . SER A 1 365 ? 11.670 -10.494 -44.620 1.00 86.81 365 SER A O 1
ATOM 2969 N N . SER A 1 366 ? 13.733 -11.370 -44.785 1.00 83.12 366 SER A N 1
ATOM 2970 C CA . SER A 1 366 ? 14.378 -10.390 -43.899 1.00 83.12 366 SER A CA 1
ATOM 2971 C C . SER A 1 366 ? 14.171 -8.943 -44.360 1.00 83.12 366 SER A C 1
ATOM 2973 O O . SER A 1 366 ? 14.070 -8.046 -43.530 1.00 83.12 366 SER A O 1
ATOM 2975 N N . ASN A 1 367 ? 14.028 -8.707 -45.669 1.00 85.56 367 ASN A N 1
ATOM 2976 C CA . ASN A 1 367 ? 13.733 -7.381 -46.214 1.00 85.56 367 ASN A CA 1
ATOM 2977 C C . ASN A 1 367 ? 12.334 -6.884 -45.795 1.00 85.56 367 ASN A C 1
ATOM 2979 O O . ASN A 1 367 ? 12.167 -5.722 -45.437 1.00 85.56 367 ASN A O 1
ATOM 2983 N N . HIS A 1 368 ? 11.324 -7.763 -45.759 1.00 83.62 368 HIS A N 1
ATOM 2984 C CA . HIS A 1 368 ? 9.993 -7.384 -45.268 1.00 83.62 368 HIS A CA 1
ATOM 2985 C C . HIS A 1 368 ? 10.026 -6.981 -43.792 1.00 83.62 368 HIS A C 1
ATOM 2987 O O . HIS A 1 368 ? 9.417 -5.979 -43.422 1.00 83.62 368 HIS A O 1
ATOM 2993 N N . VAL A 1 369 ? 10.766 -7.728 -42.970 1.00 84.56 369 VAL A N 1
ATOM 2994 C CA . VAL A 1 369 ? 10.955 -7.420 -41.547 1.00 84.56 369 VAL A CA 1
ATOM 2995 C C . VAL A 1 369 ? 11.652 -6.073 -41.381 1.00 84.56 369 VAL A C 1
ATOM 2997 O O . VAL A 1 369 ? 11.145 -5.211 -40.668 1.00 84.56 369 VAL A O 1
ATOM 3000 N N . GLN A 1 370 ? 12.757 -5.850 -42.099 1.00 83.38 370 GLN A N 1
ATOM 3001 C CA . GLN A 1 370 ? 13.496 -4.588 -42.036 1.00 83.38 370 GLN A CA 1
ATOM 3002 C C . GLN A 1 370 ? 12.637 -3.393 -42.446 1.00 83.38 370 GLN A C 1
ATOM 3004 O O . GLN A 1 370 ? 12.624 -2.401 -41.733 1.00 83.38 370 GLN A O 1
ATOM 3009 N N . ARG A 1 371 ? 11.825 -3.499 -43.507 1.00 84.75 371 ARG A N 1
ATOM 3010 C CA . ARG A 1 371 ? 10.914 -2.412 -43.909 1.00 84.75 371 ARG A CA 1
ATOM 3011 C C . ARG A 1 371 ? 9.925 -2.022 -42.810 1.00 84.75 371 ARG A C 1
ATOM 3013 O O . ARG A 1 371 ? 9.675 -0.834 -42.625 1.00 84.75 371 ARG A O 1
ATOM 3020 N N . VAL A 1 372 ? 9.380 -2.998 -42.082 1.00 84.06 372 VAL A N 1
ATOM 3021 C CA . VAL A 1 372 ? 8.495 -2.729 -40.936 1.00 84.06 372 VAL A CA 1
ATOM 3022 C C . VAL A 1 372 ? 9.270 -2.036 -39.815 1.00 84.06 372 VAL A C 1
ATOM 3024 O O . VAL A 1 372 ? 8.804 -1.035 -39.281 1.00 84.06 372 VAL A O 1
ATOM 3027 N N . LEU A 1 373 ? 10.471 -2.518 -39.492 1.00 83.00 373 LEU A N 1
ATOM 3028 C CA . LEU A 1 373 ? 11.306 -1.931 -38.441 1.00 83.00 373 LEU A CA 1
ATOM 3029 C C . LEU A 1 373 ? 11.756 -0.502 -38.765 1.00 83.00 373 LEU A C 1
ATOM 3031 O O . LEU A 1 373 ? 11.711 0.363 -37.891 1.00 83.00 373 LEU A O 1
ATOM 3035 N N . THR A 1 374 ? 12.162 -0.235 -40.007 1.00 80.94 374 THR A N 1
ATOM 3036 C CA . THR A 1 374 ? 12.576 1.100 -40.452 1.00 80.94 374 THR A CA 1
ATOM 3037 C C . THR A 1 374 ? 11.420 2.088 -40.374 1.00 80.94 374 THR A C 1
ATOM 3039 O O . THR A 1 374 ? 11.614 3.176 -39.843 1.00 80.94 374 THR A O 1
ATOM 3042 N N . ALA A 1 375 ? 10.221 1.697 -40.823 1.00 76.69 375 ALA A N 1
ATOM 3043 C CA . ALA A 1 375 ? 9.037 2.556 -40.782 1.00 76.69 375 ALA A CA 1
ATOM 3044 C C . ALA A 1 375 ? 8.663 2.982 -39.349 1.00 76.69 375 ALA A C 1
ATOM 3046 O O . ALA A 1 375 ? 8.282 4.129 -39.126 1.00 76.69 375 ALA A O 1
ATOM 3047 N N . VAL A 1 376 ? 8.817 2.081 -38.373 1.00 68.06 376 VAL A N 1
ATOM 3048 C CA . VAL A 1 376 ? 8.546 2.374 -36.956 1.00 68.06 376 VAL A CA 1
ATOM 3049 C C . VAL A 1 376 ? 9.612 3.300 -36.357 1.00 68.06 376 VAL A C 1
ATOM 3051 O O . VAL A 1 376 ? 9.275 4.257 -35.666 1.00 68.06 376 VAL A O 1
ATOM 3054 N N . ARG A 1 377 ? 10.899 3.073 -36.656 1.00 64.31 377 ARG A N 1
ATOM 3055 C CA . ARG A 1 377 ? 12.009 3.901 -36.141 1.00 64.31 377 ARG A CA 1
ATOM 3056 C C . ARG A 1 377 ? 11.982 5.340 -36.667 1.00 64.31 377 ARG A C 1
ATOM 3058 O O . ARG A 1 377 ? 12.327 6.261 -35.931 1.00 64.31 377 ARG A O 1
ATOM 3065 N N . SER A 1 378 ? 11.561 5.550 -37.916 1.00 52.22 378 SER A N 1
ATOM 3066 C CA . SER A 1 378 ? 11.419 6.899 -38.481 1.00 52.22 378 SER A CA 1
ATOM 3067 C C . SER A 1 378 ? 10.373 7.751 -37.748 1.00 52.22 378 SER A C 1
ATOM 3069 O O . SER A 1 378 ? 10.550 8.962 -37.646 1.00 52.22 378 SER A O 1
ATOM 3071 N N . ASP A 1 379 ? 9.336 7.139 -37.172 1.00 47.78 379 ASP A N 1
ATOM 3072 C CA . ASP A 1 379 ? 8.258 7.852 -36.472 1.00 47.78 379 ASP A CA 1
ATOM 3073 C C . ASP A 1 379 ? 8.664 8.290 -35.047 1.00 47.78 379 ASP A C 1
ATOM 3075 O O . ASP A 1 379 ? 8.294 9.368 -34.580 1.00 47.78 379 ASP A O 1
ATOM 3079 N N . GLU A 1 380 ? 9.526 7.522 -34.367 1.00 48.00 380 GLU A N 1
ATOM 3080 C CA . GLU A 1 380 ? 10.112 7.930 -33.077 1.00 48.00 380 GLU A CA 1
ATOM 3081 C C . GLU A 1 380 ? 11.046 9.144 -33.220 1.00 48.00 380 GLU A C 1
ATOM 3083 O O . GLU A 1 380 ? 11.073 10.009 -32.344 1.00 48.00 380 GLU A O 1
ATOM 3088 N N . SER A 1 381 ? 11.754 9.265 -34.351 1.00 40.25 381 SER A N 1
ATOM 3089 C CA . SER A 1 381 ? 12.610 10.426 -34.649 1.00 40.25 381 SER A CA 1
ATOM 3090 C C . SER A 1 381 ? 11.848 11.701 -35.031 1.00 40.25 381 SER A C 1
ATOM 3092 O O . SER A 1 381 ? 12.409 12.789 -34.944 1.00 40.25 381 SER A O 1
ATOM 3094 N N . LEU A 1 382 ? 10.572 11.587 -35.421 1.00 38.03 382 LEU A N 1
ATOM 3095 C CA . LEU A 1 382 ? 9.705 12.723 -35.761 1.00 38.03 382 LEU A CA 1
ATOM 3096 C C . LEU A 1 382 ? 9.043 13.358 -34.522 1.00 38.03 382 LEU A C 1
ATOM 3098 O O . LEU A 1 382 ? 8.501 14.458 -34.610 1.00 38.03 382 LEU A O 1
ATOM 3102 N N . LYS A 1 383 ? 9.107 12.699 -33.353 1.00 34.91 383 LYS A N 1
ATOM 3103 C CA . LYS A 1 383 ? 8.535 13.173 -32.077 1.00 34.91 383 LYS A CA 1
ATOM 3104 C C . LYS A 1 383 ? 9.527 13.913 -31.171 1.00 34.91 383 LYS A C 1
ATOM 3106 O O . LYS A 1 383 ? 9.302 14.009 -29.967 1.00 34.91 383 LYS A O 1
ATOM 3111 N N . THR A 1 384 ? 10.601 14.479 -31.712 1.00 30.97 384 THR A N 1
ATOM 3112 C CA . THR A 1 384 ? 11.371 15.539 -31.043 1.00 30.97 384 THR A CA 1
ATOM 3113 C C . THR A 1 384 ? 10.684 16.882 -31.307 1.00 30.97 384 THR A C 1
ATOM 3115 O O . THR A 1 384 ? 10.760 17.389 -32.426 1.00 30.97 384 THR A O 1
ATOM 3118 N N . PRO A 1 385 ? 9.996 17.507 -30.331 1.00 36.00 385 PRO A N 1
ATOM 3119 C CA . PRO A 1 385 ? 9.443 18.821 -30.575 1.00 36.00 385 PRO A CA 1
ATOM 3120 C C . PRO A 1 385 ? 10.585 19.834 -30.605 1.00 36.00 385 PRO A C 1
ATOM 3122 O O . PRO A 1 385 ? 11.403 19.923 -29.688 1.00 36.00 385 PRO A O 1
ATOM 3125 N N . TYR A 1 386 ? 10.603 20.573 -31.708 1.00 31.69 386 TYR A N 1
ATOM 3126 C CA . TYR A 1 386 ? 11.260 21.849 -31.920 1.00 31.69 386 TYR A CA 1
ATOM 3127 C C . TYR A 1 386 ? 11.534 22.617 -30.619 1.00 31.69 386 TYR A C 1
ATOM 3129 O O . TYR A 1 386 ? 10.637 22.867 -29.813 1.00 31.69 386 TYR A O 1
ATOM 3137 N N . LEU A 1 387 ? 12.791 23.042 -30.471 1.00 34.00 387 LEU A N 1
ATOM 3138 C CA . LEU A 1 387 ? 13.220 24.105 -29.568 1.00 34.00 387 LEU A CA 1
ATOM 3139 C C . LEU A 1 387 ? 12.384 25.366 -29.840 1.00 34.00 387 LEU A C 1
ATOM 3141 O O . LEU A 1 387 ? 12.735 26.184 -30.686 1.00 34.00 387 LEU A O 1
ATOM 3145 N N . LEU A 1 388 ? 11.277 25.534 -29.121 1.00 29.27 388 LEU A N 1
ATOM 3146 C CA . LEU A 1 388 ? 10.589 26.814 -29.031 1.00 29.27 388 LEU A CA 1
ATOM 3147 C C . LEU A 1 388 ? 11.337 27.674 -28.015 1.00 29.27 388 LEU A C 1
ATOM 3149 O O . LEU A 1 388 ? 11.147 27.584 -26.804 1.00 29.27 388 LEU A O 1
ATOM 3153 N N . THR A 1 389 ? 12.219 28.520 -28.535 1.00 35.28 389 THR A N 1
ATOM 3154 C CA . THR A 1 389 ? 12.708 29.704 -27.839 1.00 35.28 389 THR A CA 1
ATOM 3155 C C . THR A 1 389 ? 11.531 30.645 -27.582 1.00 35.28 389 THR A C 1
ATOM 3157 O O . THR A 1 389 ? 11.186 31.451 -28.442 1.00 35.28 389 THR A O 1
ATOM 3160 N N . SER A 1 390 ? 10.923 30.586 -26.399 1.00 28.70 390 SER A N 1
ATOM 3161 C CA . SER A 1 390 ? 10.114 31.694 -25.891 1.00 28.70 390 SER A CA 1
ATOM 3162 C C . SER A 1 390 ? 10.926 32.460 -24.850 1.00 28.70 390 SER A C 1
ATOM 3164 O O . SER A 1 390 ? 11.002 32.086 -23.680 1.00 28.70 390 SER A O 1
ATOM 3166 N N . LYS A 1 391 ? 11.545 33.558 -25.294 1.00 37.56 391 LYS A N 1
ATOM 3167 C CA . LYS A 1 391 ? 11.833 34.689 -24.412 1.00 37.56 391 LYS A CA 1
ATOM 3168 C C . LYS A 1 391 ? 10.487 35.230 -23.926 1.00 37.56 391 LYS A C 1
ATOM 3170 O O . LYS A 1 391 ? 9.729 35.759 -24.728 1.00 37.56 391 LYS A O 1
ATOM 3175 N N . SER A 1 392 ? 10.225 35.160 -22.630 1.00 28.73 392 SER A N 1
ATOM 3176 C CA . SER A 1 392 ? 9.329 36.109 -21.971 1.00 28.73 392 SER A CA 1
ATOM 3177 C C . SER A 1 392 ? 9.795 36.309 -20.535 1.00 28.73 392 SER A C 1
ATOM 3179 O O . SER A 1 392 ? 9.711 35.421 -19.690 1.00 28.73 392 SER A O 1
ATOM 3181 N N . SER A 1 393 ? 10.355 37.495 -20.342 1.00 29.91 393 SER A N 1
ATOM 3182 C CA . SER A 1 393 ? 10.693 38.177 -19.102 1.00 29.91 393 SER A CA 1
ATOM 3183 C C . SER A 1 393 ? 9.612 38.076 -18.034 1.00 29.91 393 SER A C 1
ATOM 3185 O O . SER A 1 393 ? 8.474 38.404 -18.342 1.00 29.91 393 SER A O 1
ATOM 3187 N N . TRP A 1 394 ? 10.003 37.812 -16.787 1.00 27.47 394 TRP A N 1
ATOM 3188 C CA . TRP A 1 394 ? 9.461 38.537 -15.634 1.00 27.47 394 TRP A CA 1
ATOM 3189 C C . TRP A 1 394 ? 10.596 38.827 -14.655 1.00 27.47 394 TRP A C 1
ATOM 3191 O O . TRP A 1 394 ? 11.023 37.994 -13.859 1.00 27.47 394 TRP A O 1
ATOM 3201 N N . SER A 1 395 ? 11.118 40.038 -14.808 1.00 29.89 395 SER A N 1
ATOM 3202 C CA . SER A 1 395 ? 11.880 40.790 -13.824 1.00 29.89 395 SER A CA 1
ATOM 3203 C C . SER A 1 395 ? 10.956 41.098 -12.638 1.00 29.89 395 SER A C 1
ATOM 3205 O O . SER A 1 395 ? 9.867 41.623 -12.838 1.00 29.89 395 SER A O 1
ATOM 3207 N N . GLN A 1 396 ? 11.393 40.771 -11.422 1.00 30.22 396 GLN A N 1
ATOM 3208 C CA . GLN A 1 396 ? 11.645 41.714 -10.315 1.00 30.22 396 GLN A CA 1
ATOM 3209 C C . GLN A 1 396 ? 10.669 41.602 -9.115 1.00 30.22 396 GLN A C 1
ATOM 3211 O O . GLN A 1 396 ? 9.636 40.952 -9.249 1.00 30.22 396 GLN A O 1
ATOM 3216 N N . PRO A 1 397 ? 11.074 42.077 -7.910 1.00 35.81 397 PRO A N 1
ATOM 3217 C CA . PRO A 1 397 ? 10.959 41.318 -6.661 1.00 35.81 397 PRO A CA 1
ATOM 3218 C C . PRO A 1 397 ? 10.162 42.026 -5.541 1.00 35.81 397 PRO A C 1
ATOM 3220 O O . PRO A 1 397 ? 9.804 43.188 -5.672 1.00 35.81 397 PRO A O 1
ATOM 3223 N N . LEU A 1 398 ? 10.007 41.304 -4.420 1.00 31.91 398 LEU A N 1
ATOM 3224 C CA . LEU A 1 398 ? 9.816 41.752 -3.024 1.00 31.91 398 LEU A CA 1
ATOM 3225 C C . LEU A 1 398 ? 8.733 42.805 -2.703 1.00 31.91 398 LEU A C 1
ATOM 3227 O O . LEU A 1 398 ? 8.902 43.992 -2.968 1.00 31.91 398 LEU A O 1
ATOM 3231 N N . ALA A 1 399 ? 7.747 42.370 -1.914 1.00 34.09 399 ALA A N 1
ATOM 3232 C CA . ALA A 1 399 ? 7.403 42.960 -0.615 1.00 34.09 399 ALA A CA 1
ATOM 3233 C C . ALA A 1 399 ? 6.850 41.857 0.297 1.00 34.09 399 ALA A C 1
ATOM 3235 O O . ALA A 1 399 ? 6.037 41.049 -0.212 1.00 34.09 399 ALA A O 1
#

Radius of gyration: 28.09 Å; chains: 1; bounding box: 74×68×87 Å

InterPro domains:
  IPR022198 Protein of unknown function DUF3723 [PF12520] (2-381)